Protein AF-A0A164C0R8-F1 (afdb_monomer_lite)

Secondary structure (DSSP, 8-state):
----PPEEEEEEESTTS-HHHHHHHHHHTT-EEE-S--GGGHHHHHHHHHHTTTS-SEEEEE----STTTTTHHHHHHHHHTTTS-EEEEEEE--HHHHHHHHHHHTPPPTT-TTS-HHHHHHHHHHHHHHHHHT-SEEEE-TT--HHHHHHHHHHHT--TT----EEEEEEEEGGG---TT-SEEEE-TTS--GGGSTTTTT--TTSHHHHHHHHTSTTHHHHHHHHHHHHHHS-SS-SEEEEEEEE-SSS-S----------S-S----------PPPP------------------S------HHHHHHHHHHHHHH-----HHHHHHHHHHHHHHS--EEEETTEEEEEEEES-HHHHHHHHHHHHHHH-PPPEEEEE---SS-SS-EEEEEE-TTHHHHHHHHTSB-TTSPBP-S--HHHHTS-HHHHHHHHHHHHHHHEEEPPSSTT--EEEE-SSHHHHHHHHHHHHHTT---EEEEETTEEEEEE--HHHHHHHHHHHT-HHHHHHHHHHHHHHHHHHHHHHHHHHHHHHHHHHHHHHHHHHHHHHHHHHHHGGGS-HHHHHHHHHHHHTTT--HHHHHHHSSS---HHHHHHHHHHHHHHHHHHHHHHT---GGGGSPTTS--

Sequence (632 aa):
MAGAAGEVLIVTGMSGAGRTTAANALEDMGWYVVDNLPPQMLRPLLEISEAAAGALPKVAAVVDVRGRDLFGALPAVTQALRGGRPLRVLFLDASDDVLVRRFESVRRPHPLQDDGTLLDGIHRERERLSAIREGADVILDTSSLNIHQLATRVTDLFREEGDARHTLTVMSFGFKYGLPTDVDLVADMRFLPNPFWIPELKAHTGEEPQVRDYVLSQQGALEFIDTYARAATRAGGVPTREQAAFGRGGRVHRGQAPLRRDGAGTGSPAELRARCRRARETPRPRSRVGWMFAAETPHPGQERRTAVSLTADVKAELATVRDPRPTARVAELTAILRFSGGLHSIAGRVAVEAELESDILARRAAREIMEIYGVRPELVHVQASGGRAGGHFAVRVIEGGETLARQTGLLDQRRRPVRGLPNRLTTGSRGDLAAIWRGAFLASGALSDPGRSAALEISCPSPEAAMALVGAGHRLGIAAKAREVRGAPRVVVRDGEAIRAALAEMGAVRTARAWEELRQRREVRAGVNRLVNFDDANLRRSAQAAVAACARVERALEILGEDVPEHLRQAGDLRLAHRDASLDELGHHADPPMTKDAVAGRIRRLLAMADKKAAAEGIPDTESAVPAGLDD

Radius of gyration: 34.93 Å; chains: 1; bounding box: 65×74×102 Å

Structure (mmCIF, N/CA/C/O backbone):
data_AF-A0A164C0R8-F1
#
_entry.id   AF-A0A164C0R8-F1
#
loop_
_atom_site.group_PDB
_atom_site.id
_atom_site.type_symbol
_atom_site.label_atom_id
_atom_site.label_alt_id
_atom_site.label_comp_id
_atom_site.label_asym_id
_atom_site.label_entity_id
_atom_site.label_seq_id
_atom_site.pdbx_PDB_ins_code
_atom_site.Cartn_x
_atom_site.Cartn_y
_atom_site.Cartn_z
_atom_site.occupancy
_atom_site.B_iso_or_equiv
_atom_site.auth_seq_id
_atom_site.auth_comp_id
_atom_site.auth_asym_id
_atom_site.auth_atom_id
_atom_site.pdbx_PDB_model_num
ATOM 1 N N . MET A 1 1 ? 32.749 44.195 -0.357 1.00 30.08 1 MET A N 1
ATOM 2 C CA . MET A 1 1 ? 32.083 42.879 -0.409 1.00 30.08 1 MET A CA 1
ATOM 3 C C . MET A 1 1 ? 30.791 42.987 0.376 1.00 30.08 1 MET A C 1
ATOM 5 O O . MET A 1 1 ? 30.846 43.026 1.596 1.00 30.08 1 MET A O 1
ATOM 9 N N . ALA A 1 2 ? 29.662 43.166 -0.310 1.00 29.19 2 ALA A N 1
ATOM 10 C CA . ALA A 1 2 ? 28.350 43.149 0.329 1.00 29.19 2 ALA A CA 1
ATOM 11 C C . ALA A 1 2 ? 27.985 41.680 0.583 1.00 29.19 2 ALA A C 1
ATOM 13 O O . ALA A 1 2 ? 27.912 40.905 -0.369 1.00 29.19 2 ALA A O 1
ATOM 14 N N . GLY A 1 3 ? 27.863 41.278 1.850 1.00 35.25 3 GLY A N 1
ATOM 15 C CA . GLY A 1 3 ? 27.408 39.935 2.206 1.00 35.25 3 GLY A CA 1
ATOM 16 C C . GLY A 1 3 ? 26.005 39.715 1.648 1.00 35.25 3 GLY A C 1
ATOM 17 O O . GLY A 1 3 ? 25.149 40.584 1.803 1.00 35.25 3 GLY A O 1
ATOM 18 N N . ALA A 1 4 ? 25.787 38.598 0.953 1.00 44.28 4 ALA A N 1
ATOM 19 C CA . ALA A 1 4 ? 24.477 38.250 0.420 1.00 44.28 4 ALA A CA 1
ATOM 20 C C . ALA A 1 4 ? 23.465 38.216 1.577 1.00 44.28 4 ALA A C 1
ATOM 22 O O . ALA A 1 4 ? 23.615 37.436 2.517 1.00 44.28 4 ALA A O 1
ATOM 23 N N . ALA A 1 5 ? 22.481 39.115 1.541 1.00 55.28 5 ALA A N 1
ATOM 24 C CA . ALA A 1 5 ? 21.419 39.168 2.534 1.00 55.28 5 ALA A CA 1
ATOM 25 C C . ALA A 1 5 ? 20.643 37.843 2.484 1.00 55.28 5 ALA A C 1
ATOM 27 O O . ALA A 1 5 ? 20.096 37.499 1.439 1.00 55.28 5 ALA A O 1
ATOM 28 N N . GLY A 1 6 ? 20.651 37.084 3.585 1.00 63.56 6 GLY A N 1
ATOM 29 C CA . GLY A 1 6 ? 20.038 35.755 3.631 1.00 63.56 6 GLY A CA 1
ATOM 30 C C . GLY A 1 6 ? 18.543 35.788 3.301 1.00 63.56 6 GLY A C 1
ATOM 31 O O . GLY A 1 6 ? 17.839 36.716 3.711 1.00 63.56 6 GLY A O 1
ATOM 32 N N . GLU A 1 7 ? 18.069 34.783 2.564 1.00 75.25 7 GLU A N 1
ATOM 33 C CA . GLU A 1 7 ? 16.672 34.659 2.139 1.00 75.25 7 GLU A CA 1
ATOM 34 C C . GLU A 1 7 ? 15.787 34.276 3.330 1.00 75.25 7 GLU A C 1
ATOM 36 O O . GLU A 1 7 ? 16.135 33.403 4.135 1.00 75.25 7 GLU A O 1
ATOM 41 N N . VAL A 1 8 ? 14.636 34.941 3.450 1.00 82.62 8 VAL A N 1
ATOM 42 C CA . VAL A 1 8 ? 13.681 34.695 4.532 1.00 82.62 8 VAL A CA 1
ATOM 43 C C . VAL A 1 8 ? 12.348 34.258 3.948 1.00 82.62 8 VAL A C 1
ATOM 45 O O . VAL A 1 8 ? 11.760 34.948 3.114 1.00 82.62 8 VAL A O 1
ATOM 48 N N . LEU A 1 9 ? 11.835 33.134 4.440 1.00 87.56 9 LEU A N 1
ATOM 49 C CA . LEU A 1 9 ? 10.530 32.605 4.073 1.00 87.56 9 LEU A CA 1
ATOM 50 C C . LEU A 1 9 ? 9.632 32.521 5.305 1.00 87.56 9 LEU A C 1
ATOM 52 O O . LEU A 1 9 ? 9.992 31.922 6.313 1.00 87.56 9 LEU A O 1
ATOM 56 N N . ILE A 1 10 ? 8.434 33.082 5.220 1.00 87.81 10 ILE A N 1
ATOM 57 C CA . ILE A 1 10 ? 7.385 32.865 6.216 1.00 87.81 10 ILE A CA 1
ATOM 58 C C . ILE A 1 10 ? 6.416 31.835 5.658 1.00 87.81 10 ILE A C 1
ATOM 60 O O . ILE A 1 10 ? 5.834 32.041 4.595 1.00 87.81 10 ILE A O 1
ATOM 64 N N . VAL A 1 11 ? 6.224 30.736 6.384 1.00 90.62 11 VAL A N 1
ATOM 65 C CA . VAL A 1 11 ? 5.250 29.698 6.038 1.00 90.62 11 VAL A CA 1
ATOM 66 C C . VAL A 1 11 ? 4.054 29.822 6.967 1.00 90.62 11 VAL A C 1
ATOM 68 O O . VAL A 1 11 ? 4.162 29.654 8.179 1.00 90.62 11 VAL A O 1
ATOM 71 N N . THR A 1 12 ? 2.894 30.109 6.393 1.00 88.81 12 THR A N 1
ATOM 72 C CA . THR A 1 12 ? 1.623 30.218 7.111 1.00 88.81 12 THR A CA 1
ATOM 73 C C . THR A 1 12 ? 0.500 29.614 6.267 1.00 88.81 12 THR A C 1
ATOM 75 O O . THR A 1 12 ? 0.748 29.034 5.209 1.00 88.81 12 THR A O 1
ATOM 78 N N . GLY A 1 13 ? -0.735 29.650 6.748 1.00 89.19 13 GLY A N 1
ATOM 79 C CA . GLY A 1 13 ? -1.870 29.062 6.044 1.00 89.19 13 GLY A CA 1
ATOM 80 C C . GLY A 1 13 ? -2.918 28.474 6.970 1.00 89.19 13 GLY A C 1
ATOM 81 O O . GLY A 1 13 ? -2.745 28.464 8.192 1.00 89.19 13 GLY A O 1
ATOM 82 N N . MET A 1 14 ? -3.976 27.949 6.354 1.00 89.62 14 MET A N 1
ATOM 83 C CA . MET A 1 14 ? -5.069 27.275 7.050 1.00 89.62 14 MET A CA 1
ATOM 84 C C . MET A 1 14 ? -4.533 26.115 7.893 1.00 89.62 14 MET A C 1
ATOM 86 O O . MET A 1 14 ? -3.631 25.369 7.475 1.00 89.62 14 MET A O 1
ATOM 90 N N . SER A 1 15 ? -5.092 25.915 9.084 1.00 87.00 15 SER A N 1
ATOM 91 C CA . SER A 1 15 ? -4.717 24.761 9.885 1.00 87.00 15 SER A CA 1
ATOM 92 C C . SER A 1 15 ? -5.096 23.477 9.130 1.00 87.00 15 SER A C 1
ATOM 94 O O . SER A 1 15 ? -6.161 23.368 8.536 1.00 87.00 15 SER A O 1
ATOM 96 N N . GLY A 1 16 ? -4.195 22.492 9.086 1.00 84.31 16 GLY A N 1
ATOM 97 C CA . GLY A 1 16 ? -4.406 21.271 8.292 1.00 84.31 16 GLY A CA 1
ATOM 98 C C . GLY A 1 16 ? -4.074 21.390 6.794 1.00 84.31 16 GLY A C 1
ATOM 99 O O . GLY A 1 16 ? -4.089 20.376 6.096 1.00 84.31 16 GLY A O 1
ATOM 100 N N . ALA A 1 17 ? -3.664 22.560 6.289 1.00 89.06 17 ALA A N 1
ATOM 101 C CA . ALA A 1 17 ? -3.218 22.712 4.895 1.00 89.06 17 ALA A CA 1
ATOM 102 C C . ALA A 1 17 ? -1.828 22.103 4.604 1.00 89.06 17 ALA A C 1
ATOM 104 O O . ALA A 1 17 ? -1.411 22.032 3.457 1.00 89.06 17 ALA A O 1
ATOM 105 N N . GLY A 1 18 ? -1.111 21.614 5.623 1.00 88.38 18 GLY A N 1
ATOM 106 C CA . GLY A 1 18 ? 0.167 20.912 5.439 1.00 88.38 18 GLY A CA 1
ATOM 107 C C . GLY A 1 18 ? 1.423 21.738 5.731 1.00 88.38 18 GLY A C 1
ATOM 108 O O . GLY A 1 18 ? 2.489 21.410 5.218 1.00 88.38 18 GLY A O 1
ATOM 109 N N . ARG A 1 19 ? 1.330 22.761 6.598 1.00 89.75 19 ARG A N 1
ATOM 110 C CA . ARG A 1 19 ? 2.475 23.585 7.054 1.00 89.75 19 ARG A CA 1
ATOM 111 C C . ARG A 1 19 ? 3.671 22.753 7.522 1.00 89.75 19 ARG A C 1
ATOM 113 O O . ARG A 1 19 ? 4.778 23.002 7.074 1.00 89.75 19 ARG A O 1
ATOM 120 N N . THR A 1 20 ? 3.446 21.713 8.326 1.00 86.94 20 THR A N 1
ATOM 121 C CA . THR A 1 20 ? 4.513 20.806 8.791 1.00 86.94 20 THR A CA 1
ATOM 122 C C . THR A 1 20 ? 5.173 20.037 7.643 1.00 86.94 20 THR A C 1
ATOM 124 O O . THR A 1 20 ? 6.375 19.817 7.651 1.00 86.94 20 THR A O 1
ATOM 127 N N . THR A 1 21 ? 4.413 19.639 6.619 1.00 88.31 21 THR A N 1
ATOM 128 C CA . THR A 1 21 ? 4.981 18.979 5.433 1.00 88.31 21 THR A CA 1
ATOM 129 C C . THR A 1 21 ? 5.828 19.945 4.609 1.00 88.31 21 THR A C 1
ATOM 131 O O . THR A 1 21 ? 6.890 19.556 4.136 1.00 88.31 21 THR A O 1
ATOM 134 N N . ALA A 1 22 ? 5.391 21.200 4.470 1.00 88.69 22 ALA A N 1
ATOM 135 C CA . ALA A 1 22 ? 6.176 22.240 3.813 1.00 88.69 22 ALA A CA 1
ATOM 136 C C . ALA A 1 22 ? 7.445 22.593 4.606 1.00 88.69 22 ALA A C 1
ATOM 138 O O . ALA A 1 22 ? 8.510 22.718 4.015 1.00 88.69 22 ALA A O 1
ATOM 139 N N . ALA A 1 23 ? 7.341 22.686 5.934 1.00 87.44 23 ALA A N 1
ATOM 140 C CA . ALA A 1 23 ? 8.455 22.912 6.851 1.00 87.44 23 ALA A CA 1
ATOM 141 C C . ALA A 1 23 ? 9.536 21.831 6.698 1.00 87.44 23 ALA A C 1
ATOM 143 O O . ALA A 1 23 ? 10.674 22.154 6.382 1.00 87.44 23 ALA A O 1
ATOM 144 N N . ASN A 1 24 ? 9.158 20.552 6.784 1.00 85.81 24 ASN A N 1
ATOM 145 C CA . ASN A 1 24 ? 10.096 19.440 6.601 1.00 85.81 24 ASN A CA 1
ATOM 146 C C . ASN A 1 24 ? 10.755 19.459 5.209 1.00 85.81 24 ASN A C 1
ATOM 148 O O . ASN A 1 24 ? 11.945 19.199 5.081 1.00 85.81 24 ASN A O 1
ATOM 152 N N . ALA A 1 25 ? 9.999 19.801 4.158 1.00 86.00 25 ALA A N 1
ATOM 153 C CA . ALA A 1 25 ? 10.550 19.907 2.806 1.00 86.00 25 ALA A CA 1
ATOM 154 C C . ALA A 1 25 ? 11.557 21.065 2.664 1.00 86.00 25 ALA A C 1
ATOM 156 O O . ALA A 1 25 ? 12.502 20.961 1.884 1.00 86.00 25 ALA A O 1
ATOM 157 N N . LEU A 1 26 ? 11.366 22.163 3.404 1.00 87.38 26 LEU A N 1
ATOM 158 C CA . LEU A 1 26 ? 12.315 23.278 3.478 1.00 87.38 26 LEU A CA 1
ATOM 159 C C . LEU A 1 26 ? 13.573 22.894 4.273 1.00 87.38 26 LEU A C 1
ATOM 161 O O . LEU A 1 26 ? 14.675 23.212 3.824 1.00 87.38 26 LEU A O 1
ATOM 165 N N . GLU A 1 27 ? 13.435 22.163 5.386 1.00 84.31 27 GLU A N 1
ATOM 166 C CA . GLU A 1 27 ? 14.577 21.605 6.137 1.00 84.31 27 GLU A CA 1
ATOM 167 C C . GLU A 1 27 ? 15.445 20.707 5.248 1.00 84.31 27 GLU A C 1
ATOM 169 O O . GLU A 1 27 ? 16.666 20.865 5.214 1.00 84.31 27 GLU A O 1
ATOM 174 N N . ASP A 1 28 ? 14.820 19.826 4.458 1.00 82.88 28 ASP A N 1
ATOM 175 C CA . ASP A 1 28 ? 15.510 18.944 3.506 1.00 82.88 28 ASP A CA 1
ATOM 176 C C . ASP A 1 28 ? 16.277 19.725 2.417 1.00 82.88 28 ASP A C 1
ATOM 178 O O . ASP A 1 28 ? 17.259 19.227 1.861 1.00 82.88 28 ASP A O 1
ATOM 182 N N . MET A 1 29 ? 15.862 20.963 2.124 1.00 77.06 29 MET A N 1
ATOM 183 C CA . MET A 1 29 ? 16.551 21.891 1.214 1.00 77.06 29 MET A CA 1
ATOM 184 C C . MET A 1 29 ? 17.630 22.742 1.903 1.00 77.06 29 MET A C 1
ATOM 186 O O . MET A 1 29 ? 18.202 23.639 1.280 1.00 77.06 29 MET A O 1
ATOM 190 N N . GLY A 1 30 ? 17.917 22.480 3.179 1.00 78.62 30 GLY A N 1
ATOM 191 C CA . GLY A 1 30 ? 18.933 23.192 3.949 1.00 78.62 30 GLY A CA 1
ATOM 192 C C . GLY A 1 30 ? 18.487 24.561 4.462 1.00 78.62 30 GLY A C 1
ATOM 193 O O . GLY A 1 30 ? 19.339 25.365 4.842 1.00 78.62 30 GLY A O 1
ATOM 194 N N . TRP A 1 31 ? 17.180 24.848 4.481 1.00 86.31 31 TRP A N 1
ATOM 195 C CA . TRP A 1 31 ? 16.660 26.013 5.194 1.00 86.31 31 TRP A CA 1
ATOM 196 C C . TRP A 1 31 ? 16.732 25.772 6.699 1.00 86.31 31 TRP A C 1
ATOM 198 O O . TRP A 1 31 ? 16.408 24.690 7.187 1.00 86.31 31 TRP A O 1
ATOM 208 N N . TYR A 1 32 ? 17.097 26.804 7.454 1.00 82.56 32 TYR A N 1
ATOM 209 C CA . TYR A 1 32 ? 16.955 26.780 8.902 1.00 82.56 32 TYR A CA 1
AT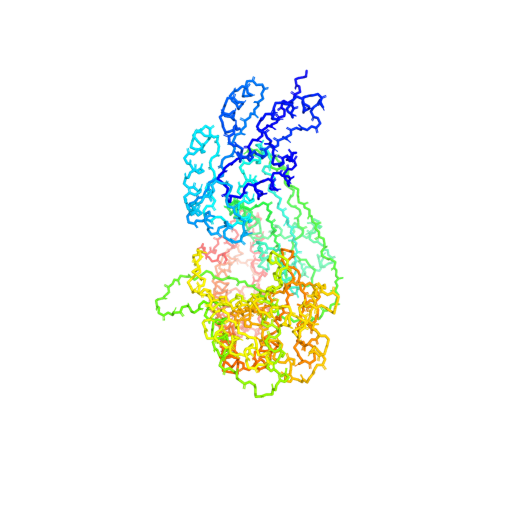OM 210 C C . TYR A 1 32 ? 15.497 27.056 9.261 1.00 82.56 32 TYR A C 1
ATOM 212 O O . TYR A 1 32 ? 15.044 28.204 9.209 1.00 82.56 32 TYR A O 1
ATOM 220 N N . VAL A 1 33 ? 14.752 25.993 9.557 1.00 88.00 33 VAL A N 1
ATOM 221 C CA . VAL A 1 33 ? 13.322 26.077 9.848 1.00 88.00 33 VAL A CA 1
ATOM 222 C C . VAL A 1 33 ? 13.090 26.244 11.346 1.00 88.00 33 VAL A C 1
ATOM 224 O O . VAL A 1 33 ? 13.613 25.492 12.164 1.00 88.00 33 VAL A O 1
ATOM 227 N N . VAL A 1 34 ? 12.279 27.235 11.708 1.00 84.50 34 VAL A N 1
ATOM 228 C CA . VAL A 1 34 ? 11.799 27.446 13.076 1.00 84.50 34 VAL A CA 1
ATOM 229 C C . VAL A 1 34 ? 10.289 27.258 13.078 1.00 84.50 34 VAL A C 1
ATOM 231 O O . VAL A 1 34 ? 9.558 28.083 12.526 1.00 84.50 34 VAL A O 1
ATOM 234 N N . ASP A 1 35 ? 9.827 26.153 13.668 1.00 82.88 35 ASP A N 1
ATOM 235 C CA . ASP A 1 35 ? 8.400 25.836 13.752 1.00 82.88 35 ASP A CA 1
ATOM 236 C C . ASP A 1 35 ? 7.719 26.546 14.934 1.00 82.88 35 ASP A C 1
ATOM 238 O O . ASP A 1 35 ? 8.336 26.798 15.972 1.00 82.88 35 ASP A O 1
ATOM 242 N N . ASN A 1 36 ? 6.426 26.840 14.784 1.00 75.69 36 ASN A N 1
ATOM 243 C CA . ASN A 1 36 ? 5.569 27.452 15.801 1.00 75.69 36 ASN A CA 1
ATOM 244 C C . ASN A 1 36 ? 6.130 28.767 16.389 1.00 75.69 36 ASN A C 1
ATOM 246 O O . ASN A 1 36 ? 6.084 28.994 17.602 1.00 75.69 36 ASN A O 1
ATOM 250 N N . LEU A 1 37 ? 6.668 29.641 15.532 1.00 78.88 37 LEU A N 1
ATOM 251 C CA . LEU A 1 37 ? 7.250 30.911 15.959 1.00 78.88 37 LEU A CA 1
ATOM 252 C C . LEU A 1 37 ? 6.159 31.979 16.161 1.00 78.88 37 LEU A C 1
ATOM 254 O O . LEU A 1 37 ? 5.414 32.277 15.221 1.00 78.88 37 LEU A O 1
ATOM 258 N N . PRO A 1 38 ? 6.076 32.619 17.344 1.00 76.44 38 PRO A N 1
ATOM 259 C CA . PRO A 1 38 ? 5.185 33.756 17.541 1.00 76.44 38 PRO A CA 1
ATOM 260 C C . PRO A 1 38 ? 5.570 34.940 16.625 1.00 76.44 38 PRO A C 1
ATOM 262 O O . PRO A 1 38 ? 6.761 35.242 16.518 1.00 76.44 38 PRO A O 1
ATOM 265 N N . PRO A 1 39 ? 4.615 35.664 16.003 1.00 75.44 39 PRO A N 1
ATOM 266 C CA . PRO A 1 39 ? 4.911 36.769 15.079 1.00 75.44 39 PRO A CA 1
ATOM 267 C C . PRO A 1 39 ? 5.854 37.849 15.635 1.00 75.44 39 PRO A C 1
ATOM 269 O O . PRO A 1 39 ? 6.690 38.386 14.914 1.00 75.44 39 PRO A O 1
ATOM 272 N N . GLN A 1 40 ? 5.768 38.144 16.933 1.00 73.81 40 GLN A N 1
ATOM 273 C CA . GLN A 1 40 ? 6.628 39.104 17.629 1.00 73.81 40 GLN A CA 1
ATOM 274 C C . GLN A 1 40 ? 8.103 38.672 17.696 1.00 73.81 40 GLN A C 1
ATOM 276 O O . GLN A 1 40 ? 8.986 39.517 17.811 1.00 73.81 40 GLN A O 1
ATOM 281 N N . MET A 1 41 ? 8.377 37.368 17.590 1.00 75.94 41 MET A N 1
ATOM 282 C CA . MET A 1 41 ? 9.728 36.802 17.614 1.00 75.94 41 MET A CA 1
ATOM 283 C C . MET A 1 41 ? 10.400 36.776 16.236 1.00 75.94 41 MET A C 1
ATOM 285 O O . MET A 1 41 ? 11.589 36.471 16.154 1.00 75.94 41 MET A O 1
ATOM 289 N N . LEU A 1 42 ? 9.683 37.137 15.163 1.00 76.56 42 LEU A N 1
ATOM 290 C CA . LEU A 1 42 ? 10.246 37.203 13.810 1.00 76.56 42 LEU A CA 1
ATOM 291 C C . LEU A 1 42 ? 11.394 38.212 13.722 1.00 76.56 42 LEU A C 1
ATOM 293 O O . LEU A 1 42 ? 12.443 37.895 13.176 1.00 76.56 42 LEU A O 1
ATOM 297 N N . ARG A 1 43 ? 11.224 39.413 14.288 1.00 76.94 43 ARG A N 1
ATOM 298 C CA . ARG A 1 43 ? 12.250 40.466 14.239 1.00 76.94 43 ARG A CA 1
ATOM 299 C C . ARG A 1 43 ? 13.539 40.063 14.988 1.00 76.94 43 ARG A C 1
ATOM 301 O O . ARG A 1 43 ? 14.583 40.067 14.341 1.00 76.94 43 ARG A O 1
ATOM 308 N N . PRO A 1 44 ? 13.495 39.614 16.261 1.00 78.00 44 PRO A N 1
ATOM 309 C CA . PRO A 1 44 ? 14.689 39.120 16.956 1.00 78.00 44 PRO A CA 1
ATOM 310 C C . PRO A 1 44 ? 15.392 37.950 16.252 1.00 78.00 44 PRO A C 1
ATOM 312 O O . PRO A 1 44 ? 16.618 37.886 16.238 1.00 78.00 44 PRO A O 1
ATOM 315 N N . LEU A 1 45 ? 14.641 37.022 15.641 1.00 75.81 45 LEU A N 1
ATOM 316 C CA . LEU A 1 45 ? 15.228 35.902 14.895 1.00 75.81 45 LEU A CA 1
ATOM 317 C C . LEU A 1 45 ? 16.068 36.393 13.704 1.00 75.81 45 LEU A C 1
ATOM 319 O O . LEU A 1 45 ? 17.149 35.865 13.435 1.00 75.81 45 LEU A O 1
ATOM 323 N N . LEU A 1 46 ? 15.579 37.417 13.004 1.00 72.19 46 LEU A N 1
ATOM 324 C CA . LEU A 1 46 ? 16.272 38.009 11.864 1.00 72.19 46 LEU A CA 1
ATOM 325 C C . LEU A 1 46 ? 17.511 38.801 12.288 1.00 72.19 46 LEU A C 1
ATOM 327 O O . LEU A 1 46 ? 18.550 38.669 11.646 1.00 72.19 46 LEU A O 1
ATOM 331 N N . GLU A 1 47 ? 17.445 39.524 13.406 1.00 73.75 47 GLU A N 1
ATOM 332 C CA . GLU A 1 47 ? 18.595 40.230 13.993 1.00 73.75 47 GLU A CA 1
ATOM 333 C C . GLU A 1 47 ? 19.717 39.254 14.407 1.00 73.75 47 GLU A C 1
ATOM 335 O O . GLU A 1 47 ? 20.899 39.521 14.190 1.00 73.75 47 GLU A O 1
ATOM 340 N N . ILE A 1 48 ? 19.372 38.072 14.931 1.00 69.12 48 ILE A N 1
ATOM 341 C CA . ILE A 1 48 ? 20.353 37.020 15.260 1.00 69.12 48 ILE A CA 1
ATOM 342 C C . ILE A 1 48 ? 20.972 36.419 13.987 1.00 69.12 48 ILE A C 1
ATOM 344 O O . ILE A 1 48 ? 22.182 36.193 13.935 1.00 69.12 48 ILE A O 1
ATOM 348 N N . SER A 1 49 ? 20.167 36.189 12.942 1.00 65.75 49 SER A N 1
ATOM 349 C CA . SER A 1 49 ? 20.662 35.756 11.624 1.00 65.75 49 SER A CA 1
ATOM 350 C C . SER A 1 49 ? 21.626 36.783 11.004 1.00 65.75 49 SER A C 1
ATOM 352 O O . SER A 1 49 ? 22.574 36.397 10.317 1.00 65.75 49 SER A O 1
ATOM 354 N N . GLU A 1 50 ? 21.426 38.079 11.267 1.00 64.62 50 GLU A N 1
ATOM 355 C CA . GLU A 1 50 ? 22.337 39.168 10.879 1.00 64.62 50 GLU A CA 1
ATOM 356 C C . GLU A 1 50 ? 23.646 39.147 11.665 1.00 64.62 50 GLU A C 1
ATOM 358 O O . GLU A 1 50 ? 24.724 39.163 11.066 1.00 64.62 50 GLU A O 1
ATOM 363 N N . ALA A 1 51 ? 23.565 39.049 12.993 1.00 64.12 51 ALA A N 1
ATOM 364 C CA . ALA A 1 51 ? 24.732 39.020 13.872 1.00 64.12 51 ALA A CA 1
ATOM 365 C C . ALA A 1 51 ? 25.638 37.799 13.625 1.00 64.12 51 ALA A C 1
ATOM 367 O O . ALA A 1 51 ? 26.851 37.877 13.812 1.00 64.12 51 ALA A O 1
ATOM 368 N N . ALA A 1 52 ? 25.070 36.688 13.146 1.00 60.59 52 ALA A N 1
ATOM 369 C CA . ALA A 1 52 ? 25.801 35.474 12.784 1.00 60.59 52 ALA A CA 1
ATOM 370 C C . ALA A 1 52 ? 26.577 35.569 11.447 1.00 60.59 52 ALA A C 1
ATOM 372 O O . ALA A 1 52 ? 27.021 34.544 10.929 1.00 60.59 52 ALA A O 1
ATOM 373 N N . ALA A 1 53 ? 26.736 36.770 10.873 1.00 52.94 53 ALA A N 1
ATOM 374 C CA . ALA A 1 53 ? 27.565 37.062 9.695 1.00 52.94 53 ALA A CA 1
ATOM 375 C C . ALA A 1 53 ? 27.314 36.139 8.481 1.00 52.94 53 ALA A C 1
ATOM 377 O O . ALA A 1 53 ? 28.242 35.773 7.761 1.00 52.94 53 ALA A O 1
ATOM 378 N N . GLY A 1 54 ? 26.056 35.748 8.247 1.00 54.69 54 GLY A N 1
ATOM 379 C CA . GLY A 1 54 ? 25.686 34.888 7.118 1.00 54.69 54 GLY A CA 1
ATOM 380 C C . GLY A 1 54 ? 25.878 33.384 7.348 1.00 54.69 54 GLY A C 1
ATOM 381 O O . GLY A 1 54 ? 25.736 32.615 6.402 1.00 54.69 54 GLY A O 1
ATOM 382 N N . ALA A 1 55 ? 26.133 32.933 8.584 1.00 53.88 55 ALA A N 1
ATOM 383 C CA . ALA A 1 55 ? 26.174 31.503 8.920 1.00 53.88 55 ALA A CA 1
ATOM 384 C C . ALA A 1 55 ? 24.837 30.770 8.663 1.00 53.88 55 ALA A C 1
ATOM 386 O O . ALA A 1 55 ? 24.824 29.549 8.521 1.00 53.88 55 ALA A O 1
ATOM 387 N N . LEU A 1 56 ? 23.722 31.508 8.578 1.00 58.94 56 LEU A N 1
ATOM 388 C CA . LEU A 1 56 ? 22.400 31.005 8.196 1.00 58.94 56 LEU A CA 1
ATOM 389 C C . LEU A 1 56 ? 21.904 31.760 6.948 1.00 58.94 56 LEU A C 1
ATOM 391 O O . LEU A 1 56 ? 21.221 32.777 7.088 1.00 58.94 56 LEU A O 1
ATOM 395 N N . PRO A 1 57 ? 22.256 31.305 5.730 1.00 64.50 57 PRO A N 1
ATOM 396 C CA . PRO A 1 57 ? 21.908 31.999 4.488 1.00 64.50 57 PRO A CA 1
ATOM 397 C C . PRO A 1 57 ? 20.419 31.894 4.119 1.00 64.50 57 PRO A C 1
ATOM 399 O O . PRO A 1 57 ? 19.948 32.698 3.321 1.00 64.50 57 PRO A O 1
ATOM 402 N N . LYS A 1 58 ? 19.677 30.931 4.688 1.00 79.06 58 LYS A N 1
ATOM 403 C CA . LYS A 1 58 ? 18.252 30.690 4.411 1.00 79.06 58 LYS A CA 1
ATOM 404 C C . LYS A 1 58 ? 17.499 30.367 5.696 1.00 79.06 58 LYS A C 1
ATOM 406 O O . LYS A 1 58 ? 17.827 29.387 6.366 1.00 79.06 58 LYS A O 1
ATOM 411 N N . VAL A 1 59 ? 16.494 31.170 6.039 1.00 84.25 59 VAL A N 1
ATOM 412 C CA . VAL A 1 59 ? 15.691 31.003 7.263 1.00 84.25 59 VAL A CA 1
ATOM 413 C C . VAL A 1 59 ? 14.215 30.907 6.905 1.00 84.25 59 VAL A C 1
ATOM 415 O O . VAL A 1 59 ? 13.678 31.774 6.221 1.00 84.25 59 VAL A O 1
ATOM 418 N N . ALA A 1 60 ? 13.549 29.861 7.389 1.00 88.31 60 ALA A N 1
ATOM 419 C CA . ALA A 1 60 ? 12.121 29.657 7.205 1.00 88.31 60 ALA A CA 1
ATOM 420 C C . ALA A 1 60 ? 11.408 29.678 8.563 1.00 88.31 60 ALA A C 1
ATOM 422 O O . ALA A 1 60 ? 11.654 28.841 9.425 1.00 88.31 60 ALA A O 1
ATOM 423 N N . ALA A 1 61 ? 10.514 30.639 8.770 1.00 87.25 61 ALA A N 1
ATOM 424 C CA . ALA A 1 61 ? 9.721 30.747 9.987 1.00 87.25 61 ALA A CA 1
ATOM 425 C C . ALA A 1 61 ? 8.305 30.231 9.726 1.00 87.25 61 ALA A C 1
ATOM 427 O O . ALA A 1 61 ? 7.556 30.823 8.944 1.00 87.25 61 ALA A O 1
ATOM 428 N N . VAL A 1 62 ? 7.921 29.138 10.386 1.00 87.06 62 VAL A N 1
ATOM 429 C CA . VAL A 1 62 ? 6.536 28.663 10.354 1.00 87.06 62 VAL A CA 1
ATOM 430 C C . VAL A 1 62 ? 5.764 29.424 11.415 1.00 87.06 62 VAL A C 1
ATOM 432 O O . VAL A 1 62 ? 5.987 29.265 12.618 1.00 87.06 62 VAL A O 1
ATOM 435 N N . VAL A 1 63 ? 4.856 30.277 10.960 1.00 81.81 63 VAL A N 1
ATOM 436 C CA . VAL A 1 63 ? 4.065 31.119 11.848 1.00 81.81 63 VAL A CA 1
ATOM 437 C C . VAL A 1 63 ? 2.692 30.499 12.005 1.00 81.81 63 VAL A C 1
ATOM 439 O O . VAL A 1 63 ? 1.912 30.400 11.054 1.00 81.81 63 VAL A O 1
ATOM 442 N N . ASP A 1 64 ? 2.392 30.094 13.235 1.00 74.06 64 ASP A N 1
ATOM 443 C CA . ASP A 1 64 ? 1.076 29.602 13.595 1.00 74.06 64 ASP A CA 1
ATOM 444 C C . ASP A 1 64 ? 0.255 30.730 14.210 1.00 74.06 64 ASP A C 1
ATOM 446 O O . ASP A 1 64 ? 0.557 31.219 15.296 1.00 74.06 64 ASP A O 1
ATOM 450 N N . VAL A 1 65 ? -0.795 31.171 13.521 1.00 62.28 65 VAL A N 1
ATOM 451 C CA . VAL A 1 65 ? -1.497 32.401 13.906 1.00 62.28 65 VAL A CA 1
ATOM 452 C C . VAL A 1 65 ? -2.432 32.199 15.115 1.00 62.28 65 VAL A C 1
ATOM 454 O O . VAL A 1 65 ? -3.153 33.102 15.484 1.00 62.28 65 VAL A O 1
ATOM 457 N N . ARG A 1 66 ? -2.382 31.058 15.815 1.00 60.94 66 ARG A N 1
ATOM 458 C CA . ARG A 1 66 ? -3.325 30.574 16.855 1.00 60.94 66 ARG A CA 1
ATOM 459 C C . ARG A 1 66 ? -3.580 31.448 18.105 1.00 60.94 66 ARG A C 1
ATOM 461 O O . ARG A 1 66 ? -4.324 31.010 18.980 1.00 60.94 66 ARG A O 1
ATOM 468 N N . GLY A 1 67 ? -3.031 32.654 18.236 1.00 55.41 67 GLY A N 1
ATOM 469 C CA . GLY A 1 67 ? -3.218 33.512 19.418 1.00 55.41 67 GLY A CA 1
ATOM 470 C C . GLY A 1 67 ? -4.192 34.665 19.175 1.00 55.41 67 GLY A C 1
ATOM 471 O O . GLY A 1 67 ? -3.961 35.447 18.261 1.00 55.41 67 GLY A O 1
ATOM 472 N N . ARG A 1 68 ? -5.237 34.817 20.013 1.00 52.62 68 ARG A N 1
ATOM 473 C CA . ARG A 1 68 ? -6.310 35.836 19.870 1.00 52.62 68 ARG A CA 1
ATOM 474 C C . ARG A 1 68 ? -5.798 37.288 19.697 1.00 52.62 68 ARG A C 1
ATOM 476 O O . ARG A 1 68 ? -6.488 38.053 19.036 1.00 52.62 68 ARG A O 1
ATOM 483 N N . ASP A 1 69 ? -4.578 37.611 20.145 1.00 51.72 69 ASP A N 1
ATOM 484 C CA . ASP A 1 69 ? -3.965 38.954 20.052 1.00 51.72 69 ASP A CA 1
ATOM 485 C C . ASP A 1 69 ? -2.824 39.089 19.013 1.00 51.72 69 ASP A C 1
ATOM 487 O O . ASP A 1 69 ? -2.269 40.170 18.830 1.00 51.72 69 ASP A O 1
ATOM 491 N N . LEU A 1 70 ? -2.448 38.009 18.313 1.00 50.47 70 LEU A N 1
ATOM 492 C CA . LEU A 1 70 ? -1.248 37.958 17.454 1.00 50.47 70 LEU A CA 1
ATOM 493 C C . LEU A 1 70 ? -1.538 38.052 15.944 1.00 50.47 70 LEU A C 1
ATOM 495 O O . LEU A 1 70 ? -0.627 38.307 15.155 1.00 50.47 70 LEU A O 1
ATOM 499 N N . PHE A 1 71 ? -2.802 37.897 15.537 1.00 52.34 71 PHE A N 1
ATOM 500 C CA . PHE A 1 71 ? -3.235 37.899 14.132 1.00 52.34 71 PHE A CA 1
ATOM 501 C C . PHE A 1 71 ? -3.018 39.244 13.418 1.00 52.34 71 PHE A C 1
ATOM 503 O O . PHE A 1 71 ? -2.621 39.264 12.255 1.00 52.34 71 PHE A O 1
ATOM 510 N N . GLY A 1 72 ? -3.237 40.369 14.108 1.00 57.88 72 GLY A N 1
ATOM 511 C CA . GLY A 1 72 ? -3.116 41.708 13.513 1.00 57.88 72 GLY A CA 1
ATOM 512 C C . GLY A 1 72 ? -1.672 42.168 13.284 1.00 57.88 72 GLY A C 1
ATOM 513 O O . GLY A 1 72 ? -1.431 43.090 12.510 1.00 57.88 72 GLY A O 1
ATOM 514 N N . ALA A 1 73 ? -0.701 41.520 13.933 1.00 62.41 73 ALA A N 1
ATOM 515 C CA . ALA A 1 73 ? 0.695 41.936 13.882 1.00 62.41 73 ALA A CA 1
ATOM 516 C C . ALA A 1 73 ? 1.426 41.426 12.632 1.00 62.41 73 ALA A C 1
ATOM 518 O O . ALA A 1 73 ? 2.361 42.079 12.180 1.00 62.41 73 ALA A O 1
ATOM 519 N N . LEU A 1 74 ? 1.023 40.287 12.050 1.00 68.44 74 LEU A N 1
ATOM 520 C CA . LEU A 1 74 ? 1.785 39.654 10.966 1.00 68.44 74 LEU A CA 1
ATOM 521 C C . LEU A 1 74 ? 1.876 40.525 9.696 1.00 68.44 74 LEU A C 1
ATOM 523 O O . LEU A 1 74 ? 2.994 40.715 9.219 1.00 68.44 74 LEU A O 1
ATOM 527 N N . PRO A 1 75 ? 0.788 41.126 9.167 1.00 71.06 75 PRO A N 1
ATOM 528 C CA . PRO A 1 75 ? 0.887 42.009 8.002 1.00 71.06 75 PRO A CA 1
ATOM 529 C C . PRO A 1 75 ? 1.800 43.217 8.263 1.00 71.06 75 PRO A C 1
ATOM 531 O O . PRO A 1 75 ? 2.701 43.491 7.476 1.00 71.06 75 PRO A O 1
ATOM 534 N N . ALA A 1 76 ? 1.657 43.873 9.419 1.00 69.25 76 ALA A N 1
ATOM 535 C CA . ALA A 1 76 ? 2.497 45.009 9.801 1.00 69.25 76 ALA A CA 1
ATOM 536 C C . ALA A 1 76 ? 3.978 44.618 9.979 1.00 69.25 76 ALA A C 1
ATOM 538 O O . ALA A 1 76 ? 4.873 45.339 9.540 1.00 69.25 76 ALA A O 1
ATOM 539 N N . VAL A 1 77 ? 4.250 43.452 10.576 1.00 69.31 77 VAL A N 1
ATOM 540 C CA . VAL A 1 77 ? 5.605 42.911 10.762 1.00 69.31 77 VAL A CA 1
ATOM 541 C C . VAL A 1 77 ? 6.228 42.529 9.419 1.00 69.31 77 VAL A C 1
ATOM 543 O O . VAL A 1 77 ? 7.360 42.919 9.153 1.00 69.31 77 VAL A O 1
ATOM 546 N N . THR A 1 78 ? 5.501 41.840 8.535 1.00 71.31 78 THR A N 1
ATOM 547 C CA . THR A 1 78 ? 5.997 41.504 7.186 1.00 71.31 78 THR A CA 1
ATOM 548 C C . THR A 1 78 ? 6.288 42.755 6.359 1.00 71.31 78 THR A C 1
ATOM 550 O O . THR A 1 78 ? 7.342 42.832 5.729 1.00 71.31 78 THR A O 1
ATOM 553 N N . GLN A 1 79 ? 5.428 43.775 6.424 1.00 72.06 79 GLN A N 1
ATOM 554 C CA . GLN A 1 79 ? 5.638 45.047 5.735 1.00 72.06 79 GLN A CA 1
ATOM 555 C C . GLN A 1 79 ? 6.852 45.811 6.284 1.00 72.06 79 GLN A C 1
ATOM 557 O O . GLN A 1 79 ? 7.648 46.326 5.502 1.00 72.06 79 GLN A O 1
ATOM 562 N N . ALA A 1 80 ? 7.044 45.832 7.607 1.00 68.06 80 ALA A N 1
ATOM 563 C CA . ALA A 1 80 ? 8.208 46.454 8.237 1.00 68.06 80 ALA A CA 1
ATOM 564 C C . ALA A 1 80 ? 9.530 45.723 7.927 1.00 68.06 80 ALA A C 1
ATOM 566 O O . ALA A 1 80 ? 10.589 46.347 7.933 1.00 68.06 80 ALA A O 1
ATOM 567 N N . LEU A 1 81 ? 9.482 44.411 7.667 1.00 68.50 81 LEU A N 1
ATOM 568 C CA . LEU A 1 81 ? 10.657 43.572 7.400 1.00 68.50 81 LEU A CA 1
ATOM 569 C C . LEU A 1 81 ? 11.032 43.487 5.911 1.00 68.50 81 LEU A C 1
ATOM 571 O O . LEU A 1 81 ? 12.208 43.294 5.600 1.00 68.50 81 LEU A O 1
ATOM 575 N N . ARG A 1 82 ? 10.082 43.701 4.986 1.00 70.44 82 ARG A N 1
ATOM 576 C CA . ARG A 1 82 ? 10.341 43.751 3.529 1.00 70.44 82 ARG A CA 1
ATOM 577 C C . ARG A 1 82 ? 11.344 44.844 3.116 1.00 70.44 82 ARG A C 1
ATOM 579 O O . ARG A 1 82 ? 11.880 44.779 2.018 1.00 70.44 82 ARG A O 1
ATOM 586 N N . GLY A 1 83 ? 11.628 45.823 3.981 1.00 60.22 83 GLY A N 1
ATOM 587 C CA . GLY A 1 83 ? 12.606 46.890 3.727 1.00 60.22 83 GLY A CA 1
ATOM 588 C C . GLY A 1 83 ? 14.084 46.510 3.920 1.00 60.22 83 GLY A C 1
ATOM 589 O O . GLY A 1 83 ? 14.939 47.293 3.520 1.00 60.22 83 GLY A O 1
ATOM 590 N N . GLY A 1 84 ? 14.399 45.354 4.529 1.00 61.59 84 GLY A N 1
ATOM 591 C CA . GLY A 1 84 ? 15.779 44.974 4.892 1.00 61.59 84 GLY A CA 1
ATOM 592 C C . GLY A 1 84 ? 16.363 43.742 4.182 1.00 61.59 84 GLY A C 1
ATOM 593 O O . GLY A 1 84 ? 17.582 43.638 4.067 1.00 61.59 84 GLY A O 1
ATOM 594 N N . ARG A 1 85 ? 15.526 42.806 3.703 1.00 66.44 85 ARG A N 1
ATOM 595 C CA . ARG A 1 85 ? 15.927 41.521 3.081 1.00 66.44 85 ARG A CA 1
ATOM 596 C C . ARG A 1 85 ? 14.860 41.013 2.092 1.00 66.44 85 ARG A C 1
ATOM 598 O O . ARG A 1 85 ? 13.700 41.411 2.229 1.00 66.44 85 ARG A O 1
ATOM 605 N N . PRO A 1 86 ? 15.192 40.104 1.149 1.00 68.12 86 PRO A N 1
ATOM 606 C CA . PRO A 1 86 ? 14.189 39.402 0.346 1.00 68.12 86 PRO A CA 1
ATOM 607 C C . PRO A 1 86 ? 13.355 38.472 1.243 1.00 68.12 86 PRO A C 1
ATOM 609 O O . PRO A 1 86 ? 13.788 37.383 1.623 1.00 68.12 86 PRO A O 1
ATOM 612 N N . LEU A 1 87 ? 12.164 38.946 1.614 1.00 79.25 87 LEU A N 1
ATOM 613 C CA . LEU A 1 87 ? 11.179 38.229 2.419 1.00 79.25 87 LEU A CA 1
ATOM 614 C C . LEU A 1 87 ? 10.036 37.745 1.524 1.00 79.25 87 LEU A C 1
ATOM 616 O O . LEU A 1 87 ? 9.379 38.564 0.881 1.00 79.25 87 LEU A O 1
ATOM 620 N N . ARG A 1 88 ? 9.760 36.438 1.543 1.00 85.56 88 ARG A N 1
ATOM 621 C CA . ARG A 1 88 ? 8.609 35.825 0.863 1.00 85.56 88 ARG A CA 1
ATOM 622 C C . ARG A 1 88 ? 7.642 35.219 1.873 1.00 85.56 88 ARG A C 1
ATOM 624 O O . ARG A 1 88 ? 8.056 34.681 2.897 1.00 85.56 88 ARG A O 1
ATOM 631 N N . VAL A 1 89 ? 6.353 35.264 1.566 1.00 86.94 89 VAL A N 1
ATOM 632 C CA . VAL A 1 89 ? 5.282 34.648 2.355 1.00 86.94 89 VAL A CA 1
ATOM 633 C C . VAL A 1 89 ? 4.624 33.538 1.535 1.00 86.94 89 VAL A C 1
ATOM 635 O O . VAL A 1 89 ? 4.021 33.796 0.493 1.00 86.94 89 VAL A O 1
ATOM 638 N N . LEU A 1 90 ? 4.728 32.300 2.020 1.00 90.38 90 LEU A N 1
ATOM 639 C CA . LEU A 1 90 ? 4.012 31.133 1.514 1.00 90.38 90 LEU A CA 1
ATOM 640 C C . LEU A 1 90 ? 2.742 30.917 2.340 1.00 90.38 90 LEU A C 1
ATOM 642 O O . LEU A 1 90 ? 2.818 30.653 3.542 1.00 90.38 90 LEU A O 1
ATOM 646 N N . PHE A 1 91 ? 1.590 30.966 1.679 1.00 91.69 91 PHE A N 1
ATOM 647 C CA . PHE A 1 91 ? 0.293 30.651 2.258 1.00 91.69 91 PHE A CA 1
ATOM 648 C C . PHE A 1 91 ? -0.214 29.302 1.742 1.00 91.69 91 PHE A C 1
ATOM 650 O O . PHE A 1 91 ? -0.441 29.116 0.546 1.00 91.69 91 PHE A O 1
ATOM 657 N N . LEU A 1 92 ? -0.406 28.350 2.651 1.00 93.75 92 LEU A N 1
ATOM 658 C CA . LEU A 1 92 ? -0.958 27.031 2.348 1.00 93.75 92 LEU A CA 1
ATOM 659 C C . LEU A 1 92 ? -2.473 27.035 2.554 1.00 93.75 92 LEU A C 1
ATOM 661 O O . LEU A 1 92 ? -2.960 27.350 3.641 1.00 93.75 92 LEU A O 1
ATOM 665 N N . ASP A 1 93 ? -3.208 26.643 1.520 1.00 93.19 93 ASP A N 1
ATOM 666 C CA . ASP A 1 93 ? -4.668 26.577 1.533 1.00 93.19 93 ASP A CA 1
ATOM 667 C C . ASP A 1 93 ? -5.150 25.171 1.140 1.00 93.19 93 ASP A C 1
ATOM 669 O O . ASP A 1 93 ? -4.410 24.360 0.572 1.00 93.19 93 ASP A O 1
ATOM 673 N N . ALA A 1 94 ? -6.386 24.851 1.492 1.00 92.69 94 ALA A N 1
ATOM 674 C CA . ALA A 1 94 ? -7.098 23.681 0.994 1.00 92.69 94 ALA A CA 1
ATOM 675 C C . ALA A 1 94 ? -8.606 23.936 1.101 1.00 92.69 94 ALA A C 1
ATOM 677 O O . ALA A 1 94 ? -9.037 24.775 1.894 1.00 92.69 94 ALA A O 1
ATOM 678 N N . SER A 1 95 ? -9.408 23.204 0.334 1.00 91.75 95 SER A N 1
ATOM 679 C CA . SER A 1 95 ? -10.863 23.264 0.423 1.00 91.75 95 SER A CA 1
ATOM 680 C C . SER A 1 95 ? -11.353 22.832 1.808 1.00 91.75 95 SER A C 1
ATOM 682 O O . SER A 1 95 ? -10.732 21.998 2.476 1.00 91.75 95 SER A O 1
ATOM 684 N N . ASP A 1 96 ? -12.478 23.395 2.250 1.00 89.31 96 ASP A N 1
ATOM 685 C CA . ASP A 1 96 ? -12.985 23.179 3.610 1.00 89.31 96 ASP A CA 1
ATOM 686 C C . ASP A 1 96 ? -13.258 21.693 3.887 1.00 89.31 96 ASP A C 1
ATOM 688 O O . ASP A 1 96 ? -12.897 21.183 4.946 1.00 89.31 96 ASP A O 1
ATOM 692 N N . ASP A 1 97 ? -13.778 20.949 2.906 1.00 85.19 97 ASP A N 1
ATOM 693 C CA . ASP A 1 97 ? -14.005 19.505 3.019 1.00 85.19 97 ASP A CA 1
ATOM 694 C C . ASP A 1 97 ? -12.698 18.706 3.191 1.00 85.19 97 ASP A C 1
ATOM 696 O O . ASP A 1 97 ? -12.664 17.711 3.922 1.00 85.19 97 ASP A O 1
ATOM 700 N N . VAL A 1 98 ? -11.602 19.146 2.565 1.00 87.25 98 VAL A N 1
ATOM 701 C CA . VAL A 1 98 ? -10.280 18.526 2.712 1.00 87.25 98 VAL A CA 1
ATOM 702 C C . VAL A 1 98 ? -9.669 18.867 4.069 1.00 87.25 98 VAL A C 1
ATOM 704 O O . VAL A 1 98 ? -9.112 17.978 4.720 1.00 87.25 98 VAL A O 1
ATOM 707 N N . LEU A 1 99 ? -9.786 20.117 4.524 1.00 87.06 99 LEU A N 1
ATOM 708 C CA . LEU A 1 99 ? -9.307 20.539 5.842 1.00 87.06 99 LEU A CA 1
ATOM 709 C C . LEU A 1 99 ? -10.037 19.796 6.967 1.00 87.06 99 LEU A C 1
ATOM 711 O O . LEU A 1 99 ? -9.374 19.277 7.868 1.00 87.06 99 LEU A O 1
ATOM 715 N N . VAL A 1 100 ? -11.363 19.650 6.862 1.00 83.12 100 VAL A N 1
ATOM 716 C CA . VAL A 1 100 ? -12.190 18.844 7.775 1.00 83.12 100 VAL A CA 1
ATOM 717 C C . VAL A 1 100 ? -11.662 17.408 7.848 1.00 83.12 100 VAL A C 1
ATOM 719 O O . VAL A 1 100 ? -11.255 16.960 8.922 1.00 83.12 100 VAL A O 1
ATOM 722 N N . ARG A 1 101 ? -11.524 16.725 6.698 1.00 80.88 101 ARG A N 1
ATOM 723 C CA . ARG A 1 101 ? -11.006 15.342 6.630 1.00 80.88 101 ARG A CA 1
ATOM 724 C C . ARG A 1 101 ? -9.612 15.198 7.244 1.00 80.88 101 ARG A C 1
ATOM 726 O O . ARG A 1 101 ? -9.302 14.188 7.880 1.00 80.88 101 ARG A O 1
ATOM 733 N N . ARG A 1 102 ? -8.734 16.185 7.038 1.00 83.38 102 ARG A N 1
ATOM 734 C CA . ARG A 1 102 ? -7.365 16.174 7.576 1.00 83.38 102 ARG A CA 1
ATOM 735 C C . ARG A 1 102 ? -7.350 16.368 9.088 1.00 83.38 102 ARG A C 1
ATOM 737 O O . ARG A 1 102 ? -6.635 15.634 9.769 1.00 83.38 102 ARG A O 1
ATOM 744 N N . PHE A 1 103 ? -8.150 17.283 9.623 1.00 76.12 103 PHE A N 1
ATOM 745 C CA . PHE A 1 103 ? -8.273 17.486 11.066 1.00 76.12 103 PHE A CA 1
ATOM 746 C C . PHE A 1 103 ? -8.851 16.265 11.784 1.00 76.12 103 PHE A C 1
ATOM 748 O O . PHE A 1 103 ? -8.312 15.832 12.807 1.00 76.12 103 PHE A O 1
ATOM 755 N N . GLU A 1 104 ? -9.877 15.650 11.200 1.00 72.25 104 GLU A N 1
ATOM 756 C CA . GLU A 1 104 ? -10.483 14.416 11.705 1.00 72.25 104 GLU A CA 1
ATOM 757 C C . GLU A 1 104 ? -9.486 13.251 11.705 1.00 72.25 104 GLU A C 1
ATOM 759 O O . GLU A 1 104 ? -9.438 12.472 12.659 1.00 72.25 104 GLU A O 1
ATOM 764 N N . SER A 1 105 ? -8.619 13.163 10.688 1.00 68.19 105 SER A N 1
ATOM 765 C CA . SER A 1 105 ? -7.609 12.099 10.587 1.00 68.19 105 SER A CA 1
ATOM 766 C C . SER A 1 105 ? -6.567 12.111 11.714 1.00 68.19 105 SER A C 1
ATOM 768 O O . SER A 1 105 ? -6.027 11.059 12.057 1.00 68.19 105 SER A O 1
ATOM 770 N N . VAL A 1 106 ? -6.304 13.277 12.317 1.00 60.19 106 VAL A N 1
ATOM 771 C CA . VAL A 1 106 ? -5.330 13.449 13.412 1.00 60.19 106 VAL A CA 1
ATOM 772 C C . VAL A 1 106 ? -6.030 13.571 14.779 1.00 60.19 106 VAL A C 1
ATOM 774 O O . VAL A 1 106 ? -5.355 13.605 15.806 1.00 60.19 106 VAL A O 1
ATOM 777 N N . ARG A 1 107 ? -7.375 13.598 14.813 1.00 62.31 107 ARG A N 1
ATOM 778 C CA . ARG A 1 107 ? -8.219 13.739 16.020 1.00 62.31 107 ARG A CA 1
ATOM 779 C C . ARG A 1 107 ? -7.777 14.870 16.956 1.00 62.31 107 ARG A C 1
ATOM 781 O O . ARG A 1 107 ? -7.782 14.715 18.177 1.00 62.31 107 ARG A O 1
ATOM 788 N N . ARG A 1 108 ? -7.355 16.005 16.397 1.00 58.38 108 ARG A N 1
ATOM 789 C CA . ARG A 1 108 ? -6.984 17.188 17.185 1.00 58.38 108 ARG A CA 1
ATOM 790 C C . ARG A 1 108 ? -8.122 18.208 17.135 1.00 58.38 108 ARG A C 1
ATOM 792 O O . ARG A 1 108 ? -8.608 18.473 16.039 1.00 58.38 108 ARG A O 1
ATOM 799 N N . PRO A 1 109 ? -8.540 18.783 18.276 1.00 63.03 109 PRO A N 1
ATOM 800 C CA . PRO A 1 109 ? -9.539 19.845 18.280 1.00 63.03 109 PRO A CA 1
ATOM 801 C C . PRO A 1 109 ? -9.010 21.076 17.535 1.00 63.03 109 PRO A C 1
ATOM 803 O O . PRO A 1 109 ? -7.817 21.395 17.623 1.00 63.03 109 PRO A O 1
ATOM 806 N N . HIS A 1 110 ? -9.883 21.756 16.789 1.00 68.88 110 HIS A N 1
ATOM 807 C CA . HIS A 1 110 ? -9.492 22.953 16.055 1.00 68.88 110 HIS A CA 1
ATOM 808 C C . HIS A 1 110 ? -9.403 24.158 17.015 1.00 68.88 110 HIS A C 1
ATOM 810 O O . HIS A 1 110 ? -10.338 24.402 17.774 1.00 68.88 110 HIS A O 1
ATOM 816 N N . PRO A 1 111 ? -8.312 24.947 17.007 1.00 64.88 111 PRO A N 1
ATOM 817 C CA . PRO A 1 111 ? -8.079 26.004 18.003 1.00 64.88 111 PRO A CA 1
ATOM 818 C C . PRO A 1 111 ? -9.163 27.091 18.069 1.00 64.88 111 PRO A C 1
ATOM 820 O O . PRO A 1 111 ? -9.386 27.674 19.124 1.00 64.88 111 PRO A O 1
ATOM 823 N N . LEU A 1 112 ? -9.825 27.368 16.940 1.00 68.31 112 LEU A N 1
ATOM 824 C CA . LEU A 1 112 ? -10.915 28.350 16.811 1.00 68.31 112 LEU A CA 1
ATOM 825 C C . LEU A 1 112 ? -12.318 27.720 16.785 1.00 68.31 112 LEU A C 1
ATOM 827 O O . LEU A 1 112 ? -13.277 28.373 16.378 1.00 68.31 112 LEU A O 1
ATOM 831 N N . GLN A 1 113 ? -12.430 26.446 17.170 1.00 66.81 113 GLN A N 1
ATOM 832 C CA . GLN A 1 113 ? -13.704 25.726 17.194 1.00 66.81 113 GLN A CA 1
ATOM 833 C C . GLN A 1 113 ? -14.658 26.271 18.272 1.00 66.81 113 GLN A C 1
ATOM 835 O O . GLN A 1 113 ? -15.860 26.316 18.029 1.00 66.81 113 GLN A O 1
ATOM 840 N N . ASP A 1 114 ? -14.130 26.740 19.416 1.00 69.56 114 ASP A N 1
ATOM 841 C CA . ASP A 1 114 ? -14.902 27.112 20.620 1.00 69.56 114 ASP A CA 1
ATOM 842 C C . ASP A 1 114 ? -16.048 26.081 20.869 1.00 69.56 114 ASP A C 1
ATOM 844 O O . ASP A 1 114 ? -15.777 24.880 20.835 1.00 69.56 114 ASP A O 1
ATOM 848 N N . ASP A 1 115 ? -17.305 26.506 21.064 1.00 70.38 115 ASP A N 1
ATOM 849 C CA . ASP A 1 115 ? -18.480 25.617 21.232 1.00 70.38 115 ASP A CA 1
ATOM 850 C C . ASP A 1 115 ? -19.154 25.191 19.900 1.00 70.38 115 ASP A C 1
ATOM 852 O O . ASP A 1 115 ? -20.230 24.591 19.900 1.00 70.38 115 ASP A O 1
ATOM 856 N N . GLY A 1 116 ? -18.567 25.543 18.750 1.00 72.31 116 GLY A N 1
ATOM 857 C CA . GLY A 1 116 ? -19.128 25.318 17.413 1.00 72.31 116 GLY A CA 1
ATOM 858 C C . GLY A 1 116 ? -18.664 24.026 16.728 1.00 72.31 116 GLY A C 1
ATOM 859 O O . GLY A 1 116 ? -17.933 23.201 17.287 1.00 72.31 116 GLY A O 1
ATOM 860 N N . THR A 1 117 ? -19.080 23.840 15.472 1.00 80.06 117 THR A N 1
ATOM 861 C CA . THR A 1 117 ? -18.610 22.713 14.653 1.00 80.06 117 THR A CA 1
ATOM 862 C C . THR A 1 117 ? -17.188 22.954 14.133 1.00 80.06 117 THR A C 1
ATOM 864 O O . THR A 1 117 ? -16.706 24.084 14.060 1.00 80.06 117 THR A O 1
ATOM 867 N N . LEU A 1 118 ? -16.492 21.882 13.734 1.00 77.94 118 LEU A N 1
ATOM 868 C CA . LEU A 1 118 ? -15.173 21.981 13.093 1.00 77.94 118 LEU A CA 1
ATOM 869 C C . LEU A 1 118 ? -15.213 22.867 11.834 1.00 77.94 118 LEU A C 1
ATOM 871 O O . LEU A 1 118 ? -14.281 23.631 11.593 1.00 77.94 118 LEU A O 1
ATOM 875 N N . LEU A 1 119 ? -16.307 22.794 11.070 1.00 81.75 119 LEU A N 1
ATOM 876 C CA . LEU A 1 119 ? -16.524 23.616 9.882 1.00 81.75 119 LEU A CA 1
ATOM 877 C C . LEU A 1 119 ? -16.642 25.105 10.245 1.00 81.75 119 LEU A C 1
ATOM 879 O O . LEU A 1 119 ? -16.011 25.936 9.599 1.00 81.75 119 LEU A O 1
ATOM 883 N N . ASP A 1 120 ? -17.356 25.436 11.326 1.00 81.06 120 ASP A N 1
ATOM 884 C CA . ASP A 1 120 ? -17.441 26.816 11.829 1.00 81.06 120 ASP A CA 1
ATOM 885 C C . ASP A 1 120 ? -16.061 27.345 12.242 1.00 81.06 120 ASP A C 1
ATOM 887 O O . ASP A 1 120 ? -15.719 28.496 11.968 1.00 81.06 120 ASP A O 1
ATOM 891 N N . GLY A 1 121 ? -15.239 26.492 12.864 1.00 83.31 121 GLY A N 1
ATOM 892 C CA . GLY A 1 121 ? -13.855 26.813 13.215 1.00 83.31 121 GLY A CA 1
ATOM 893 C C . GLY A 1 121 ? -12.983 27.121 11.994 1.00 83.31 121 GLY A C 1
ATOM 894 O O . GLY A 1 121 ? -12.215 28.084 12.027 1.00 83.31 121 GLY A O 1
ATOM 895 N N . ILE A 1 122 ? -13.133 26.345 10.915 1.00 86.12 122 ILE A N 1
ATOM 896 C CA . ILE A 1 122 ? -12.411 26.525 9.645 1.00 86.12 122 ILE A CA 1
ATOM 897 C C . ILE A 1 122 ? -12.881 27.791 8.921 1.00 86.12 122 ILE A C 1
ATOM 899 O O . ILE A 1 122 ? -12.045 28.569 8.469 1.00 86.12 122 ILE A O 1
ATOM 903 N N . HIS A 1 123 ? -14.188 28.059 8.858 1.00 85.62 123 HIS A N 1
ATOM 904 C CA . HIS A 1 123 ? -14.708 29.293 8.257 1.00 85.62 123 HIS A CA 1
ATOM 905 C C . HIS A 1 123 ? -14.213 30.537 9.005 1.00 85.62 123 HIS A C 1
ATOM 907 O O . HIS A 1 123 ? -13.711 31.470 8.380 1.00 85.62 123 HIS A O 1
ATOM 913 N N . ARG A 1 124 ? -14.249 30.526 10.345 1.00 83.00 124 ARG A N 1
ATOM 914 C CA . ARG A 1 124 ? -13.699 31.616 11.170 1.00 83.00 124 ARG A CA 1
ATOM 915 C C . ARG A 1 124 ? -12.196 31.789 10.969 1.00 83.00 124 ARG A C 1
ATOM 917 O O . ARG A 1 124 ? -11.706 32.916 10.967 1.00 83.00 124 ARG A O 1
ATOM 924 N N . GLU A 1 125 ? -11.449 30.694 10.831 1.00 84.94 125 GLU A N 1
ATOM 925 C CA . GLU A 1 125 ? -10.017 30.755 10.520 1.00 84.94 125 GLU A CA 1
ATOM 926 C C . GLU A 1 125 ? -9.783 31.373 9.135 1.00 84.94 125 GLU A C 1
ATOM 928 O O . GLU A 1 125 ? -8.945 32.262 9.001 1.00 84.94 125 GLU A O 1
ATOM 933 N N . ARG A 1 126 ? -10.578 30.987 8.133 1.00 87.50 126 ARG A N 1
ATOM 934 C CA . ARG A 1 126 ? -10.495 31.499 6.759 1.00 87.50 126 ARG A CA 1
ATOM 935 C C . ARG A 1 126 ? -10.802 32.991 6.680 1.00 87.50 126 ARG A C 1
ATOM 937 O O . ARG A 1 126 ? -10.047 33.729 6.051 1.00 87.50 126 ARG A O 1
ATOM 944 N N . GLU A 1 127 ? -11.855 33.447 7.355 1.00 84.06 127 GLU A N 1
ATOM 945 C CA . GLU A 1 127 ? -12.187 34.872 7.461 1.00 84.06 127 GLU A CA 1
ATOM 946 C C . GLU A 1 127 ? -11.040 35.667 8.096 1.00 84.06 127 GLU A C 1
ATOM 948 O O . GLU A 1 127 ? -10.649 36.711 7.578 1.00 84.06 127 GLU A O 1
ATOM 953 N N . ARG A 1 128 ? -10.438 35.153 9.175 1.00 78.19 128 ARG A N 1
ATOM 954 C CA . ARG A 1 128 ? -9.331 35.826 9.879 1.00 78.19 128 ARG A CA 1
ATOM 955 C C . ARG A 1 128 ? -8.020 35.827 9.099 1.00 78.19 128 ARG A C 1
ATOM 957 O O . ARG A 1 128 ? -7.245 36.771 9.219 1.00 78.19 128 ARG A O 1
ATOM 964 N N . LEU A 1 129 ? -7.753 34.777 8.326 1.00 83.75 129 LEU A N 1
ATOM 965 C CA . LEU A 1 129 ? -6.541 34.656 7.517 1.00 83.75 129 LEU A CA 1
ATOM 966 C C . LEU A 1 129 ? -6.667 35.314 6.136 1.00 83.75 129 LEU A C 1
ATOM 968 O O . LEU A 1 129 ? -5.661 35.397 5.435 1.00 83.75 129 LEU A O 1
ATOM 972 N N . SER A 1 130 ? -7.849 35.815 5.758 1.00 83.50 130 SER A N 1
ATOM 973 C CA . SER A 1 130 ? -8.107 36.467 4.464 1.00 83.50 130 SER A CA 1
ATOM 974 C C . SER A 1 130 ? -7.096 37.576 4.145 1.00 83.50 130 SER A C 1
ATOM 976 O O . SER A 1 130 ? -6.442 37.520 3.107 1.00 83.50 130 SER A O 1
ATOM 978 N N . ALA A 1 131 ? -6.857 38.496 5.085 1.00 78.62 131 ALA A N 1
ATOM 979 C CA . ALA A 1 131 ? -5.900 39.592 4.922 1.00 78.62 131 ALA A CA 1
ATOM 980 C C . ALA A 1 131 ? -4.445 39.112 4.743 1.00 78.62 131 ALA A C 1
ATOM 982 O O . ALA A 1 131 ? -3.665 39.721 4.014 1.00 78.62 131 ALA A O 1
ATOM 983 N N . ILE A 1 132 ? -4.062 38.002 5.386 1.00 79.69 132 ILE A N 1
ATOM 984 C CA . ILE A 1 132 ? -2.720 37.410 5.242 1.00 79.69 132 ILE A CA 1
ATOM 985 C C . ILE A 1 132 ? -2.608 36.673 3.904 1.00 79.69 132 ILE A C 1
ATOM 987 O O . ILE A 1 132 ? -1.570 36.746 3.251 1.00 79.69 132 ILE A O 1
ATOM 991 N N . ARG A 1 133 ? -3.675 35.987 3.480 1.00 83.88 133 ARG A N 1
ATOM 992 C CA . ARG A 1 133 ? -3.760 35.303 2.185 1.00 83.88 133 ARG A CA 1
ATOM 993 C C . ARG A 1 133 ? -3.659 36.292 1.025 1.00 83.88 133 ARG A C 1
ATOM 995 O O . ARG A 1 133 ? -2.966 36.001 0.061 1.00 83.88 133 ARG A O 1
ATOM 1002 N N . GLU A 1 134 ? -4.312 37.448 1.124 1.00 81.31 134 GLU A N 1
ATOM 1003 C CA . GLU A 1 134 ? -4.236 38.519 0.118 1.00 81.31 134 GLU A CA 1
ATOM 1004 C C . GLU A 1 134 ? -2.840 39.150 0.026 1.00 81.31 134 GLU A C 1
ATOM 1006 O O . GLU A 1 134 ? -2.404 39.522 -1.060 1.00 81.31 134 GLU A O 1
ATOM 1011 N N . GLY A 1 135 ? -2.118 39.238 1.147 1.00 76.25 135 GLY A N 1
ATOM 1012 C CA . GLY A 1 135 ? -0.747 39.755 1.196 1.00 76.25 135 GLY A CA 1
ATOM 1013 C C . GLY A 1 135 ? 0.355 38.728 0.896 1.00 76.25 135 GLY A C 1
ATOM 1014 O O . GLY A 1 135 ? 1.537 39.090 0.938 1.00 76.25 135 GLY A O 1
ATOM 1015 N N . ALA A 1 136 ? -0.005 37.463 0.645 1.00 83.75 136 ALA A N 1
ATOM 1016 C CA . ALA A 1 136 ? 0.941 36.374 0.435 1.00 83.75 136 ALA A CA 1
ATOM 1017 C C . ALA A 1 136 ? 1.565 36.412 -0.965 1.00 83.75 136 ALA A C 1
ATOM 1019 O O . ALA A 1 136 ? 0.890 36.657 -1.961 1.00 83.75 136 ALA A O 1
ATOM 1020 N N . ASP A 1 137 ? 2.858 36.098 -1.044 1.00 82.62 137 ASP A N 1
ATOM 1021 C CA . ASP A 1 137 ? 3.600 36.081 -2.307 1.00 82.62 137 ASP A CA 1
ATOM 1022 C C . ASP A 1 137 ? 3.337 34.792 -3.103 1.00 82.62 137 ASP A C 1
ATOM 1024 O O . ASP A 1 137 ? 3.344 34.792 -4.333 1.00 82.62 137 ASP A O 1
ATOM 1028 N N . VAL A 1 138 ? 3.101 33.675 -2.405 1.00 85.38 138 VAL A N 1
ATOM 1029 C CA . VAL A 1 138 ? 2.767 32.382 -3.013 1.00 85.38 138 VAL A CA 1
ATOM 1030 C C . VAL A 1 138 ? 1.598 31.760 -2.265 1.00 85.38 138 VAL A C 1
ATOM 1032 O O . VAL A 1 138 ? 1.691 31.517 -1.064 1.00 85.38 138 VAL A O 1
ATOM 1035 N N . ILE A 1 139 ? 0.524 31.437 -2.984 1.00 89.56 139 ILE A N 1
ATOM 1036 C CA . ILE A 1 139 ? -0.600 30.658 -2.458 1.00 89.56 139 ILE A CA 1
ATOM 1037 C C . ILE A 1 139 ? -0.523 29.256 -3.056 1.00 89.56 139 ILE A C 1
ATOM 1039 O O . ILE A 1 139 ? -0.516 29.096 -4.277 1.00 89.56 139 ILE A O 1
ATOM 1043 N N . LEU A 1 140 ? -0.470 28.236 -2.203 1.00 90.00 140 LEU A N 1
ATOM 1044 C CA . LEU A 1 140 ? -0.434 26.842 -2.627 1.00 90.00 140 LEU A CA 1
ATOM 1045 C C . LEU A 1 140 ? -1.712 26.121 -2.192 1.00 90.00 140 LEU A C 1
ATOM 1047 O O . LEU A 1 140 ? -1.922 25.887 -1.001 1.00 90.00 140 LEU A O 1
ATOM 1051 N N . ASP A 1 141 ? -2.529 25.728 -3.171 1.00 89.88 141 ASP A N 1
ATOM 1052 C CA . ASP A 1 141 ? -3.681 24.855 -2.949 1.00 89.88 141 ASP A CA 1
ATOM 1053 C C . ASP A 1 141 ? -3.221 23.401 -2.791 1.00 89.88 141 ASP A C 1
ATOM 1055 O O . ASP A 1 141 ? -2.614 22.798 -3.680 1.00 89.88 141 ASP A O 1
ATOM 1059 N N . THR A 1 142 ? -3.509 22.838 -1.625 1.00 91.94 142 THR A N 1
ATOM 1060 C CA . THR A 1 142 ? -3.119 21.484 -1.245 1.00 91.94 142 THR A CA 1
ATOM 1061 C C . THR A 1 142 ? -4.264 20.484 -1.340 1.00 91.94 142 THR A C 1
ATOM 1063 O O . THR A 1 142 ? -4.058 19.324 -0.986 1.00 91.94 142 THR A O 1
ATOM 1066 N N . SER A 1 143 ? -5.450 20.881 -1.814 1.00 86.94 143 SER A N 1
ATOM 1067 C CA . SER A 1 143 ? -6.682 20.075 -1.782 1.00 86.94 143 SER A CA 1
ATOM 1068 C C . SER A 1 143 ? -6.521 18.691 -2.419 1.00 86.94 143 SER A C 1
ATOM 1070 O O . SER A 1 143 ? -6.944 17.685 -1.850 1.00 86.94 143 SER A O 1
ATOM 1072 N N . SER A 1 144 ? -5.844 18.619 -3.568 1.00 86.75 144 SER A N 1
ATOM 1073 C CA . SER A 1 144 ? -5.606 17.380 -4.321 1.00 86.75 144 SER A CA 1
ATOM 1074 C C . SER A 1 144 ? -4.234 16.746 -4.072 1.00 86.75 144 SER A C 1
ATOM 1076 O O . SER A 1 144 ? -3.899 15.741 -4.702 1.00 86.75 144 SER A O 1
ATOM 1078 N N . LEU A 1 145 ? -3.420 17.326 -3.183 1.00 81.75 145 LEU A N 1
ATOM 1079 C CA . LEU A 1 145 ? -2.040 16.900 -2.967 1.00 81.75 145 LEU A CA 1
ATOM 1080 C C . LEU A 1 145 ? -1.940 15.933 -1.786 1.00 81.75 145 LEU A C 1
ATOM 1082 O O . LEU A 1 145 ? -2.438 16.189 -0.685 1.00 81.75 145 LEU A O 1
ATOM 1086 N N . ASN A 1 146 ? -1.241 14.819 -2.003 1.00 80.44 146 ASN A N 1
ATOM 1087 C CA . ASN A 1 146 ? -0.762 13.976 -0.913 1.00 80.44 146 ASN A CA 1
ATOM 1088 C C . ASN A 1 146 ? 0.545 14.537 -0.312 1.00 80.44 146 ASN A C 1
ATOM 1090 O O . ASN A 1 146 ? 1.171 15.427 -0.880 1.00 80.44 146 ASN A O 1
ATOM 1094 N N . ILE A 1 147 ? 0.982 13.993 0.829 1.00 80.12 147 ILE A N 1
ATOM 1095 C CA . ILE A 1 147 ? 2.163 14.476 1.574 1.00 80.12 147 ILE A CA 1
ATOM 1096 C C . ILE A 1 147 ? 3.431 14.513 0.701 1.00 80.12 147 ILE A C 1
ATOM 1098 O O . ILE A 1 147 ? 4.190 15.474 0.772 1.00 80.12 147 ILE A O 1
ATOM 1102 N N . HIS A 1 148 ? 3.651 13.502 -0.146 1.00 76.56 148 HIS A N 1
ATOM 1103 C CA . HIS A 1 148 ? 4.827 13.448 -1.019 1.00 76.56 148 HIS A CA 1
ATOM 1104 C C . HIS A 1 148 ? 4.740 14.487 -2.139 1.00 76.56 148 HIS A C 1
ATOM 1106 O O . HIS A 1 148 ? 5.711 15.186 -2.393 1.00 76.56 148 HIS A O 1
ATOM 1112 N N . GLN A 1 149 ? 3.567 14.635 -2.758 1.00 76.06 149 GLN A N 1
ATOM 1113 C CA . GLN A 1 149 ? 3.336 15.628 -3.809 1.00 76.06 149 GLN A CA 1
ATOM 1114 C C . GLN A 1 149 ? 3.457 17.060 -3.279 1.00 76.06 149 GLN A C 1
ATOM 1116 O O . GLN A 1 149 ? 4.036 17.905 -3.952 1.00 76.06 149 GLN A O 1
ATOM 1121 N N . LEU A 1 150 ? 2.950 17.326 -2.071 1.00 82.88 150 LEU A N 1
ATOM 1122 C CA . LEU A 1 150 ? 3.107 18.612 -1.398 1.00 82.88 150 LEU A CA 1
ATOM 1123 C C . LEU A 1 150 ? 4.584 18.912 -1.121 1.00 82.88 150 LEU A C 1
ATOM 1125 O O . LEU A 1 150 ? 5.043 20.002 -1.447 1.00 82.88 150 LEU A O 1
ATOM 1129 N N . ALA A 1 151 ? 5.335 17.945 -0.582 1.00 79.12 151 ALA A N 1
ATOM 1130 C CA . ALA A 1 151 ? 6.768 18.104 -0.351 1.00 79.12 151 ALA A CA 1
ATOM 1131 C C . ALA A 1 151 ? 7.512 18.416 -1.658 1.00 79.12 151 ALA A C 1
ATOM 1133 O O . ALA A 1 151 ? 8.195 19.431 -1.731 1.00 79.12 151 ALA A O 1
ATOM 1134 N N . THR A 1 152 ? 7.291 17.630 -2.719 1.00 78.25 152 THR A N 1
ATOM 1135 C CA . THR A 1 152 ? 7.875 17.883 -4.047 1.00 78.25 152 THR A CA 1
ATOM 1136 C C . THR A 1 152 ? 7.517 19.273 -4.570 1.00 78.25 152 THR A C 1
ATOM 1138 O O . THR A 1 152 ? 8.392 19.999 -5.029 1.00 78.25 152 THR A O 1
ATOM 1141 N N . ARG A 1 153 ? 6.252 19.687 -4.443 1.00 80.00 153 ARG A N 1
ATOM 1142 C CA . ARG A 1 153 ? 5.786 20.984 -4.941 1.00 80.00 153 ARG A CA 1
ATOM 1143 C C . ARG A 1 153 ? 6.413 22.163 -4.194 1.00 80.00 153 ARG A C 1
ATOM 1145 O O . ARG A 1 153 ? 6.751 23.157 -4.827 1.00 80.00 153 ARG A O 1
ATOM 1152 N N . VAL A 1 154 ? 6.591 22.050 -2.877 1.00 84.00 154 VAL A N 1
ATOM 1153 C CA . VAL A 1 154 ? 7.319 23.038 -2.062 1.00 84.00 154 VAL A CA 1
ATOM 1154 C C . VAL A 1 154 ? 8.797 23.060 -2.451 1.00 84.00 154 VAL A C 1
ATOM 1156 O O . VAL A 1 154 ? 9.356 24.138 -2.637 1.00 84.00 154 VAL A O 1
ATOM 1159 N N . THR A 1 155 ? 9.411 21.891 -2.656 1.00 81.50 155 THR A N 1
ATOM 1160 C CA . THR A 1 155 ? 10.799 21.793 -3.116 1.00 81.50 155 THR A CA 1
ATOM 1161 C C . THR A 1 155 ? 11.009 22.458 -4.473 1.00 81.50 155 THR A C 1
ATOM 1163 O O . THR A 1 155 ? 12.032 23.097 -4.683 1.00 81.50 155 THR A O 1
ATOM 1166 N N . ASP A 1 156 ? 10.061 22.333 -5.398 1.00 76.69 156 ASP A N 1
ATOM 1167 C CA . ASP A 1 156 ? 10.173 22.942 -6.725 1.00 76.69 156 ASP A CA 1
ATOM 1168 C C . ASP A 1 156 ? 9.997 24.471 -6.694 1.00 76.69 156 ASP A C 1
ATOM 1170 O O . ASP A 1 156 ? 10.636 25.170 -7.473 1.00 76.69 156 ASP A O 1
ATOM 1174 N N . LEU A 1 157 ? 9.165 25.003 -5.789 1.00 76.94 157 LEU A N 1
ATOM 1175 C CA . LEU A 1 157 ? 8.873 26.443 -5.683 1.00 76.94 157 LEU A CA 1
ATOM 1176 C C . LEU A 1 157 ? 9.990 27.275 -5.036 1.00 76.94 157 LEU A C 1
ATOM 1178 O O . LEU A 1 157 ? 10.083 28.477 -5.296 1.00 76.94 157 LEU A O 1
ATOM 1182 N N . PHE A 1 158 ? 10.794 26.657 -4.169 1.00 74.81 158 PHE A N 1
ATOM 1183 C CA . PHE A 1 158 ? 11.859 27.320 -3.402 1.00 74.81 158 PHE A CA 1
ATOM 1184 C C . PHE A 1 158 ? 13.252 26.758 -3.717 1.00 74.81 158 PHE A C 1
ATOM 1186 O O . PHE A 1 158 ? 14.194 26.929 -2.942 1.00 74.81 158 PHE A O 1
ATOM 1193 N N . ARG A 1 159 ? 13.389 26.092 -4.869 1.00 66.44 159 ARG A N 1
ATOM 1194 C CA . ARG A 1 159 ? 14.685 25.722 -5.445 1.00 66.44 159 ARG A CA 1
ATOM 1195 C C . ARG A 1 159 ? 15.361 26.983 -5.995 1.00 66.44 159 ARG A C 1
ATOM 1197 O O . ARG A 1 159 ? 14.708 27.771 -6.671 1.00 66.44 159 ARG A O 1
ATOM 1204 N N . GLU A 1 160 ? 16.649 27.180 -5.716 1.00 55.59 160 GLU A N 1
ATOM 1205 C CA . GLU A 1 160 ? 17.389 28.352 -6.209 1.00 55.59 160 GLU A CA 1
ATOM 1206 C C . GLU A 1 160 ? 17.492 28.365 -7.741 1.00 55.59 160 GLU A C 1
ATOM 1208 O O . GLU A 1 160 ? 17.762 27.335 -8.375 1.00 55.59 160 GLU A O 1
ATOM 1213 N N . GLU A 1 161 ? 17.329 29.555 -8.330 1.00 40.16 161 GLU A N 1
ATOM 1214 C CA . GLU A 1 161 ? 17.656 29.812 -9.732 1.00 40.16 161 GLU A CA 1
ATOM 1215 C C . GLU A 1 161 ? 19.150 29.550 -9.953 1.00 40.16 161 GLU A C 1
ATOM 1217 O O . GLU A 1 161 ? 20.017 30.322 -9.553 1.00 40.16 161 GLU A O 1
ATOM 1222 N N . GLY A 1 162 ? 19.446 28.403 -10.564 1.00 42.16 162 GLY A N 1
ATOM 1223 C CA . GLY A 1 162 ? 20.806 27.934 -10.826 1.00 42.16 162 GLY A CA 1
ATOM 1224 C C . GLY A 1 162 ? 21.045 26.470 -10.459 1.00 42.16 162 GLY A C 1
ATOM 1225 O O . GLY A 1 162 ? 21.978 25.871 -10.989 1.00 42.16 162 GLY A O 1
ATOM 1226 N N . ASP A 1 163 ? 20.183 25.855 -9.639 1.00 37.69 163 ASP A N 1
ATOM 1227 C CA . ASP A 1 163 ? 20.371 24.473 -9.162 1.00 37.69 163 ASP A CA 1
ATOM 1228 C C . ASP A 1 163 ? 19.477 23.440 -9.869 1.00 37.69 163 ASP A C 1
ATOM 1230 O O . ASP A 1 163 ? 19.146 22.378 -9.338 1.00 37.69 163 ASP A O 1
ATOM 1234 N N . ALA A 1 164 ? 19.113 23.701 -11.127 1.00 38.41 164 ALA A N 1
ATOM 1235 C CA . ALA A 1 164 ? 18.554 22.682 -12.014 1.00 38.41 164 ALA A CA 1
ATOM 1236 C C . ALA A 1 164 ? 19.633 21.658 -12.428 1.00 38.41 164 ALA A C 1
ATOM 1238 O O . ALA A 1 164 ? 19.863 21.405 -13.610 1.00 38.41 164 ALA A O 1
ATOM 1239 N N . ARG A 1 165 ? 20.304 21.029 -11.459 1.00 42.16 165 ARG A N 1
ATOM 1240 C CA . ARG A 1 165 ? 21.198 19.900 -11.707 1.00 42.16 165 ARG A CA 1
ATOM 1241 C C . ARG A 1 165 ? 20.361 18.638 -11.860 1.00 42.16 165 ARG A C 1
ATOM 1243 O O . ARG A 1 165 ? 20.124 17.896 -10.909 1.00 42.16 165 ARG A O 1
ATOM 1250 N N . HIS A 1 166 ? 19.938 18.381 -13.094 1.00 46.12 166 HIS A N 1
ATOM 1251 C CA . HIS A 1 166 ? 19.427 17.072 -13.485 1.00 46.12 166 HIS A CA 1
ATOM 1252 C C . HIS A 1 166 ? 20.547 16.047 -13.276 1.00 46.12 166 HIS A C 1
ATOM 1254 O O . HIS A 1 166 ? 21.547 16.031 -13.995 1.00 46.12 166 HIS A O 1
ATOM 1260 N N . THR A 1 167 ? 20.422 15.212 -12.242 1.00 42.22 167 THR A N 1
ATOM 1261 C CA . THR A 1 167 ? 21.382 14.129 -12.007 1.00 42.22 167 THR A CA 1
ATOM 1262 C C . THR A 1 167 ? 20.953 12.920 -12.828 1.00 42.22 167 THR A C 1
ATOM 1264 O O . THR A 1 167 ? 20.169 12.092 -12.362 1.00 42.22 167 THR A O 1
ATOM 1267 N N . LEU A 1 168 ? 21.483 12.828 -14.049 1.00 47.59 168 LEU A N 1
ATOM 1268 C CA . LEU A 1 168 ? 21.340 11.658 -14.910 1.00 47.59 168 LEU A CA 1
ATOM 1269 C C . LEU A 1 168 ? 22.344 10.579 -14.478 1.00 47.59 168 LEU A C 1
ATOM 1271 O O . LEU A 1 168 ? 23.561 10.748 -14.596 1.00 47.59 168 LEU A O 1
ATOM 1275 N N . THR A 1 169 ? 21.841 9.454 -13.974 1.00 46.91 169 THR A N 1
ATOM 1276 C CA . THR A 1 169 ? 22.666 8.281 -13.664 1.00 46.91 169 THR A CA 1
ATOM 1277 C C . THR A 1 169 ? 22.604 7.313 -14.832 1.00 46.91 169 THR A C 1
ATOM 1279 O O . THR A 1 169 ? 21.601 6.641 -15.046 1.00 46.91 169 THR A O 1
ATOM 1282 N N . VAL A 1 170 ? 23.695 7.229 -15.591 1.00 59.31 170 VAL A N 1
ATOM 1283 C CA . VAL A 1 170 ? 23.824 6.270 -16.688 1.00 59.31 170 VAL A CA 1
ATOM 1284 C C . VAL A 1 170 ? 24.495 4.996 -16.188 1.00 59.31 170 VAL A C 1
ATOM 1286 O O . VAL A 1 170 ? 25.594 5.040 -15.628 1.00 59.31 170 VAL A O 1
ATOM 1289 N N . MET A 1 171 ? 23.858 3.850 -16.419 1.00 60.97 171 MET A N 1
ATOM 1290 C CA . MET A 1 171 ? 24.426 2.537 -16.122 1.00 60.97 171 MET A CA 1
ATOM 1291 C C . MET A 1 171 ? 24.321 1.586 -17.315 1.00 60.97 171 MET A C 1
ATOM 1293 O O . MET A 1 171 ? 23.540 1.786 -18.238 1.00 60.97 171 MET A O 1
ATOM 1297 N N . SER A 1 172 ? 25.105 0.511 -17.301 1.00 61.78 172 SER A N 1
ATOM 1298 C CA . SER A 1 172 ? 25.007 -0.548 -18.308 1.00 61.78 172 SER A CA 1
ATOM 1299 C C . SER A 1 172 ? 24.765 -1.888 -17.635 1.00 61.78 172 SER A C 1
ATOM 1301 O O . SER A 1 172 ? 25.421 -2.192 -16.637 1.00 61.78 172 SER A O 1
ATOM 1303 N N . PHE A 1 173 ? 23.876 -2.703 -18.190 1.00 65.19 173 PHE A N 1
ATOM 1304 C CA . PHE A 1 173 ? 23.520 -4.014 -17.649 1.00 65.19 173 PHE A CA 1
ATOM 1305 C C . PHE A 1 173 ? 23.461 -5.065 -18.761 1.00 65.19 173 PHE A C 1
ATOM 1307 O O . PHE A 1 173 ? 23.498 -4.750 -19.947 1.00 65.19 173 PHE A O 1
ATOM 1314 N N . GLY A 1 174 ? 23.392 -6.343 -18.389 1.00 60.19 174 GLY A N 1
ATOM 1315 C CA . GLY A 1 174 ? 23.157 -7.431 -19.337 1.00 60.19 174 GLY A CA 1
ATOM 1316 C C . GLY A 1 174 ? 21.774 -8.036 -19.140 1.00 60.19 174 GLY A C 1
ATOM 1317 O O . GLY A 1 174 ? 21.467 -8.463 -18.034 1.00 60.19 174 GLY A O 1
ATOM 1318 N N . PHE A 1 175 ? 20.978 -8.174 -20.202 1.00 60.22 175 PHE A N 1
ATOM 1319 C CA . PHE A 1 175 ? 19.616 -8.726 -20.151 1.00 60.22 175 PHE A CA 1
ATOM 1320 C C . PHE A 1 175 ? 19.542 -10.122 -19.522 1.00 60.22 175 PHE A C 1
ATOM 1322 O O . PHE A 1 175 ? 18.565 -10.455 -18.857 1.00 60.22 175 PHE A O 1
ATOM 1329 N N . LYS A 1 176 ? 20.598 -10.932 -19.659 1.00 51.94 176 LYS A N 1
ATOM 1330 C CA . LYS A 1 176 ? 20.681 -12.251 -19.010 1.00 51.94 176 LYS A CA 1
ATOM 1331 C C . LYS A 1 176 ? 20.717 -12.195 -17.472 1.00 51.94 176 LYS A C 1
ATOM 1333 O O . LYS A 1 176 ? 20.527 -13.226 -16.837 1.00 51.94 176 LYS A O 1
ATOM 1338 N N . TYR A 1 177 ? 20.993 -11.027 -16.892 1.00 49.41 177 TYR A N 1
ATOM 1339 C CA . TYR A 1 177 ? 21.011 -10.776 -15.449 1.00 49.41 177 TYR A CA 1
ATOM 1340 C C . TYR A 1 177 ? 19.743 -10.055 -14.958 1.00 49.41 177 TYR A C 1
ATOM 1342 O O . TYR A 1 177 ? 19.613 -9.814 -13.763 1.00 49.41 177 TYR A O 1
ATOM 1350 N N . GLY A 1 178 ? 18.797 -9.761 -15.859 1.00 47.94 178 GLY A N 1
ATOM 1351 C CA . GLY A 1 178 ? 17.598 -8.980 -15.558 1.00 47.94 178 GLY A CA 1
ATOM 1352 C C . GLY A 1 178 ? 17.829 -7.469 -15.629 1.00 47.94 178 GLY A C 1
ATOM 1353 O O . GLY A 1 178 ? 18.963 -6.998 -15.697 1.00 47.94 178 GLY A O 1
ATOM 1354 N N . LEU A 1 179 ? 16.727 -6.718 -15.657 1.00 57.19 179 LEU A N 1
ATOM 1355 C CA . LEU A 1 179 ? 16.742 -5.256 -15.596 1.00 57.19 179 LEU A CA 1
ATOM 1356 C C . LEU A 1 179 ? 17.095 -4.805 -14.168 1.00 57.19 179 LEU A C 1
ATOM 1358 O O . LEU A 1 179 ? 16.585 -5.409 -13.217 1.00 57.19 179 LEU A O 1
ATOM 1362 N N . PRO A 1 180 ? 17.919 -3.758 -13.994 1.00 58.19 180 PRO A N 1
ATOM 1363 C CA . PRO A 1 180 ? 18.090 -3.108 -12.700 1.00 58.19 180 PRO A CA 1
ATOM 1364 C C . PRO A 1 180 ? 16.740 -2.625 -12.158 1.00 58.19 180 PRO A C 1
ATOM 1366 O O . PRO A 1 180 ? 15.861 -2.212 -12.913 1.00 58.19 180 PRO A O 1
ATOM 1369 N N . THR A 1 181 ? 16.551 -2.720 -10.845 1.00 49.16 181 THR A N 1
ATOM 1370 C CA . THR A 1 181 ? 15.264 -2.435 -10.191 1.00 49.16 181 THR A CA 1
ATOM 1371 C C . THR A 1 181 ? 14.947 -0.946 -10.064 1.00 49.16 181 THR A C 1
ATOM 1373 O O . THR A 1 181 ? 13.826 -0.606 -9.704 1.00 49.16 181 THR A O 1
ATOM 1376 N N . ASP A 1 182 ? 15.931 -0.085 -10.309 1.00 52.56 182 ASP A N 1
ATOM 1377 C CA . ASP A 1 182 ? 15.924 1.360 -10.079 1.00 52.56 182 ASP A CA 1
ATOM 1378 C C . ASP A 1 182 ? 16.121 2.174 -11.369 1.00 52.56 182 ASP A C 1
ATOM 1380 O O . ASP A 1 182 ? 16.613 3.295 -11.316 1.00 52.56 182 ASP A O 1
ATOM 1384 N N . VAL A 1 183 ? 15.755 1.602 -12.519 1.00 56.34 183 VAL A N 1
ATOM 1385 C CA . VAL A 1 183 ? 15.876 2.231 -13.840 1.00 56.34 183 VAL A CA 1
ATOM 1386 C C . VAL A 1 183 ? 14.549 2.797 -14.321 1.00 56.34 183 VAL A C 1
ATOM 1388 O O . VAL A 1 183 ? 13.546 2.083 -14.347 1.00 56.34 183 VAL A O 1
ATOM 1391 N N . ASP A 1 184 ? 14.591 4.050 -14.771 1.00 55.91 184 ASP A N 1
ATOM 1392 C CA . ASP A 1 184 ? 13.444 4.785 -15.308 1.00 55.91 184 ASP A CA 1
ATOM 1393 C C . ASP A 1 184 ? 13.347 4.632 -16.833 1.00 55.91 184 ASP A C 1
ATOM 1395 O O . ASP A 1 184 ? 12.262 4.441 -17.378 1.00 55.91 184 ASP A O 1
ATOM 1399 N N . LEU A 1 185 ? 14.495 4.653 -17.526 1.00 66.50 185 LEU A N 1
ATOM 1400 C CA . LEU A 1 185 ? 14.587 4.551 -18.984 1.00 66.50 185 LEU A CA 1
ATOM 1401 C C . LEU A 1 185 ? 15.566 3.442 -19.399 1.00 66.50 185 LEU A C 1
ATOM 1403 O O . LEU A 1 185 ? 16.703 3.385 -18.924 1.00 66.50 185 LEU A O 1
ATOM 1407 N N . VAL A 1 186 ? 15.150 2.566 -20.317 1.00 70.69 186 VAL A N 1
ATOM 1408 C CA . VAL A 1 186 ? 15.980 1.464 -20.833 1.00 70.69 186 VAL A CA 1
ATOM 1409 C C . VAL A 1 186 ? 16.246 1.654 -22.321 1.00 70.69 186 VAL A C 1
ATOM 1411 O O . VAL A 1 186 ? 15.316 1.643 -23.123 1.00 70.69 186 VAL A O 1
ATOM 1414 N N . ALA A 1 187 ? 17.524 1.716 -22.689 1.00 72.19 187 ALA A N 1
ATOM 1415 C CA . ALA A 1 187 ? 17.978 1.641 -24.072 1.00 72.19 187 ALA A CA 1
ATOM 1416 C C . ALA A 1 187 ? 18.459 0.217 -24.373 1.00 72.19 187 ALA A C 1
ATOM 1418 O O . ALA A 1 187 ? 19.470 -0.242 -23.829 1.00 72.19 187 ALA A O 1
ATOM 1419 N N . ASP A 1 188 ? 17.751 -0.506 -25.239 1.00 78.31 188 ASP A N 1
ATOM 1420 C CA . ASP A 1 188 ? 18.198 -1.816 -25.712 1.00 78.31 188 ASP A CA 1
ATOM 1421 C C . ASP A 1 188 ? 19.167 -1.651 -26.887 1.00 78.31 188 ASP A C 1
ATOM 1423 O O . ASP A 1 188 ? 18.754 -1.255 -27.965 1.00 78.31 188 ASP A O 1
ATOM 1427 N N . MET A 1 189 ? 20.449 -1.980 -26.698 1.00 72.88 189 MET A N 1
ATOM 1428 C CA . MET A 1 189 ? 21.471 -1.872 -27.752 1.00 72.88 189 MET A CA 1
ATOM 1429 C C . MET A 1 189 ? 21.762 -3.212 -28.447 1.00 72.88 189 MET A C 1
ATOM 1431 O O . MET A 1 189 ? 22.793 -3.370 -29.109 1.00 72.88 189 MET A O 1
ATOM 1435 N N . ARG A 1 190 ? 20.912 -4.234 -28.263 1.00 73.88 190 ARG A N 1
ATOM 1436 C CA . ARG A 1 190 ? 21.144 -5.568 -28.846 1.00 73.88 190 ARG A CA 1
ATOM 1437 C C . ARG A 1 190 ? 21.056 -5.594 -30.368 1.00 73.88 190 ARG A C 1
ATOM 1439 O O . ARG A 1 190 ? 21.611 -6.523 -30.949 1.00 73.88 190 ARG A O 1
ATOM 1446 N N . PHE A 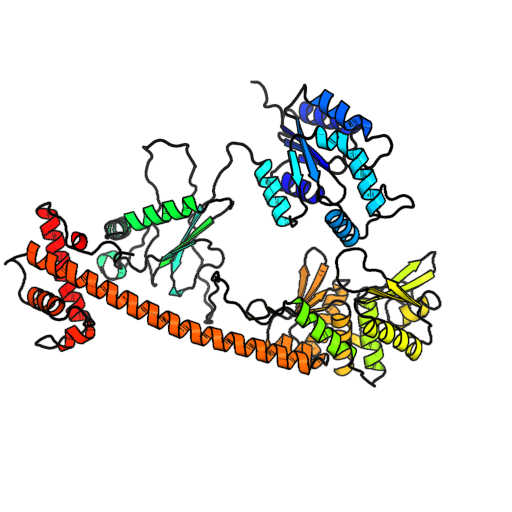1 191 ? 20.415 -4.600 -30.977 1.00 72.00 191 PHE A N 1
ATOM 1447 C CA . PHE A 1 191 ? 20.279 -4.479 -32.427 1.00 72.00 191 PHE A CA 1
ATOM 1448 C C . PHE A 1 191 ? 21.608 -4.166 -33.135 1.00 72.00 191 PHE A C 1
ATOM 1450 O O . PHE A 1 191 ? 21.799 -4.576 -34.273 1.00 72.00 191 PHE A O 1
ATOM 1457 N N . LEU A 1 192 ? 22.573 -3.527 -32.459 1.00 77.31 192 LEU A N 1
ATOM 1458 C CA . LEU A 1 192 ? 23.869 -3.220 -33.072 1.00 77.31 192 LEU A CA 1
ATOM 1459 C C . LEU A 1 192 ? 24.655 -4.521 -33.426 1.00 77.31 192 LEU A C 1
ATOM 1461 O O . LEU A 1 192 ? 24.417 -5.566 -32.821 1.00 77.31 192 LEU A O 1
ATOM 1465 N N . PRO A 1 193 ? 25.733 -4.481 -34.232 1.00 73.25 193 PRO A N 1
ATOM 1466 C CA . PRO A 1 193 ? 26.619 -5.645 -34.521 1.00 73.25 193 PRO A CA 1
ATOM 1467 C C . PRO A 1 193 ? 27.647 -6.076 -33.440 1.00 73.25 193 PRO A C 1
ATOM 1469 O O . PRO A 1 193 ? 28.543 -5.318 -33.059 1.00 73.25 193 PRO A O 1
ATOM 1472 N N . ASN A 1 194 ? 27.519 -7.286 -32.873 1.00 74.38 194 ASN A N 1
ATOM 1473 C CA . ASN A 1 194 ? 28.217 -7.687 -31.632 1.00 74.38 194 ASN A CA 1
ATOM 1474 C C . ASN A 1 194 ? 29.759 -7.807 -31.719 1.00 74.38 194 ASN A C 1
ATOM 1476 O O . ASN A 1 194 ? 30.216 -8.719 -32.403 1.00 74.38 194 ASN A O 1
ATOM 1480 N N . PRO A 1 195 ? 30.565 -6.984 -30.987 1.00 72.50 195 PRO A N 1
ATOM 1481 C CA . PRO A 1 195 ? 32.031 -7.045 -31.026 1.00 72.50 195 PRO A CA 1
ATOM 1482 C C . PRO A 1 195 ? 32.580 -8.351 -30.452 1.00 72.50 195 PRO A C 1
ATOM 1484 O O . PRO A 1 195 ? 33.719 -8.700 -30.723 1.00 72.50 195 PRO A O 1
ATOM 1487 N N . PHE A 1 196 ? 31.770 -9.120 -29.714 1.00 65.50 196 PHE A N 1
ATOM 1488 C CA . PHE A 1 196 ? 32.151 -10.451 -29.241 1.00 65.50 196 PHE A CA 1
ATOM 1489 C C . PHE A 1 196 ? 32.503 -11.425 -30.381 1.00 65.50 196 PHE A C 1
ATOM 1491 O O . PHE A 1 196 ? 33.219 -12.402 -30.161 1.00 65.50 196 PHE A O 1
ATOM 1498 N N . TRP A 1 197 ? 31.992 -11.178 -31.591 1.00 68.75 197 TRP A N 1
ATOM 1499 C CA . TRP A 1 197 ? 32.276 -11.998 -32.771 1.00 68.75 197 TRP A CA 1
ATOM 1500 C C . TRP A 1 197 ? 33.592 -11.644 -33.464 1.00 68.75 197 TRP A C 1
ATOM 1502 O O . TRP A 1 197 ? 33.996 -12.371 -34.366 1.00 68.75 197 TRP A O 1
ATOM 1512 N N . ILE A 1 198 ? 34.257 -10.569 -33.036 1.00 77.69 198 ILE A N 1
ATOM 1513 C CA . ILE A 1 198 ? 35.570 -10.163 -33.527 1.00 77.69 198 ILE A CA 1
ATOM 1514 C C . ILE A 1 198 ? 36.607 -10.717 -32.545 1.00 77.69 198 ILE A C 1
ATOM 1516 O O . ILE A 1 198 ? 36.633 -10.273 -31.391 1.00 77.69 198 ILE A O 1
ATOM 1520 N N . PRO A 1 199 ? 37.419 -11.716 -32.945 1.00 75.56 199 PRO A N 1
ATOM 1521 C CA . PRO A 1 199 ? 38.388 -12.367 -32.063 1.00 75.56 199 PRO A CA 1
ATOM 1522 C C . PRO A 1 199 ? 39.286 -11.379 -31.312 1.00 75.56 199 PRO A C 1
ATOM 1524 O O . PRO A 1 199 ? 39.546 -11.572 -30.125 1.00 75.56 199 PRO A O 1
ATOM 1527 N N . GLU A 1 200 ? 39.676 -10.296 -31.982 1.00 76.94 200 GLU A N 1
ATOM 1528 C CA . GLU A 1 200 ? 40.559 -9.240 -31.490 1.00 76.94 200 GLU A CA 1
ATOM 1529 C C . GLU A 1 200 ? 39.885 -8.332 -30.453 1.00 76.94 200 GLU A C 1
ATOM 1531 O O . GLU A 1 200 ? 40.575 -7.742 -29.636 1.00 76.94 200 GLU A O 1
ATOM 1536 N N . LEU A 1 201 ? 38.551 -8.232 -30.440 1.00 72.88 201 LEU A N 1
ATOM 1537 C CA . LEU A 1 201 ? 37.788 -7.381 -29.511 1.00 72.88 201 LEU A CA 1
ATOM 1538 C C . LEU A 1 201 ? 37.110 -8.180 -28.391 1.00 72.88 201 LEU A C 1
ATOM 1540 O O . LEU A 1 201 ? 36.622 -7.612 -27.415 1.00 72.88 201 LEU A O 1
ATOM 1544 N N . LYS A 1 202 ? 37.094 -9.511 -28.505 1.00 64.25 202 LYS A N 1
ATOM 1545 C CA . LYS A 1 202 ? 36.397 -10.431 -27.598 1.00 64.25 202 LYS A CA 1
ATOM 1546 C C . LYS A 1 202 ? 36.865 -10.344 -26.141 1.00 64.25 202 LYS A C 1
ATOM 1548 O O . LYS A 1 202 ? 36.067 -10.577 -25.233 1.00 64.25 202 LYS A O 1
ATOM 1553 N N . ALA A 1 203 ? 38.150 -10.063 -25.921 1.00 71.19 203 ALA A N 1
ATOM 1554 C CA . ALA A 1 203 ? 38.748 -9.953 -24.589 1.00 71.19 203 ALA A CA 1
ATOM 1555 C C . ALA A 1 203 ? 38.660 -8.536 -23.989 1.00 71.19 203 ALA A C 1
ATOM 1557 O O . ALA A 1 203 ? 38.965 -8.363 -22.810 1.00 71.19 203 ALA A O 1
ATOM 1558 N N . HIS A 1 204 ? 38.233 -7.549 -24.780 1.00 70.00 204 HIS A N 1
ATOM 1559 C CA . HIS A 1 204 ? 38.301 -6.131 -24.442 1.00 70.00 204 HIS A CA 1
ATOM 1560 C C . HIS A 1 204 ? 36.958 -5.573 -23.977 1.00 70.00 204 HIS A C 1
ATOM 1562 O O . HIS A 1 204 ? 35.880 -6.100 -24.278 1.00 70.00 204 HIS A O 1
ATOM 1568 N N . THR A 1 205 ? 37.022 -4.478 -23.223 1.00 66.25 205 THR A N 1
ATOM 1569 C CA . THR A 1 205 ? 35.851 -3.823 -22.650 1.00 66.25 205 THR A CA 1
ATOM 1570 C C . THR A 1 205 ? 35.334 -2.659 -23.477 1.00 66.25 205 THR A C 1
ATOM 1572 O O . THR A 1 205 ? 36.061 -2.026 -24.227 1.00 66.25 205 THR A O 1
ATOM 1575 N N . GLY A 1 206 ? 34.048 -2.335 -23.314 1.00 65.00 206 GLY A N 1
ATOM 1576 C CA . GLY A 1 206 ? 33.444 -1.178 -23.989 1.00 65.00 206 GLY A CA 1
ATOM 1577 C C . GLY A 1 206 ? 33.995 0.187 -23.552 1.00 65.00 206 GLY A C 1
ATOM 1578 O O . GLY A 1 206 ? 33.610 1.175 -24.166 1.00 65.00 206 GLY A O 1
ATOM 1579 N N . GLU A 1 207 ? 34.836 0.229 -22.509 1.00 64.56 207 GLU A N 1
ATOM 1580 C CA . GLU A 1 207 ? 35.579 1.422 -22.067 1.00 64.56 207 GLU A CA 1
ATOM 1581 C C . GLU A 1 207 ? 36.841 1.648 -22.918 1.00 64.56 207 GLU A C 1
ATOM 1583 O O . GLU A 1 207 ? 37.383 2.753 -22.940 1.00 64.56 207 GLU A O 1
ATOM 1588 N N . GLU A 1 208 ? 37.304 0.621 -23.638 1.00 71.50 208 GLU A N 1
ATOM 1589 C CA . GLU A 1 208 ? 38.518 0.676 -24.445 1.00 71.50 208 GLU A CA 1
ATOM 1590 C C . GLU A 1 208 ? 38.235 1.236 -25.851 1.00 71.50 208 GLU A C 1
ATOM 1592 O O . GLU A 1 208 ? 37.220 0.873 -26.461 1.00 71.50 208 GLU A O 1
ATOM 1597 N N . PRO A 1 209 ? 39.130 2.084 -26.406 1.00 71.38 209 PRO A N 1
ATOM 1598 C CA . PRO A 1 209 ? 38.899 2.774 -27.678 1.00 71.38 209 PRO A CA 1
ATOM 1599 C C . PRO A 1 209 ? 38.557 1.828 -28.827 1.00 71.38 209 PRO A C 1
ATOM 1601 O O . PRO A 1 209 ? 37.622 2.081 -29.569 1.00 71.38 209 PRO A O 1
ATOM 1604 N N . GLN A 1 210 ? 39.232 0.683 -28.912 1.00 75.81 210 GLN A N 1
ATOM 1605 C CA . GLN A 1 210 ? 39.054 -0.287 -29.995 1.00 75.81 210 GLN A CA 1
ATOM 1606 C C . GLN A 1 210 ? 37.621 -0.846 -30.058 1.00 75.81 210 GLN A C 1
ATOM 1608 O O . GLN A 1 210 ? 37.053 -0.990 -31.138 1.00 75.81 210 GLN A O 1
ATOM 1613 N N . VAL A 1 211 ? 37.004 -1.119 -28.902 1.00 75.75 211 VAL A N 1
ATOM 1614 C CA . VAL A 1 211 ? 35.619 -1.614 -28.823 1.00 75.75 211 VAL A CA 1
ATOM 1615 C C . VAL A 1 211 ? 34.623 -0.465 -28.965 1.00 75.75 211 VAL A C 1
ATOM 1617 O O . VAL A 1 211 ? 33.580 -0.635 -29.595 1.00 75.75 211 VAL A O 1
ATOM 1620 N N . ARG A 1 212 ? 34.923 0.705 -28.385 1.00 78.44 212 ARG A N 1
ATOM 1621 C CA . ARG A 1 212 ? 34.085 1.907 -28.497 1.00 78.44 212 ARG A CA 1
ATOM 1622 C C . ARG A 1 212 ? 33.965 2.355 -29.948 1.00 78.44 212 ARG A C 1
ATOM 1624 O O . ARG A 1 212 ? 32.852 2.527 -30.427 1.00 78.44 212 ARG A O 1
ATOM 1631 N N . ASP A 1 213 ? 35.092 2.526 -30.622 1.00 79.94 213 ASP A N 1
ATOM 1632 C CA . ASP A 1 213 ? 35.165 3.054 -31.980 1.00 79.94 213 ASP A CA 1
ATOM 1633 C C . ASP A 1 213 ? 34.526 2.063 -32.956 1.00 79.94 213 ASP A C 1
ATOM 1635 O O . ASP A 1 213 ? 33.761 2.477 -33.819 1.00 79.94 213 ASP A O 1
ATOM 1639 N N . TYR A 1 214 ? 34.712 0.755 -32.733 1.00 80.31 214 TYR A N 1
ATOM 1640 C CA . TYR A 1 214 ? 33.971 -0.273 -33.459 1.00 80.31 214 TYR A CA 1
ATOM 1641 C C . TYR A 1 214 ? 32.456 -0.166 -33.246 1.00 80.31 214 TYR A C 1
ATOM 1643 O O . TYR A 1 214 ? 31.715 -0.270 -34.208 1.00 80.31 214 TYR A O 1
ATOM 1651 N N . VAL A 1 215 ? 31.957 0.021 -32.018 1.00 78.25 215 VAL A N 1
ATOM 1652 C CA . VAL A 1 215 ? 30.503 0.099 -31.762 1.00 78.25 215 VAL A CA 1
ATOM 1653 C C . VAL A 1 215 ? 29.894 1.412 -32.266 1.00 78.25 215 VAL A C 1
ATOM 1655 O O . VAL A 1 215 ? 28.766 1.392 -32.749 1.00 78.25 215 VAL A O 1
ATOM 1658 N N . LEU A 1 216 ? 30.612 2.534 -32.160 1.00 79.25 216 LEU A N 1
ATOM 1659 C CA . LEU A 1 216 ? 30.149 3.849 -32.619 1.00 79.25 216 LEU A CA 1
ATOM 1660 C C . LEU A 1 216 ? 30.242 4.020 -34.140 1.00 79.25 216 LEU A C 1
ATOM 1662 O O . LEU A 1 216 ? 29.501 4.831 -34.683 1.00 79.25 216 LEU A O 1
ATOM 1666 N N . SER A 1 217 ? 31.109 3.264 -34.822 1.00 82.31 217 SER A N 1
ATOM 1667 C CA . SER A 1 217 ? 31.165 3.237 -36.289 1.00 82.31 217 SER A CA 1
ATOM 1668 C C . SER A 1 217 ? 30.045 2.415 -36.927 1.00 82.31 217 SER A C 1
ATOM 1670 O O . SER A 1 217 ? 29.913 2.416 -38.147 1.00 82.31 217 SER A O 1
ATOM 1672 N N . GLN A 1 218 ? 29.247 1.701 -36.124 1.00 82.50 218 GLN A N 1
ATOM 1673 C CA . GLN A 1 218 ? 28.112 0.941 -36.635 1.00 82.50 218 GLN A CA 1
ATOM 1674 C C . GLN A 1 218 ? 26.989 1.884 -37.060 1.00 82.50 218 GLN A C 1
ATOM 1676 O O . GLN A 1 218 ? 26.690 2.874 -36.388 1.00 82.50 218 GLN A O 1
ATOM 1681 N N . GLN A 1 219 ? 26.331 1.528 -38.154 1.00 76.94 219 GLN A N 1
ATOM 1682 C CA . GLN A 1 219 ? 25.206 2.274 -38.694 1.00 76.94 219 GLN A CA 1
ATOM 1683 C C . GLN A 1 219 ? 24.074 2.417 -37.672 1.00 76.94 219 GLN A C 1
ATOM 1685 O O . GLN A 1 219 ? 23.783 1.487 -36.917 1.00 76.94 219 GLN A O 1
ATOM 1690 N N . GLY A 1 220 ? 23.498 3.617 -37.587 1.00 72.75 220 GLY A N 1
ATOM 1691 C CA . GLY A 1 220 ? 22.452 3.954 -36.620 1.00 72.75 220 GLY A CA 1
ATOM 1692 C C . GLY A 1 220 ? 22.922 4.064 -35.163 1.00 72.75 220 GLY A C 1
ATOM 1693 O O . GLY A 1 220 ? 22.146 4.487 -34.314 1.00 72.75 220 GLY A O 1
ATOM 1694 N N . ALA A 1 221 ? 24.181 3.747 -34.822 1.00 73.88 221 ALA A N 1
ATOM 1695 C CA . ALA A 1 221 ? 24.646 3.794 -33.431 1.00 73.88 221 ALA A CA 1
ATOM 1696 C C . ALA A 1 221 ? 24.660 5.220 -32.865 1.00 73.88 221 ALA A C 1
ATOM 1698 O O . ALA A 1 221 ? 24.144 5.454 -31.772 1.00 73.88 221 ALA A O 1
ATOM 1699 N N . LEU A 1 222 ? 25.235 6.174 -33.605 1.00 78.25 222 LEU A N 1
ATOM 1700 C CA . LEU A 1 222 ? 25.274 7.582 -33.198 1.00 78.25 222 LEU A CA 1
ATOM 1701 C C . LEU A 1 222 ? 23.885 8.222 -33.242 1.00 78.25 222 LEU A C 1
ATOM 1703 O O . LEU A 1 222 ? 23.516 8.932 -32.313 1.00 78.25 222 LEU A O 1
ATOM 1707 N N . GLU A 1 223 ? 23.096 7.912 -34.267 1.00 78.62 223 GLU A N 1
ATOM 1708 C CA . GLU A 1 223 ? 21.739 8.435 -34.426 1.00 78.62 223 GLU A CA 1
ATOM 1709 C C . GLU A 1 223 ? 20.787 7.929 -33.338 1.00 78.62 223 GLU A C 1
ATOM 1711 O O . GLU A 1 223 ? 20.030 8.715 -32.768 1.00 78.62 223 GLU A O 1
ATOM 1716 N N . PHE A 1 224 ? 20.875 6.648 -32.968 1.00 76.25 224 PHE A N 1
ATOM 1717 C CA . PHE A 1 224 ? 20.135 6.088 -31.842 1.00 76.25 224 PHE A CA 1
ATOM 1718 C C . PHE A 1 224 ? 20.551 6.741 -30.523 1.00 76.25 224 PHE A C 1
ATOM 1720 O O . PHE A 1 224 ? 19.693 7.104 -29.722 1.00 76.25 224 PHE A O 1
ATOM 1727 N N . ILE A 1 225 ? 21.857 6.922 -30.287 1.00 75.88 225 ILE A N 1
ATOM 1728 C CA . ILE A 1 225 ? 22.357 7.597 -29.080 1.00 75.88 225 ILE A CA 1
ATOM 1729 C C . ILE A 1 225 ? 21.837 9.037 -29.020 1.00 75.88 225 ILE A C 1
ATOM 1731 O O . ILE A 1 225 ? 21.346 9.451 -27.971 1.00 75.88 225 ILE A O 1
ATOM 1735 N N . ASP A 1 226 ? 21.893 9.776 -30.127 1.00 75.81 226 ASP A N 1
ATOM 1736 C CA . ASP A 1 226 ? 21.445 11.166 -30.197 1.00 75.81 226 ASP A CA 1
ATOM 1737 C C . ASP A 1 226 ? 19.924 11.286 -30.052 1.00 75.81 226 ASP A C 1
ATOM 1739 O O . ASP A 1 226 ? 19.435 12.131 -29.299 1.00 75.81 226 ASP A O 1
ATOM 1743 N N . THR A 1 227 ? 19.156 10.422 -30.714 1.00 75.00 227 THR A N 1
ATOM 1744 C CA . THR A 1 227 ? 17.688 10.401 -30.637 1.00 75.00 227 THR A CA 1
ATOM 1745 C C . THR A 1 227 ? 17.221 9.998 -29.246 1.00 75.00 227 THR A C 1
ATOM 1747 O O . THR A 1 227 ? 16.348 10.652 -28.671 1.00 75.00 227 THR A O 1
ATOM 1750 N N . TYR A 1 228 ? 17.852 8.988 -28.648 1.00 71.06 228 TYR A N 1
ATOM 1751 C CA . TYR A 1 228 ? 17.562 8.562 -27.285 1.00 71.06 228 TYR A CA 1
ATOM 1752 C C . TYR A 1 228 ? 17.963 9.631 -26.260 1.00 71.06 228 TYR A C 1
ATOM 1754 O O . TYR A 1 228 ? 17.202 9.904 -25.334 1.00 71.06 228 TYR A O 1
ATOM 1762 N N . ALA A 1 229 ? 19.104 10.303 -26.440 1.00 66.56 229 ALA A N 1
ATOM 1763 C CA . ALA A 1 229 ? 19.510 11.424 -25.593 1.00 66.56 229 ALA A CA 1
ATOM 1764 C C . ALA A 1 229 ? 18.526 12.604 -25.693 1.00 66.56 229 ALA A C 1
ATOM 1766 O O . ALA A 1 229 ? 18.195 13.216 -24.675 1.00 66.56 229 ALA A O 1
ATOM 1767 N N . ARG A 1 230 ? 18.003 12.892 -26.893 1.00 69.94 230 ARG A N 1
ATOM 1768 C CA . ARG A 1 230 ? 16.952 13.903 -27.121 1.00 69.94 230 ARG A CA 1
ATOM 1769 C C . ARG A 1 230 ? 15.607 13.501 -26.512 1.00 69.94 230 ARG A C 1
ATOM 1771 O O . ARG A 1 230 ? 14.912 14.348 -25.956 1.00 69.94 230 ARG 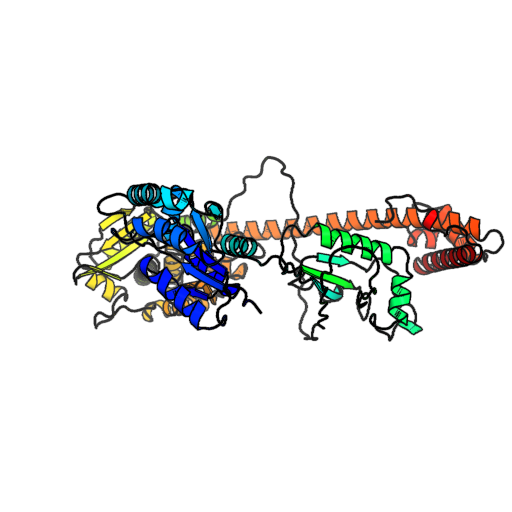A O 1
ATOM 1778 N N . ALA A 1 231 ? 15.229 12.228 -26.598 1.00 64.94 231 ALA A N 1
ATOM 1779 C CA . ALA A 1 231 ? 14.003 11.708 -25.996 1.00 64.94 231 ALA A CA 1
ATOM 1780 C C . ALA A 1 231 ? 14.074 11.743 -24.461 1.00 64.94 231 ALA A C 1
ATOM 1782 O O . ALA A 1 231 ? 13.139 12.218 -23.818 1.00 64.94 231 ALA A O 1
ATOM 1783 N N . ALA A 1 232 ? 15.212 11.338 -23.890 1.00 60.50 232 ALA A N 1
ATOM 1784 C CA . ALA A 1 232 ? 15.475 11.417 -22.456 1.00 60.50 232 ALA A CA 1
ATOM 1785 C C . ALA A 1 232 ? 15.452 12.870 -21.947 1.00 60.50 232 ALA A C 1
ATOM 1787 O O . ALA A 1 232 ? 14.909 13.144 -20.888 1.00 60.50 232 ALA A O 1
ATOM 1788 N N . THR A 1 233 ? 15.945 13.834 -22.733 1.00 54.91 233 THR A N 1
ATOM 1789 C CA . THR A 1 233 ? 15.887 15.260 -22.359 1.00 54.91 233 THR A CA 1
ATOM 1790 C C . THR A 1 233 ? 14.509 15.909 -22.554 1.00 54.91 233 THR A C 1
ATOM 1792 O O . THR A 1 233 ? 14.187 16.843 -21.824 1.00 54.91 233 THR A O 1
ATOM 1795 N N . ARG A 1 234 ? 13.658 15.429 -23.479 1.00 49.69 234 ARG A N 1
ATOM 1796 C CA . ARG A 1 234 ? 12.277 15.937 -23.678 1.00 49.69 234 ARG A CA 1
ATOM 1797 C C . ARG A 1 234 ? 11.244 15.376 -22.700 1.00 49.69 234 ARG A C 1
ATOM 1799 O O . ARG A 1 234 ? 10.249 16.049 -22.447 1.00 49.69 234 ARG A O 1
ATOM 1806 N N . ALA A 1 235 ? 11.456 14.176 -22.162 1.00 46.88 235 ALA A N 1
ATOM 1807 C CA . ALA A 1 235 ? 10.584 13.580 -21.146 1.00 46.88 235 ALA A CA 1
ATOM 1808 C C . ALA A 1 235 ? 10.706 14.258 -19.761 1.00 46.88 235 ALA A C 1
ATOM 1810 O O . ALA A 1 235 ? 9.878 14.007 -18.886 1.00 46.88 235 ALA A O 1
ATOM 1811 N N . GLY A 1 236 ? 11.677 15.166 -19.587 1.00 41.53 236 GLY A N 1
ATOM 1812 C CA . GLY A 1 236 ? 11.993 15.914 -18.364 1.00 41.53 236 GLY A CA 1
ATOM 1813 C C . GLY A 1 236 ? 10.975 16.980 -17.934 1.00 41.53 236 GLY A C 1
ATOM 1814 O O . GLY A 1 236 ? 11.353 18.048 -17.452 1.00 41.53 236 GLY A O 1
ATOM 1815 N N . GLY A 1 237 ? 9.675 16.704 -18.058 1.00 38.41 237 GLY A N 1
ATOM 1816 C CA . GLY A 1 237 ? 8.648 17.382 -17.269 1.00 38.41 237 GLY A CA 1
ATOM 1817 C C . GLY A 1 237 ? 8.733 16.919 -15.813 1.00 38.41 237 GLY A C 1
ATOM 1818 O O . GLY A 1 237 ? 7.982 16.045 -15.405 1.00 38.41 237 GLY A O 1
ATOM 1819 N N . VAL A 1 238 ? 9.684 17.487 -15.065 1.00 41.81 238 VAL A N 1
ATOM 1820 C CA . VAL A 1 238 ? 9.975 17.269 -13.632 1.00 41.81 238 VAL A CA 1
ATOM 1821 C C . VAL A 1 238 ? 10.064 15.791 -13.200 1.00 41.81 238 VAL A C 1
ATOM 1823 O O . VAL A 1 238 ? 9.126 15.233 -12.626 1.00 41.81 238 VAL A O 1
ATOM 1826 N N . PRO A 1 239 ? 11.260 15.194 -13.336 1.00 36.06 239 PRO A N 1
ATOM 1827 C CA . PRO A 1 239 ? 11.793 14.345 -12.270 1.00 36.06 239 PRO A CA 1
ATOM 1828 C C . PRO A 1 239 ? 13.227 14.736 -11.865 1.00 36.06 239 PRO A C 1
ATOM 1830 O O . PRO A 1 239 ? 14.094 15.017 -12.685 1.00 36.06 239 PRO A O 1
ATOM 1833 N N . THR A 1 240 ? 13.506 14.721 -10.558 1.00 41.06 240 THR A N 1
ATOM 1834 C CA . THR A 1 240 ? 14.770 15.200 -9.958 1.00 41.06 240 THR A CA 1
ATOM 1835 C C . THR A 1 240 ? 15.921 14.177 -9.999 1.00 41.06 240 THR A C 1
ATOM 1837 O O . THR A 1 240 ? 17.033 14.476 -9.566 1.00 41.06 240 THR A O 1
ATOM 1840 N N . ARG A 1 241 ? 15.696 12.967 -10.523 1.00 33.94 241 ARG A N 1
ATOM 1841 C CA . ARG A 1 241 ? 16.710 11.933 -10.798 1.00 33.94 241 ARG A CA 1
ATOM 1842 C C . ARG A 1 241 ? 16.178 11.017 -11.891 1.00 33.94 241 ARG A C 1
ATOM 1844 O O . ARG A 1 241 ? 15.093 10.478 -11.725 1.00 33.94 241 ARG A O 1
ATOM 1851 N N . GLU A 1 242 ? 16.970 10.808 -12.935 1.00 40.12 242 GLU A N 1
ATOM 1852 C CA . GLU A 1 242 ? 16.683 9.816 -13.971 1.00 40.12 242 GLU A CA 1
ATOM 1853 C C . GLU A 1 242 ? 17.825 8.809 -14.041 1.00 40.12 242 GLU A C 1
ATOM 1855 O O . GLU A 1 242 ? 19.008 9.172 -14.088 1.00 40.12 242 GLU A O 1
ATOM 1860 N N . GLN A 1 243 ? 17.472 7.529 -14.032 1.00 33.00 243 GLN A N 1
ATOM 1861 C CA . GLN A 1 243 ? 18.402 6.432 -14.235 1.00 33.00 243 GLN A CA 1
ATOM 1862 C C . GLN A 1 243 ? 18.173 5.808 -15.609 1.00 33.00 243 GLN A C 1
ATOM 1864 O O . GLN A 1 243 ? 17.175 5.126 -15.848 1.00 33.00 243 GLN A O 1
ATOM 1869 N N . ALA A 1 244 ? 19.123 6.031 -16.514 1.00 32.25 244 ALA A N 1
ATOM 1870 C CA . ALA A 1 244 ? 19.117 5.442 -17.843 1.00 32.25 244 ALA A CA 1
ATOM 1871 C C . ALA A 1 244 ? 20.023 4.209 -17.858 1.00 32.25 244 ALA A C 1
ATOM 1873 O O . ALA A 1 244 ? 21.204 4.290 -17.501 1.00 32.25 244 ALA A O 1
ATOM 1874 N N . ALA A 1 245 ? 19.492 3.065 -18.287 1.00 37.03 245 ALA A N 1
ATOM 1875 C CA . ALA A 1 245 ? 20.269 1.840 -18.394 1.00 37.03 245 ALA A CA 1
ATOM 1876 C C . ALA A 1 245 ? 20.358 1.299 -19.815 1.00 37.03 245 ALA A C 1
ATOM 1878 O O . ALA A 1 245 ? 19.356 1.091 -20.495 1.00 37.03 245 ALA A O 1
ATOM 1879 N N . PHE A 1 246 ? 21.584 0.993 -20.224 1.00 48.34 246 PHE A N 1
ATOM 1880 C CA . PHE A 1 246 ? 21.895 0.415 -21.525 1.00 48.34 246 PHE A CA 1
ATOM 1881 C C . PHE A 1 246 ? 22.009 -1.108 -21.415 1.00 48.34 246 PHE A C 1
ATOM 1883 O O . PHE A 1 246 ? 22.869 -1.633 -20.696 1.00 48.34 246 PHE A O 1
ATOM 1890 N N . GLY A 1 247 ? 21.116 -1.821 -22.099 1.00 37.81 247 GLY A N 1
ATOM 1891 C CA . GLY A 1 247 ? 20.987 -3.273 -22.029 1.00 37.81 247 GLY A CA 1
ATOM 1892 C C . GLY A 1 247 ? 21.831 -4.020 -23.064 1.00 37.81 247 GLY A C 1
ATOM 1893 O O . GLY A 1 247 ? 21.772 -3.745 -24.260 1.00 37.81 247 GLY A O 1
ATOM 1894 N N . ARG A 1 248 ? 22.598 -5.017 -22.598 1.00 50.75 248 ARG A N 1
ATOM 1895 C CA . ARG A 1 248 ? 23.496 -5.882 -23.393 1.00 50.75 248 ARG A CA 1
ATOM 1896 C C . ARG A 1 248 ? 22.973 -7.317 -23.507 1.00 50.75 248 ARG A C 1
ATOM 1898 O O . ARG A 1 248 ? 22.487 -7.880 -22.526 1.00 50.75 248 ARG A O 1
ATOM 1905 N N . GLY A 1 249 ? 23.180 -7.983 -24.644 1.00 33.81 249 GLY A N 1
ATOM 1906 C CA . GLY A 1 249 ? 23.217 -9.454 -24.686 1.00 33.81 249 GLY A CA 1
ATOM 1907 C C . GLY A 1 249 ? 24.485 -9.937 -23.965 1.00 33.81 249 GLY A C 1
ATOM 1908 O O . GLY A 1 249 ? 25.560 -9.415 -24.230 1.00 33.81 249 GLY A O 1
ATOM 1909 N N . GLY A 1 250 ? 24.396 -10.837 -22.978 1.00 30.45 250 GLY A N 1
ATOM 1910 C CA . GLY A 1 250 ? 25.591 -11.270 -22.218 1.00 30.45 250 GLY A CA 1
ATOM 1911 C C . GLY A 1 250 ? 26.487 -12.258 -22.986 1.00 30.45 250 GLY A C 1
ATOM 1912 O O . GLY A 1 250 ? 26.110 -12.663 -24.070 1.00 30.45 250 GLY A O 1
ATOM 1913 N N . ARG A 1 251 ? 27.623 -12.788 -22.490 1.00 33.00 251 ARG A N 1
ATOM 1914 C CA . ARG A 1 251 ? 28.622 -12.313 -21.503 1.00 33.00 251 ARG A CA 1
ATOM 1915 C C . ARG A 1 251 ? 29.443 -11.189 -22.151 1.00 33.00 251 ARG A C 1
ATOM 1917 O O . ARG A 1 251 ? 29.804 -11.327 -23.304 1.00 33.00 251 ARG A O 1
ATOM 1924 N N . VAL A 1 252 ? 29.778 -10.173 -21.350 1.00 36.12 252 VAL A N 1
ATOM 1925 C CA . VAL A 1 252 ? 30.887 -9.235 -21.590 1.00 36.12 252 VAL A CA 1
ATOM 1926 C C . VAL A 1 252 ? 30.764 -8.451 -22.920 1.00 36.12 252 VAL A C 1
ATOM 1928 O O . VAL A 1 252 ? 31.255 -8.831 -23.967 1.00 36.12 252 VAL A O 1
ATOM 1931 N N . HIS A 1 253 ? 30.092 -7.303 -22.765 1.00 33.59 253 HIS A N 1
ATOM 1932 C CA . HIS A 1 253 ? 30.133 -6.050 -23.536 1.00 33.59 253 HIS A CA 1
ATOM 1933 C C . HIS A 1 253 ? 29.171 -5.718 -24.695 1.00 33.59 253 HIS A C 1
ATOM 1935 O O . HIS A 1 253 ? 29.212 -6.294 -25.770 1.00 33.59 253 HIS A O 1
ATOM 1941 N N . ARG A 1 254 ? 28.414 -4.618 -24.453 1.00 30.98 254 ARG A N 1
ATOM 1942 C CA . ARG A 1 254 ? 28.064 -3.461 -25.317 1.00 30.98 254 ARG A CA 1
ATOM 1943 C C . ARG A 1 254 ? 27.512 -2.201 -24.611 1.00 30.98 254 ARG A C 1
ATOM 1945 O O . ARG A 1 254 ? 26.395 -2.190 -24.120 1.00 30.98 254 ARG A O 1
ATOM 1952 N N . GLY A 1 255 ? 28.320 -1.143 -24.533 1.00 31.16 255 GLY A N 1
ATOM 1953 C CA . GLY A 1 255 ? 27.898 0.174 -24.023 1.00 31.16 255 GLY A CA 1
ATOM 1954 C C . GLY A 1 255 ? 28.438 0.549 -22.640 1.00 31.16 255 GLY A C 1
ATOM 1955 O O . GLY A 1 255 ? 27.687 0.609 -21.673 1.00 31.16 255 GLY A O 1
ATOM 1956 N N . GLN A 1 256 ? 29.755 0.738 -22.526 1.00 35.38 256 GLN A N 1
ATOM 1957 C CA . GLN A 1 256 ? 30.376 1.534 -21.456 1.00 35.38 256 GLN A CA 1
ATOM 1958 C C . GLN A 1 256 ? 31.245 2.592 -22.151 1.00 35.38 256 GLN A C 1
ATOM 1960 O O . GLN A 1 256 ? 32.450 2.631 -21.983 1.00 35.38 256 GLN A O 1
ATOM 1965 N N . ALA A 1 257 ? 30.637 3.410 -23.008 1.00 29.86 257 ALA A N 1
ATOM 1966 C CA . ALA A 1 257 ? 31.310 4.590 -23.535 1.00 29.86 257 ALA A CA 1
ATOM 1967 C C . ALA A 1 257 ? 30.933 5.783 -22.638 1.00 29.86 257 ALA A C 1
ATOM 1969 O O . ALA A 1 257 ? 29.739 6.011 -22.428 1.00 29.86 257 ALA A O 1
ATOM 1970 N N . PRO A 1 258 ? 31.895 6.544 -22.089 1.00 30.70 258 PRO A N 1
ATOM 1971 C CA . PRO A 1 258 ? 31.600 7.843 -21.512 1.00 30.70 258 PRO A CA 1
ATOM 1972 C C . PRO A 1 258 ? 31.238 8.799 -22.654 1.00 30.70 258 PRO A C 1
ATOM 1974 O O . PRO A 1 258 ? 32.036 8.999 -23.568 1.00 30.70 258 PRO A O 1
ATOM 1977 N N . LEU A 1 259 ? 30.066 9.428 -22.583 1.00 31.97 259 LEU A N 1
ATOM 1978 C CA . LEU A 1 259 ? 29.788 10.666 -23.312 1.00 31.97 259 LEU A CA 1
ATOM 1979 C C . LEU A 1 259 ? 30.720 11.757 -22.755 1.00 31.97 259 LEU A C 1
ATOM 1981 O O . LEU A 1 259 ? 30.385 12.450 -21.800 1.00 31.97 259 LEU A O 1
ATOM 1985 N N . ARG A 1 260 ? 31.925 11.879 -23.314 1.00 28.06 260 ARG A N 1
ATOM 1986 C CA . ARG A 1 260 ? 32.715 13.114 -23.264 1.00 28.06 260 ARG A CA 1
ATOM 1987 C C . ARG A 1 260 ? 32.849 13.617 -24.692 1.00 28.06 260 ARG A C 1
ATOM 1989 O O . ARG A 1 260 ? 33.622 13.065 -25.466 1.00 28.06 260 ARG A O 1
ATOM 1996 N N . ARG A 1 261 ? 32.079 14.651 -25.023 1.00 29.31 261 ARG A N 1
ATOM 1997 C CA . ARG A 1 261 ? 32.340 15.519 -26.170 1.00 29.31 261 ARG A CA 1
ATOM 1998 C C . ARG A 1 261 ? 32.725 16.878 -25.597 1.00 29.31 261 ARG A C 1
ATOM 2000 O O . ARG A 1 261 ? 31.954 17.444 -24.823 1.00 29.31 261 ARG A O 1
ATOM 2007 N N . ASP A 1 262 ? 33.932 17.334 -25.915 1.00 29.47 262 ASP A N 1
ATOM 2008 C CA . ASP A 1 262 ? 34.392 18.682 -25.593 1.00 29.47 262 ASP A CA 1
ATOM 2009 C C . ASP A 1 262 ? 33.500 19.712 -26.298 1.00 29.47 262 ASP A C 1
ATOM 2011 O O . ASP A 1 262 ? 33.040 19.506 -27.425 1.00 29.47 262 ASP A O 1
ATOM 2015 N N . GLY A 1 263 ? 33.189 20.783 -25.570 1.00 33.75 263 GLY A N 1
ATOM 2016 C CA . GLY A 1 263 ? 32.181 21.764 -25.939 1.00 33.75 263 GLY A CA 1
ATOM 2017 C C . GLY A 1 263 ? 32.571 22.641 -27.125 1.00 33.75 263 GLY A C 1
ATOM 2018 O O . GLY A 1 263 ? 33.661 23.199 -27.164 1.00 33.75 263 GLY A O 1
ATOM 2019 N N . ALA A 1 264 ? 31.619 22.828 -28.037 1.00 26.95 264 ALA A N 1
ATOM 2020 C CA . ALA A 1 264 ? 31.474 24.026 -28.859 1.00 26.95 264 ALA A CA 1
ATOM 2021 C C . ALA A 1 264 ? 30.068 24.016 -29.486 1.00 26.95 264 ALA A C 1
ATOM 2023 O O . ALA A 1 264 ? 29.788 23.189 -30.350 1.00 26.95 264 ALA A O 1
ATOM 2024 N N . GLY A 1 265 ? 29.173 24.903 -29.031 1.00 25.95 265 GLY A N 1
ATOM 2025 C CA . GLY A 1 265 ? 27.849 25.084 -29.648 1.00 25.95 265 GLY A CA 1
ATOM 2026 C C . GLY A 1 265 ? 26.730 25.518 -28.697 1.00 25.95 265 GLY A C 1
ATOM 2027 O O . GLY A 1 265 ? 25.837 24.735 -28.413 1.00 25.95 265 GLY A O 1
ATOM 2028 N N . THR A 1 266 ? 26.819 26.761 -28.209 1.00 33.03 266 THR A N 1
ATOM 2029 C CA . THR A 1 266 ? 25.730 27.652 -27.736 1.00 33.03 266 THR A CA 1
ATOM 2030 C C . THR A 1 266 ? 24.535 27.047 -26.970 1.00 33.03 266 THR A C 1
ATOM 2032 O O . THR A 1 266 ? 23.541 26.640 -27.564 1.00 33.03 266 THR A O 1
ATOM 2035 N N . GLY A 1 267 ? 24.589 27.138 -25.635 1.00 26.34 267 GLY A N 1
ATOM 2036 C CA . GLY A 1 267 ? 23.470 26.939 -24.700 1.00 26.34 267 GLY A CA 1
ATOM 2037 C C . GLY A 1 267 ? 23.978 26.603 -23.289 1.00 26.34 267 GLY A C 1
ATOM 2038 O O . GLY A 1 267 ? 24.875 25.783 -23.166 1.00 26.34 267 GLY A O 1
ATOM 2039 N N . SER A 1 268 ? 23.462 27.279 -22.254 1.00 25.08 268 SER A N 1
ATOM 2040 C CA . SER A 1 268 ? 23.898 27.280 -20.834 1.00 25.08 268 SER A CA 1
ATOM 2041 C C . SER A 1 268 ? 24.476 25.950 -20.269 1.00 25.08 268 SER A C 1
ATOM 2043 O O . SER A 1 268 ? 23.917 24.883 -20.531 1.00 25.08 268 SER A O 1
ATOM 2045 N N . PRO A 1 269 ? 25.564 25.982 -19.463 1.00 26.30 269 PRO A N 1
ATOM 2046 C CA . PRO A 1 269 ? 26.341 24.800 -19.088 1.00 26.30 269 PRO A CA 1
ATOM 2047 C C . PRO A 1 269 ? 25.687 23.988 -17.956 1.00 26.30 269 PRO A C 1
ATOM 2049 O O . PRO A 1 269 ? 25.903 24.242 -16.772 1.00 26.30 269 PRO A O 1
ATOM 2052 N N . ALA A 1 270 ? 24.930 22.948 -18.304 1.00 27.58 270 ALA A N 1
ATOM 2053 C CA . ALA A 1 270 ? 24.591 21.884 -17.363 1.00 27.58 270 ALA A CA 1
ATOM 2054 C C . ALA A 1 270 ? 25.827 20.987 -17.142 1.00 27.58 270 ALA A C 1
ATOM 2056 O O . ALA A 1 270 ? 26.210 20.210 -18.016 1.00 27.58 270 ALA A O 1
ATOM 2057 N N . GLU A 1 271 ? 26.479 21.086 -15.978 1.00 27.41 271 GLU A N 1
ATOM 2058 C CA . GLU A 1 271 ? 27.545 20.154 -15.581 1.00 27.41 271 GLU A CA 1
ATOM 2059 C C . GLU A 1 271 ? 26.985 18.726 -15.414 1.00 27.41 271 GLU A C 1
ATOM 2061 O O . GLU A 1 271 ? 26.513 18.324 -14.348 1.00 27.41 271 GLU A O 1
ATOM 2066 N N . LEU A 1 272 ? 27.065 17.932 -16.482 1.00 30.08 272 LEU A N 1
ATOM 2067 C CA . LEU A 1 272 ? 26.733 16.508 -16.525 1.00 30.08 272 LEU A CA 1
ATOM 2068 C C . LEU A 1 272 ? 27.752 15.696 -15.700 1.00 30.08 272 LEU A C 1
ATOM 2070 O O . LEU A 1 272 ? 28.805 15.284 -16.187 1.00 30.08 272 LEU A O 1
ATOM 2074 N N . ARG A 1 273 ? 27.455 15.431 -14.422 1.00 28.22 273 ARG A N 1
ATOM 2075 C CA . ARG A 1 273 ? 28.233 14.476 -13.610 1.00 28.22 273 ARG A CA 1
ATOM 2076 C C . ARG A 1 273 ? 27.739 13.043 -13.832 1.00 28.22 273 ARG A C 1
ATOM 2078 O O . ARG A 1 273 ? 26.942 12.525 -13.057 1.00 28.22 273 ARG A O 1
ATOM 2085 N N . ALA A 1 274 ? 28.279 12.370 -14.847 1.00 30.66 274 ALA A N 1
ATOM 2086 C CA . ALA A 1 274 ? 28.102 10.930 -15.033 1.00 30.66 274 ALA A CA 1
ATOM 2087 C C . ALA A 1 274 ? 28.876 10.146 -13.954 1.00 30.66 274 ALA A C 1
ATOM 2089 O O . ALA A 1 274 ? 30.107 10.176 -13.906 1.00 30.66 274 ALA A O 1
ATOM 2090 N N . ARG A 1 275 ? 28.174 9.424 -13.071 1.00 29.11 275 ARG A N 1
ATOM 2091 C CA . ARG A 1 275 ? 28.794 8.544 -12.064 1.00 29.11 275 ARG A CA 1
ATOM 2092 C C . ARG A 1 275 ? 28.562 7.079 -12.446 1.00 29.11 275 ARG A C 1
ATOM 2094 O O . ARG A 1 275 ? 27.542 6.501 -12.089 1.00 29.11 275 ARG A O 1
ATOM 2101 N N . CYS A 1 276 ? 29.519 6.467 -13.144 1.00 30.36 276 CYS A N 1
ATOM 2102 C CA . CYS A 1 276 ? 29.481 5.034 -13.459 1.00 30.36 276 CYS A CA 1
ATOM 2103 C C . CYS A 1 276 ? 29.672 4.195 -12.181 1.00 30.36 276 CYS A C 1
ATOM 2105 O O . CYS A 1 276 ? 30.710 4.286 -11.525 1.00 30.36 276 CYS A O 1
ATOM 2107 N N . ARG A 1 277 ? 28.696 3.351 -11.818 1.00 31.95 277 ARG A N 1
ATOM 2108 C CA . ARG A 1 277 ? 28.856 2.316 -10.776 1.00 31.95 277 ARG A CA 1
ATOM 2109 C C . ARG A 1 277 ? 28.849 0.922 -11.406 1.00 31.95 277 ARG A C 1
ATOM 2111 O O . ARG A 1 277 ? 27.968 0.607 -12.198 1.00 31.95 277 ARG A O 1
ATOM 2118 N N . ARG A 1 278 ? 29.798 0.062 -11.009 1.00 31.45 278 ARG A N 1
ATOM 2119 C CA . ARG A 1 278 ? 29.745 -1.389 -11.274 1.00 31.45 278 ARG A CA 1
ATOM 2120 C C . ARG A 1 278 ? 28.786 -2.056 -10.287 1.00 31.45 278 ARG A C 1
ATOM 2122 O O . ARG A 1 278 ? 28.930 -1.873 -9.078 1.00 31.45 278 ARG A O 1
ATOM 2129 N N . ALA A 1 279 ? 27.867 -2.880 -10.782 1.00 30.56 279 ALA A N 1
ATOM 2130 C CA . ALA A 1 279 ? 27.148 -3.828 -9.937 1.00 30.56 279 ALA A CA 1
ATOM 2131 C C . ALA A 1 279 ? 28.127 -4.929 -9.481 1.00 30.56 279 ALA A C 1
ATOM 2133 O O . ALA A 1 279 ? 28.779 -5.556 -10.316 1.00 30.56 279 ALA A O 1
ATOM 2134 N N . ARG A 1 280 ? 28.280 -5.137 -8.164 1.00 26.27 280 ARG A N 1
ATOM 2135 C CA . ARG A 1 280 ? 29.087 -6.242 -7.615 1.00 26.27 280 ARG A CA 1
ATOM 2136 C C . ARG A 1 280 ? 28.360 -7.569 -7.829 1.00 26.27 280 ARG A C 1
ATOM 2138 O O . ARG A 1 280 ? 27.170 -7.680 -7.542 1.00 26.27 280 ARG A O 1
ATOM 2145 N N . GLU A 1 281 ? 29.099 -8.566 -8.303 1.00 26.77 281 GLU A N 1
ATOM 2146 C CA . GLU A 1 281 ? 28.627 -9.935 -8.490 1.00 26.77 281 GLU A CA 1
ATOM 2147 C C . GLU A 1 281 ? 28.257 -10.569 -7.143 1.00 26.77 281 GLU A C 1
ATOM 2149 O O . GLU A 1 281 ? 29.076 -10.670 -6.233 1.00 26.77 281 GLU A O 1
ATOM 2154 N N . THR A 1 282 ? 27.011 -11.020 -7.021 1.00 23.72 282 THR A N 1
ATOM 2155 C CA . THR A 1 282 ? 26.574 -11.950 -5.973 1.00 23.72 282 THR A CA 1
ATOM 2156 C C . THR A 1 282 ? 25.892 -13.141 -6.652 1.00 23.72 282 THR A C 1
ATOM 2158 O O . THR A 1 282 ? 25.021 -12.934 -7.499 1.00 23.72 282 THR A O 1
ATOM 2161 N N . PRO A 1 283 ? 26.271 -14.397 -6.347 1.00 28.59 283 PRO A N 1
ATOM 2162 C CA . PRO A 1 283 ? 25.643 -15.561 -6.959 1.00 28.59 283 PRO A CA 1
ATOM 2163 C C . PRO A 1 283 ? 24.540 -16.112 -6.047 1.00 28.59 283 PRO A C 1
ATOM 2165 O O . PRO A 1 283 ? 24.861 -16.514 -4.931 1.00 28.59 283 PRO A O 1
ATOM 2168 N N . ARG A 1 284 ? 23.272 -16.167 -6.513 1.00 22.58 284 ARG A N 1
ATOM 2169 C CA . ARG A 1 284 ? 22.205 -17.136 -6.115 1.00 22.58 284 ARG A CA 1
ATOM 2170 C C . ARG A 1 284 ? 20.826 -16.813 -6.746 1.00 22.58 284 ARG A C 1
ATOM 2172 O O . ARG A 1 284 ? 20.702 -15.773 -7.379 1.00 22.58 284 ARG A O 1
ATOM 2179 N N . PRO A 1 285 ? 19.851 -17.751 -6.747 1.00 26.44 285 PRO A N 1
ATOM 2180 C CA . PRO A 1 285 ? 19.504 -18.579 -7.894 1.00 26.44 285 PRO A CA 1
ATOM 2181 C C . PRO A 1 285 ? 18.233 -18.114 -8.631 1.00 26.44 285 PRO A C 1
ATOM 2183 O O . PRO A 1 285 ? 17.502 -17.227 -8.206 1.00 26.44 285 PRO A O 1
ATOM 2186 N N . ARG A 1 286 ? 18.001 -18.771 -9.771 1.00 31.89 286 ARG A N 1
ATOM 2187 C CA . ARG A 1 286 ? 16.892 -18.617 -10.720 1.00 31.89 286 ARG A CA 1
ATOM 2188 C C . ARG A 1 286 ? 15.513 -18.407 -10.069 1.00 31.89 286 ARG A C 1
ATOM 2190 O O . ARG A 1 286 ? 14.974 -19.336 -9.482 1.00 31.89 286 ARG A O 1
ATOM 2197 N N . SER A 1 287 ? 14.873 -17.277 -10.371 1.00 23.86 287 SER A N 1
ATOM 2198 C CA . SER A 1 287 ? 13.416 -17.201 -10.565 1.00 23.86 287 SER A CA 1
ATOM 2199 C C . SER A 1 287 ? 13.034 -15.930 -11.330 1.00 23.86 287 SER A C 1
ATOM 2201 O O . SER A 1 287 ? 13.373 -14.818 -10.933 1.00 23.86 287 SER A O 1
ATOM 2203 N N . ARG A 1 288 ? 12.346 -16.132 -12.459 1.00 30.08 288 ARG A N 1
ATOM 2204 C CA . ARG A 1 288 ? 11.833 -15.131 -13.406 1.00 30.08 288 ARG A CA 1
ATOM 2205 C C . ARG A 1 288 ? 10.833 -14.185 -12.741 1.00 30.08 288 ARG A C 1
ATOM 2207 O O . ARG A 1 288 ? 9.762 -14.647 -12.364 1.00 30.08 288 ARG A O 1
ATOM 2214 N N . VAL A 1 289 ? 11.095 -12.875 -12.734 1.00 23.33 289 VAL A N 1
ATOM 2215 C CA . VAL A 1 289 ? 10.024 -11.877 -12.583 1.00 23.33 289 VAL A CA 1
ATOM 2216 C C . VAL A 1 289 ? 10.380 -10.559 -13.283 1.00 23.33 289 VAL A C 1
ATOM 2218 O O . VAL A 1 289 ? 11.301 -9.863 -12.872 1.00 23.33 289 VAL A O 1
ATOM 2221 N N . GLY A 1 290 ? 9.621 -10.203 -14.321 1.00 22.33 290 GLY A N 1
ATOM 2222 C CA . GLY A 1 290 ? 9.631 -8.879 -14.952 1.00 22.33 290 GLY A CA 1
ATOM 2223 C C . GLY A 1 290 ? 8.347 -8.121 -14.605 1.00 22.33 290 GLY A C 1
ATOM 2224 O O . GLY A 1 290 ? 7.257 -8.680 -14.716 1.00 22.33 290 GLY A O 1
ATOM 2225 N N . TRP A 1 291 ? 8.487 -6.887 -14.105 1.00 21.88 291 TRP A N 1
ATOM 2226 C CA . TRP A 1 291 ? 7.455 -5.836 -14.200 1.00 21.88 291 TRP A CA 1
ATOM 2227 C C . TRP A 1 291 ? 7.644 -5.205 -15.597 1.00 21.88 291 TRP A C 1
ATOM 2229 O O . TRP A 1 291 ? 8.766 -5.226 -16.091 1.00 21.88 291 TRP A O 1
ATOM 2239 N N . MET A 1 292 ? 6.621 -4.720 -16.302 1.00 24.52 292 MET A N 1
ATOM 2240 C CA . MET A 1 292 ? 6.107 -3.360 -16.102 1.00 24.52 292 MET A CA 1
ATOM 2241 C C . MET A 1 292 ? 4.789 -3.109 -16.864 1.00 24.52 292 MET A C 1
ATOM 2243 O O . MET A 1 292 ? 4.387 -3.884 -17.727 1.00 24.52 292 MET A O 1
ATOM 2247 N N . PHE A 1 293 ? 4.171 -2.003 -16.461 1.00 20.81 293 PHE A N 1
ATOM 2248 C CA . PHE A 1 293 ? 2.978 -1.295 -16.908 1.00 20.81 293 PHE A CA 1
ATOM 2249 C C . PHE A 1 293 ? 2.752 -1.193 -18.427 1.00 20.81 293 PHE A C 1
ATOM 2251 O O . PHE A 1 293 ? 3.684 -0.975 -19.193 1.00 20.81 293 PHE A O 1
ATOM 2258 N N . ALA A 1 294 ? 1.474 -1.239 -18.816 1.00 24.16 294 ALA A N 1
ATOM 2259 C CA . ALA A 1 294 ? 0.956 -0.724 -20.080 1.00 24.16 294 ALA A CA 1
ATOM 2260 C C . ALA A 1 294 ? -0.245 0.189 -19.780 1.00 24.16 294 ALA A C 1
ATOM 2262 O O . ALA A 1 294 ? -1.079 -0.138 -18.932 1.00 24.16 294 ALA A O 1
ATOM 2263 N N . ALA A 1 295 ? -0.291 1.338 -20.453 1.00 23.03 295 ALA A N 1
ATOM 2264 C CA . ALA A 1 295 ? -1.437 2.234 -20.496 1.00 23.03 295 ALA A CA 1
ATOM 2265 C C . ALA A 1 295 ? -2.509 1.638 -21.426 1.00 23.03 295 ALA A C 1
ATOM 2267 O O . ALA A 1 295 ? -2.200 1.242 -22.547 1.00 23.03 295 ALA A O 1
ATOM 2268 N N . GLU A 1 296 ? -3.753 1.560 -20.953 1.00 27.97 296 GLU A N 1
ATOM 2269 C CA . GLU A 1 296 ? -4.913 1.097 -21.725 1.00 27.97 296 GLU A CA 1
ATOM 2270 C C . GLU A 1 296 ? -5.812 2.283 -22.096 1.00 27.97 296 GLU A C 1
ATOM 2272 O O . GLU A 1 296 ? -6.220 3.066 -21.235 1.00 27.97 296 GLU A O 1
ATOM 2277 N N . THR A 1 297 ? -6.176 2.363 -23.374 1.00 24.14 297 THR A N 1
ATOM 2278 C CA . THR A 1 297 ? -7.372 3.054 -23.872 1.00 24.14 297 THR A CA 1
ATOM 2279 C C . THR A 1 297 ? -8.627 2.240 -23.510 1.00 24.14 297 THR A C 1
ATOM 2281 O O . THR A 1 297 ? -8.590 1.009 -23.565 1.00 24.14 297 THR A O 1
ATOM 2284 N N . PRO A 1 298 ? -9.753 2.871 -23.124 1.00 27.12 298 PRO A N 1
ATOM 2285 C CA . PRO A 1 298 ? -10.884 2.149 -22.553 1.00 27.12 298 PRO A CA 1
ATOM 2286 C C . PRO A 1 298 ? -11.813 1.557 -23.627 1.00 27.12 298 PRO A C 1
ATOM 2288 O O . PRO A 1 298 ? -12.241 2.244 -24.554 1.00 27.12 298 PRO A O 1
ATOM 2291 N N . HIS A 1 299 ? -12.196 0.290 -23.444 1.00 26.61 299 HIS A N 1
ATOM 2292 C CA . HIS A 1 299 ? -13.390 -0.312 -24.048 1.00 26.61 299 HIS A CA 1
ATOM 2293 C C . HIS A 1 299 ? -14.496 -0.482 -22.991 1.00 26.61 299 HIS A C 1
ATOM 2295 O O . HIS A 1 299 ? -14.189 -0.729 -21.820 1.00 26.61 299 HIS A O 1
ATOM 2301 N N . PRO A 1 300 ? -15.779 -0.322 -23.367 1.00 29.44 300 PRO A N 1
ATOM 2302 C CA . PRO A 1 300 ? -16.879 -0.248 -22.416 1.00 29.44 300 PRO A CA 1
ATOM 2303 C C . PRO A 1 300 ? -17.292 -1.653 -21.955 1.00 29.44 300 PRO A C 1
ATOM 2305 O O . PRO A 1 300 ? -17.438 -2.558 -22.772 1.00 29.44 300 PRO A O 1
ATOM 2308 N N . GLY A 1 301 ? -17.516 -1.831 -20.647 1.00 31.31 301 GLY A N 1
ATOM 2309 C CA . GLY A 1 301 ? -18.281 -2.978 -20.133 1.00 31.31 301 GLY A CA 1
ATOM 2310 C C . GLY A 1 301 ? -17.626 -3.903 -19.099 1.00 31.31 301 GLY A C 1
ATOM 2311 O O . GLY A 1 301 ? -18.115 -5.013 -18.922 1.00 31.31 301 GLY A O 1
ATOM 2312 N N . GLN A 1 302 ? -16.570 -3.503 -18.381 1.00 33.25 302 GLN A N 1
ATOM 2313 C CA . GLN A 1 302 ? -16.091 -4.270 -17.216 1.00 33.25 302 GLN A CA 1
ATOM 2314 C C . GLN A 1 302 ? -16.100 -3.420 -15.944 1.00 33.25 302 GLN A C 1
ATOM 2316 O O . GLN A 1 302 ? -15.255 -2.545 -15.757 1.00 33.25 302 GLN A O 1
ATOM 2321 N N . GLU A 1 303 ? -17.057 -3.702 -15.057 1.00 32.88 303 GLU A N 1
ATOM 2322 C CA . GLU A 1 303 ? -17.112 -3.155 -13.701 1.00 32.88 303 GLU A CA 1
ATOM 2323 C C . GLU A 1 303 ? -15.803 -3.460 -12.956 1.00 32.88 303 GLU A C 1
ATOM 2325 O O . GLU A 1 303 ? -15.517 -4.592 -12.555 1.00 32.88 303 GLU A O 1
ATOM 2330 N N . ARG A 1 304 ? -14.975 -2.428 -12.775 1.00 33.72 304 ARG A N 1
ATOM 2331 C CA . ARG A 1 304 ? -13.773 -2.481 -11.940 1.00 33.72 304 ARG A CA 1
ATOM 2332 C C . ARG A 1 304 ? -14.194 -2.588 -10.473 1.00 33.72 304 ARG A C 1
ATOM 2334 O O . ARG A 1 304 ? -14.471 -1.580 -9.831 1.00 33.72 304 ARG A O 1
ATOM 2341 N N . ARG A 1 305 ? -14.210 -3.804 -9.922 1.00 46.28 305 ARG A N 1
ATOM 2342 C CA . ARG A 1 305 ? -14.268 -4.008 -8.465 1.00 46.28 305 ARG A CA 1
ATOM 2343 C C . ARG A 1 305 ? -12.969 -3.481 -7.846 1.00 46.28 305 ARG A C 1
ATOM 2345 O O . ARG A 1 305 ? -11.890 -3.959 -8.180 1.00 46.28 305 ARG A O 1
ATOM 2352 N N . THR A 1 306 ? -13.068 -2.447 -7.015 1.00 37.94 306 THR A N 1
ATOM 2353 C CA . THR A 1 306 ? -11.930 -1.802 -6.337 1.00 37.94 306 THR A CA 1
ATOM 2354 C C . THR A 1 306 ? -11.507 -2.596 -5.095 1.00 37.94 306 THR A C 1
ATOM 2356 O O . THR A 1 306 ? -12.324 -3.309 -4.516 1.00 37.94 306 THR A O 1
ATOM 2359 N N . ALA A 1 307 ? -10.267 -2.434 -4.619 1.00 44.34 307 ALA A N 1
ATOM 2360 C CA . ALA A 1 307 ? -9.748 -3.077 -3.398 1.00 44.34 307 ALA A CA 1
ATOM 2361 C C . ALA A 1 307 ? -10.610 -2.859 -2.126 1.00 44.34 307 ALA A C 1
ATOM 2363 O O . ALA A 1 307 ? -10.569 -3.665 -1.196 1.00 44.34 307 ALA A O 1
ATOM 2364 N N . VAL A 1 308 ? -11.430 -1.799 -2.095 1.00 47.69 308 VAL A N 1
ATOM 2365 C CA . VAL A 1 308 ? -12.413 -1.529 -1.027 1.00 47.69 308 VAL A CA 1
ATOM 2366 C C . VAL A 1 308 ? -13.506 -2.612 -0.977 1.00 47.69 308 VAL A C 1
ATOM 2368 O O . VAL A 1 308 ? -13.990 -2.932 0.105 1.00 47.69 308 VAL A O 1
ATOM 2371 N N . SER A 1 309 ? -13.833 -3.246 -2.111 1.00 68.56 309 SER A N 1
ATOM 2372 C CA . SER A 1 309 ? -14.827 -4.330 -2.179 1.00 68.56 309 SER A CA 1
ATOM 2373 C C . SER A 1 309 ? -14.350 -5.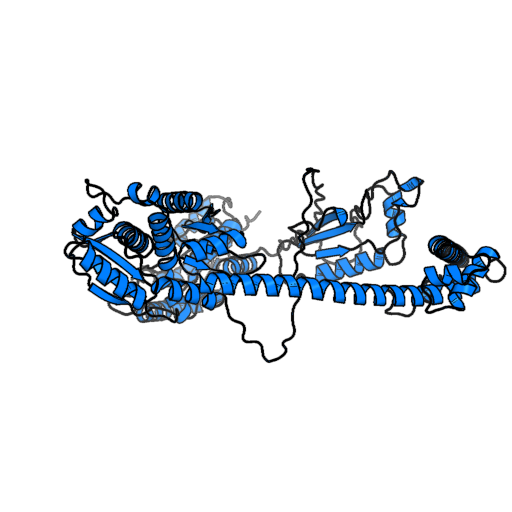628 -1.515 1.00 68.56 309 SER A C 1
ATOM 2375 O O . SER A 1 309 ? -15.081 -6.202 -0.717 1.00 68.56 309 SER A O 1
ATOM 2377 N N . LEU A 1 310 ? -13.096 -6.046 -1.729 1.00 84.19 310 LEU A N 1
ATOM 2378 C CA . LEU A 1 310 ? -12.584 -7.313 -1.184 1.00 84.19 310 LEU A CA 1
ATOM 2379 C C . LEU A 1 310 ? -12.454 -7.297 0.340 1.00 84.19 310 LEU A C 1
ATOM 2381 O O . LEU A 1 310 ? -12.778 -8.280 1.002 1.00 84.19 310 LEU A O 1
ATOM 2385 N N . THR A 1 311 ? -11.987 -6.186 0.916 1.00 89.62 311 THR A N 1
ATOM 2386 C CA . THR A 1 311 ? -11.902 -6.061 2.380 1.00 89.62 311 THR A CA 1
ATOM 2387 C C . THR A 1 311 ? -13.294 -6.106 3.012 1.00 89.62 311 THR A C 1
ATOM 2389 O O . THR A 1 311 ? -13.485 -6.791 4.018 1.00 89.62 311 THR A O 1
ATOM 2392 N N . ALA A 1 312 ? -14.267 -5.411 2.413 1.00 88.06 312 ALA A N 1
ATOM 2393 C CA . ALA A 1 312 ? -15.649 -5.416 2.876 1.00 88.06 312 ALA A CA 1
ATOM 2394 C C . ALA A 1 312 ? -16.273 -6.819 2.793 1.00 88.06 312 ALA A C 1
ATOM 2396 O O . ALA A 1 312 ? -16.883 -7.253 3.768 1.00 88.06 312 ALA A O 1
ATOM 2397 N N . ASP A 1 313 ? -16.044 -7.555 1.701 1.00 90.06 313 ASP A N 1
ATOM 2398 C CA . ASP A 1 313 ? -16.536 -8.927 1.514 1.00 90.06 313 ASP A CA 1
ATOM 2399 C C . ASP A 1 313 ? -15.992 -9.881 2.591 1.00 90.06 313 ASP A C 1
ATOM 2401 O O . ASP A 1 313 ? -16.760 -10.609 3.228 1.00 90.06 313 ASP A O 1
ATOM 2405 N N . VAL A 1 314 ? -14.680 -9.823 2.869 1.00 94.25 314 VAL A N 1
ATOM 2406 C CA . VAL A 1 314 ? -14.067 -10.628 3.940 1.00 94.25 314 VAL A CA 1
ATOM 2407 C C . VAL A 1 314 ? -14.674 -10.266 5.293 1.00 94.25 314 VAL A C 1
ATOM 2409 O O . VAL A 1 314 ? -15.074 -11.156 6.043 1.00 94.25 314 VAL A O 1
ATOM 2412 N N . LYS A 1 315 ? -14.751 -8.970 5.631 1.00 93.75 315 LYS A N 1
ATOM 2413 C CA . LYS A 1 315 ? -15.308 -8.526 6.918 1.00 93.75 315 LYS A CA 1
ATOM 2414 C C . LYS A 1 315 ? -16.780 -8.925 7.062 1.00 93.75 315 LYS A C 1
ATOM 2416 O O . LYS A 1 315 ? -17.175 -9.357 8.143 1.00 93.75 315 LYS A O 1
ATOM 2421 N N . ALA A 1 316 ? -17.570 -8.841 5.992 1.00 91.06 316 ALA A N 1
ATOM 2422 C CA . ALA A 1 316 ? -18.968 -9.258 5.978 1.00 91.06 316 ALA A CA 1
ATOM 2423 C C . ALA A 1 316 ? -19.116 -10.767 6.218 1.00 91.06 316 ALA A C 1
ATOM 2425 O O . ALA A 1 316 ? -19.934 -11.175 7.042 1.00 91.06 316 ALA A O 1
ATOM 2426 N N . GLU A 1 317 ? -18.299 -11.605 5.570 1.00 94.12 317 GLU A N 1
ATOM 2427 C CA . GLU A 1 317 ? -18.297 -13.049 5.822 1.00 94.12 317 GLU A CA 1
ATOM 2428 C C . GLU A 1 317 ? -17.865 -13.366 7.261 1.00 94.12 317 GLU A C 1
ATOM 2430 O O . GLU A 1 317 ? -18.580 -14.072 7.977 1.00 94.12 317 GLU A O 1
ATOM 2435 N N . LEU A 1 318 ? -16.747 -12.799 7.723 1.00 95.25 318 LEU A N 1
ATOM 2436 C CA . LEU A 1 318 ? -16.224 -13.028 9.073 1.00 95.25 318 LEU A CA 1
ATOM 2437 C C . LEU A 1 318 ? -17.184 -12.563 10.174 1.00 95.25 318 LEU A C 1
ATOM 2439 O O . LEU A 1 318 ? -17.257 -13.205 11.221 1.00 95.25 318 LEU A O 1
ATOM 2443 N N . ALA A 1 319 ? -17.956 -11.497 9.949 1.00 91.44 319 ALA A N 1
ATOM 2444 C CA . ALA A 1 319 ? -18.955 -11.024 10.906 1.00 91.44 319 ALA A CA 1
ATOM 2445 C C . ALA A 1 319 ? -20.061 -12.064 11.174 1.00 91.44 319 ALA A C 1
ATOM 2447 O O . ALA A 1 319 ? -20.660 -12.052 12.252 1.00 91.44 319 ALA A O 1
ATOM 2448 N N . THR A 1 320 ? -20.307 -12.981 10.230 1.00 90.06 320 THR A N 1
ATOM 2449 C CA . THR A 1 320 ? -21.293 -14.068 10.371 1.00 90.06 320 THR A CA 1
ATOM 2450 C C . THR A 1 320 ? -20.744 -15.321 11.054 1.00 90.06 320 THR A C 1
ATOM 2452 O O . THR A 1 320 ? -21.526 -16.167 11.491 1.00 90.06 320 THR A O 1
ATOM 2455 N N . VAL A 1 321 ? -19.419 -15.447 11.184 1.00 91.12 321 VAL A N 1
ATOM 2456 C CA . VAL A 1 321 ? -18.778 -16.610 11.807 1.00 91.12 321 VAL A CA 1
ATOM 2457 C C . VAL A 1 321 ? -19.094 -16.626 13.302 1.00 91.12 321 VAL A C 1
ATOM 2459 O O . VAL A 1 321 ? -18.814 -15.668 14.019 1.00 91.12 321 VAL A O 1
ATOM 2462 N N . ARG A 1 322 ? -19.659 -17.735 13.790 1.00 85.31 322 ARG A N 1
ATOM 2463 C CA . ARG A 1 322 ? -19.914 -17.963 15.217 1.00 85.31 322 ARG A CA 1
ATOM 2464 C C . ARG A 1 322 ? -19.151 -19.188 15.687 1.00 85.31 322 ARG A C 1
ATOM 2466 O O . ARG A 1 322 ? -19.449 -20.301 15.263 1.00 85.31 322 ARG A O 1
ATOM 2473 N N . ASP A 1 323 ? -18.187 -18.977 16.574 1.00 87.25 323 ASP A N 1
ATOM 2474 C CA . ASP A 1 323 ? -17.514 -20.069 17.269 1.00 87.25 323 ASP A CA 1
ATOM 2475 C C . ASP A 1 323 ? -18.268 -20.374 18.574 1.00 87.25 323 ASP A C 1
ATOM 2477 O O . ASP A 1 323 ? -18.399 -19.477 19.411 1.00 87.25 323 ASP A O 1
ATOM 2481 N N . PRO A 1 324 ? -18.796 -21.595 18.774 1.00 88.00 324 PRO A N 1
ATOM 2482 C CA . PRO A 1 324 ? -19.537 -21.925 19.988 1.00 88.00 324 PRO A CA 1
ATOM 2483 C C . PRO A 1 324 ? -18.632 -22.046 21.223 1.00 88.00 324 PRO A C 1
ATOM 2485 O O . PRO A 1 324 ? -19.129 -22.022 22.348 1.00 88.00 324 PRO A O 1
ATOM 2488 N N . ARG A 1 325 ? -17.310 -22.190 21.048 1.00 92.38 325 ARG A N 1
ATOM 2489 C CA . ARG A 1 325 ? -16.380 -22.410 22.161 1.00 92.38 325 ARG A CA 1
ATOM 2490 C C . ARG A 1 325 ? -16.189 -21.119 22.964 1.00 92.38 325 ARG A C 1
ATOM 2492 O O . ARG A 1 325 ? -15.774 -20.110 22.389 1.00 92.38 325 ARG A O 1
ATOM 2499 N N . PRO A 1 326 ? -16.386 -21.138 24.297 1.00 91.62 326 PRO A N 1
ATOM 2500 C CA . PRO A 1 326 ? -16.220 -19.944 25.128 1.00 91.62 326 PRO A CA 1
ATOM 2501 C C . PRO A 1 326 ? -14.830 -19.302 25.023 1.00 91.62 326 PRO A C 1
ATOM 2503 O O . PRO A 1 326 ? -14.716 -18.080 24.978 1.00 91.62 326 PRO A O 1
ATOM 2506 N N . THR A 1 327 ? -13.767 -20.108 24.928 1.00 92.44 327 THR A N 1
ATOM 2507 C CA . THR A 1 327 ? -12.384 -19.611 24.829 1.00 92.44 327 THR A CA 1
ATOM 2508 C C . THR A 1 327 ? -12.136 -18.844 23.532 1.00 92.44 327 THR A C 1
ATOM 2510 O O . THR A 1 327 ? -11.529 -17.774 23.566 1.00 92.44 327 THR A O 1
ATOM 2513 N N . ALA A 1 328 ? -12.684 -19.322 22.412 1.00 93.56 328 ALA A N 1
ATOM 2514 C CA . ALA A 1 328 ? -12.569 -18.669 21.115 1.00 93.56 328 ALA A CA 1
ATOM 2515 C C . ALA A 1 328 ? -13.371 -17.360 21.079 1.00 93.56 328 ALA A C 1
ATOM 2517 O O . ALA A 1 328 ? -12.873 -16.350 20.585 1.00 93.56 328 ALA A O 1
ATOM 2518 N N . ARG A 1 329 ? -14.573 -17.338 21.674 1.00 94.19 329 ARG A N 1
ATOM 2519 C CA . ARG A 1 329 ? -15.376 -16.110 21.822 1.00 94.19 329 ARG A CA 1
ATOM 2520 C C . ARG A 1 329 ? -14.630 -15.041 22.627 1.00 94.19 329 ARG A C 1
ATOM 2522 O O . ARG A 1 329 ? -14.519 -13.902 22.180 1.00 94.19 329 ARG A O 1
ATOM 2529 N N . VAL A 1 330 ? -14.042 -15.425 23.765 1.00 94.19 330 VAL A N 1
ATOM 2530 C CA . VAL A 1 330 ? -13.198 -14.542 24.592 1.00 94.19 330 VAL A CA 1
ATOM 2531 C C . VAL A 1 330 ? -11.979 -14.043 23.814 1.00 94.19 330 VAL A C 1
ATOM 2533 O O . VAL A 1 330 ? -11.626 -12.867 23.918 1.00 94.19 330 VAL A O 1
ATOM 2536 N N . ALA A 1 331 ? -11.328 -14.919 23.047 1.00 95.25 331 ALA A N 1
ATOM 2537 C CA . ALA A 1 331 ? -10.142 -14.590 22.267 1.00 95.25 331 ALA A CA 1
ATOM 2538 C C . ALA A 1 331 ? -10.443 -13.572 21.156 1.00 95.25 331 ALA A C 1
ATOM 2540 O O . ALA A 1 331 ? -9.734 -12.571 21.033 1.00 95.25 331 ALA A O 1
ATOM 2541 N N . GLU A 1 332 ? -11.524 -13.788 20.404 1.00 95.44 332 GLU A N 1
ATOM 2542 C CA . GLU A 1 332 ? -11.989 -12.868 19.365 1.00 95.44 332 GLU A CA 1
ATOM 2543 C C . GLU A 1 332 ? -12.389 -11.517 19.953 1.00 95.44 332 GLU A C 1
ATOM 2545 O O . GLU A 1 332 ? -11.899 -10.488 19.494 1.00 95.44 332 GLU A O 1
ATOM 2550 N N . LEU A 1 333 ? -13.222 -11.506 21.000 1.00 94.69 333 LEU A N 1
ATOM 2551 C CA . LEU A 1 333 ? -13.684 -10.266 21.622 1.00 94.69 333 LEU A CA 1
ATOM 2552 C C . LEU A 1 333 ? -12.516 -9.467 22.210 1.00 94.69 333 LEU A C 1
ATOM 2554 O O . LEU A 1 333 ? -12.444 -8.255 22.033 1.00 94.69 333 LEU A O 1
ATOM 2558 N N . THR A 1 334 ? -11.561 -10.141 22.851 1.00 94.25 334 THR A N 1
ATOM 2559 C CA . THR A 1 334 ? -10.358 -9.498 23.393 1.00 94.25 334 THR A CA 1
ATOM 2560 C C . THR A 1 334 ? -9.495 -8.893 22.281 1.00 94.25 334 THR A C 1
ATOM 2562 O O . THR A 1 334 ? -8.941 -7.810 22.463 1.00 94.25 334 THR A O 1
ATOM 2565 N N . ALA A 1 335 ? -9.376 -9.562 21.129 1.00 95.25 335 ALA A N 1
ATOM 2566 C CA . ALA A 1 335 ? -8.685 -9.009 19.968 1.00 95.25 335 ALA A CA 1
ATOM 2567 C C . ALA A 1 335 ? -9.444 -7.806 19.384 1.00 95.25 335 ALA A C 1
ATOM 2569 O O . ALA A 1 335 ? -8.826 -6.775 19.141 1.00 95.25 335 ALA A O 1
ATOM 2570 N N . ILE A 1 336 ? -10.771 -7.875 19.249 1.00 94.44 336 ILE A N 1
ATOM 2571 C CA . ILE A 1 336 ? -11.589 -6.739 18.795 1.00 94.44 336 ILE A CA 1
ATOM 2572 C C . ILE A 1 336 ? -11.362 -5.530 19.711 1.00 94.44 336 ILE A C 1
ATOM 2574 O O . ILE A 1 336 ? -10.854 -4.511 19.253 1.00 94.44 336 ILE A O 1
ATOM 2578 N N . LEU A 1 337 ? -11.609 -5.684 21.018 1.00 93.38 337 LEU A N 1
ATOM 2579 C CA . LEU A 1 337 ? -11.457 -4.625 22.026 1.00 93.38 337 LEU A CA 1
ATOM 2580 C C . LEU A 1 337 ? -10.043 -4.040 22.113 1.00 93.38 337 LEU A C 1
ATOM 2582 O O . LEU A 1 337 ? -9.863 -2.980 22.696 1.00 93.38 337 LEU A O 1
ATOM 2586 N N . ARG A 1 338 ? -9.028 -4.752 21.614 1.00 92.50 338 ARG A N 1
ATOM 2587 C CA . ARG A 1 338 ? -7.635 -4.300 21.605 1.00 92.50 338 ARG A CA 1
ATOM 2588 C C . ARG A 1 338 ? -7.274 -3.527 20.342 1.00 92.50 338 ARG A C 1
ATOM 2590 O O . ARG A 1 338 ? -6.451 -2.617 20.404 1.00 92.50 338 ARG A O 1
ATOM 2597 N N . PHE A 1 339 ? -7.784 -3.972 19.197 1.00 92.88 339 PHE A N 1
ATOM 2598 C CA . PHE A 1 339 ? -7.384 -3.483 17.877 1.00 92.88 339 PHE A CA 1
ATOM 2599 C C . PHE A 1 339 ? -8.323 -2.397 17.336 1.00 92.88 339 PHE A C 1
ATOM 2601 O O . PHE A 1 339 ? -7.938 -1.693 16.407 1.00 92.88 339 PHE A O 1
ATOM 2608 N N . SER A 1 340 ? -9.524 -2.245 17.902 1.00 87.31 340 SER A N 1
ATOM 2609 C CA . SER A 1 340 ? -10.557 -1.317 17.419 1.00 87.31 340 SER A CA 1
ATOM 2610 C C . SER A 1 340 ? -10.753 -0.082 18.307 1.00 87.31 340 SER A C 1
ATOM 2612 O O . SER A 1 340 ? -11.710 0.661 18.153 1.00 87.31 340 SER A O 1
ATOM 2614 N N . GLY A 1 341 ? -9.911 0.111 19.309 1.00 70.75 341 GLY A N 1
ATOM 2615 C CA . GLY A 1 341 ? -10.173 1.016 20.423 1.00 70.75 341 GLY A CA 1
ATOM 2616 C C . GLY A 1 341 ? -9.558 0.414 21.670 1.00 70.75 341 GLY A C 1
ATOM 2617 O O . GLY A 1 341 ? -8.899 -0.622 21.587 1.00 70.75 341 GLY A O 1
ATOM 2618 N N . GLY A 1 342 ? -9.674 1.066 22.814 1.00 68.94 342 GLY A N 1
ATOM 2619 C CA . GLY A 1 342 ? -9.015 0.543 23.992 1.00 68.94 342 GLY A CA 1
ATOM 2620 C C . GLY A 1 342 ? -9.517 1.133 25.287 1.00 68.94 342 GLY A C 1
ATOM 2621 O O . GLY A 1 342 ? -10.695 1.427 25.479 1.00 68.94 342 GLY A O 1
ATOM 2622 N N . LEU A 1 343 ? -8.578 1.217 26.217 1.00 79.81 343 LEU A N 1
ATOM 2623 C CA . LEU A 1 343 ? -8.804 1.669 27.571 1.00 79.81 343 LEU A CA 1
ATOM 2624 C C . LEU A 1 343 ? -8.785 3.199 27.626 1.00 79.81 343 LEU A C 1
ATOM 2626 O O . LEU A 1 343 ? -7.759 3.813 27.335 1.00 79.81 343 LEU A O 1
ATOM 2630 N N . HIS A 1 344 ? -9.880 3.799 28.074 1.00 81.69 344 HIS A N 1
ATOM 2631 C CA . HIS A 1 344 ? -9.978 5.228 28.343 1.00 81.69 344 HIS A CA 1
ATOM 2632 C C . HIS A 1 344 ? -10.079 5.462 29.851 1.00 81.69 344 HIS A C 1
ATOM 2634 O O . HIS A 1 344 ? -10.741 4.717 30.571 1.00 81.69 344 HIS A O 1
ATOM 2640 N N . SER A 1 345 ? -9.414 6.503 30.347 1.00 72.00 345 SER A N 1
ATOM 2641 C CA . SER A 1 345 ? -9.604 6.984 31.716 1.00 72.00 345 SER A CA 1
ATOM 2642 C C . SER A 1 345 ? -10.390 8.285 31.645 1.00 72.00 345 SER A C 1
ATOM 2644 O O . SER A 1 345 ? -9.884 9.279 31.129 1.00 72.00 345 SER A O 1
ATOM 2646 N N . ILE A 1 346 ? -11.636 8.272 32.114 1.00 68.38 346 ILE A N 1
ATOM 2647 C CA . ILE A 1 346 ? -12.536 9.430 32.101 1.00 68.38 346 ILE A CA 1
ATOM 264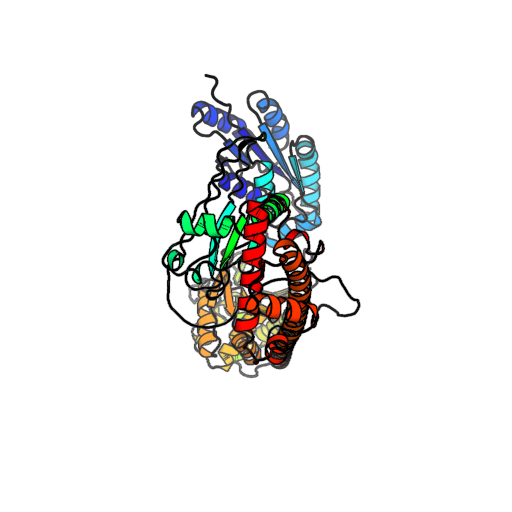8 C C . ILE A 1 346 ? -12.823 9.794 33.556 1.00 68.38 346 ILE A C 1
ATOM 2650 O O . ILE A 1 346 ? -13.417 9.002 34.285 1.00 68.38 346 ILE A O 1
ATOM 2654 N N . ALA A 1 347 ? -12.368 10.971 33.999 1.00 63.88 347 ALA A N 1
ATOM 2655 C CA . ALA A 1 347 ? -12.562 11.462 35.371 1.00 63.88 347 ALA A CA 1
ATOM 2656 C C . ALA A 1 347 ? -12.175 10.436 36.469 1.00 63.88 347 ALA A C 1
ATOM 2658 O O . ALA A 1 347 ? -12.865 10.282 37.475 1.00 63.88 347 ALA A O 1
ATOM 2659 N N . GLY A 1 348 ? -11.087 9.683 36.256 1.00 68.94 348 GLY A N 1
ATOM 2660 C CA . GLY A 1 348 ? -10.603 8.655 37.191 1.00 68.94 348 GLY A CA 1
ATOM 2661 C C . GLY A 1 348 ? -11.344 7.311 37.135 1.00 68.94 348 GLY A C 1
ATOM 2662 O O . GLY A 1 348 ? -10.970 6.382 37.855 1.00 68.94 348 GLY A O 1
ATOM 2663 N N . ARG A 1 349 ? -12.357 7.175 36.269 1.00 78.94 349 ARG A N 1
ATOM 2664 C CA . ARG A 1 349 ? -13.053 5.914 35.984 1.00 78.94 349 ARG A CA 1
ATOM 2665 C C . ARG A 1 349 ? -12.509 5.286 34.707 1.00 78.94 349 ARG A C 1
ATOM 2667 O O . ARG A 1 349 ? -12.275 5.966 33.710 1.00 78.94 349 ARG A O 1
ATOM 2674 N N . VAL A 1 350 ? -12.311 3.973 34.746 1.00 85.88 350 VAL A N 1
ATOM 2675 C CA . VAL A 1 350 ? -11.864 3.192 33.591 1.00 85.88 350 VAL A CA 1
ATOM 2676 C C . VAL A 1 350 ? -13.067 2.883 32.707 1.00 85.88 350 VAL A C 1
ATOM 2678 O O . VAL A 1 350 ? -13.992 2.210 33.157 1.00 85.88 350 VAL A O 1
ATOM 2681 N N . ALA A 1 351 ? -13.021 3.327 31.456 1.00 88.25 351 ALA A N 1
ATOM 2682 C CA . ALA A 1 351 ? -13.973 2.983 30.412 1.00 88.25 351 ALA A CA 1
ATOM 2683 C C . ALA A 1 351 ? -13.285 2.149 29.322 1.00 88.25 351 ALA A C 1
ATOM 2685 O O . ALA A 1 351 ? -12.108 2.351 29.015 1.00 88.25 351 ALA A O 1
ATOM 2686 N N . VAL A 1 352 ? -14.015 1.204 28.737 1.00 90.62 352 VAL A N 1
ATOM 2687 C CA . VAL A 1 352 ? -13.557 0.418 27.582 1.00 90.62 352 VAL A CA 1
ATOM 2688 C C . VAL A 1 352 ? -14.396 0.817 26.381 1.00 90.62 352 VAL A C 1
ATOM 2690 O O . VAL A 1 352 ? -15.623 0.820 26.468 1.00 90.62 352 VAL A O 1
ATOM 2693 N N . GLU A 1 353 ? -13.746 1.147 25.271 1.00 90.69 353 GLU A N 1
ATOM 2694 C CA . GLU A 1 353 ? -14.421 1.552 24.041 1.00 90.69 353 GLU A CA 1
ATOM 2695 C C . GLU A 1 353 ? -13.837 0.833 22.829 1.00 90.69 353 GLU A C 1
ATOM 2697 O O . GLU A 1 353 ? -12.621 0.726 22.676 1.00 90.69 353 GLU A O 1
ATOM 2702 N N . ALA A 1 354 ? -14.721 0.343 21.965 1.00 90.56 354 ALA A N 1
ATOM 2703 C CA . ALA A 1 354 ? -14.380 -0.274 20.695 1.00 90.56 354 ALA A CA 1
ATOM 2704 C C . ALA A 1 354 ? -15.135 0.423 19.561 1.00 90.56 354 ALA A C 1
ATOM 2706 O O . ALA A 1 354 ? -16.360 0.343 19.489 1.00 90.56 354 ALA A O 1
ATOM 2707 N N . GLU A 1 355 ? -14.397 1.074 18.667 1.00 90.19 355 GLU A N 1
ATOM 2708 C CA . GLU A 1 355 ? -14.907 1.706 17.453 1.00 90.19 355 GLU A CA 1
ATOM 2709 C C . GLU A 1 355 ? -14.850 0.728 16.276 1.00 90.19 355 GLU A C 1
ATOM 2711 O O . GLU A 1 355 ? -13.794 0.225 15.900 1.00 90.19 355 GLU A O 1
ATOM 2716 N N . LEU A 1 356 ? -16.000 0.447 15.676 1.00 88.56 356 LEU A N 1
ATOM 2717 C CA . LEU A 1 356 ? -16.168 -0.598 14.673 1.00 88.56 356 LEU A CA 1
ATOM 2718 C C . LEU A 1 356 ? -16.822 -0.024 13.416 1.00 88.56 356 LEU A C 1
ATOM 2720 O O . LEU A 1 356 ? -17.670 0.860 13.478 1.00 88.56 356 LEU A O 1
ATOM 2724 N N . GLU A 1 357 ? -16.438 -0.540 12.252 1.00 84.38 357 GLU A N 1
ATOM 2725 C CA . GLU A 1 357 ? -16.932 -0.076 10.942 1.00 84.38 357 GLU A CA 1
ATOM 2726 C C . GLU A 1 357 ? -18.285 -0.697 10.543 1.00 84.38 357 GLU A C 1
ATOM 2728 O O . GLU A 1 357 ? -18.827 -0.387 9.488 1.00 84.38 357 GLU A O 1
ATOM 2733 N N . SER A 1 358 ? -18.826 -1.617 11.349 1.00 85.12 358 SER A N 1
ATOM 2734 C CA . SER A 1 358 ? -20.014 -2.408 11.012 1.00 85.12 358 SER A CA 1
ATOM 2735 C C . SER A 1 358 ? -20.980 -2.498 12.192 1.00 85.12 358 SER A C 1
ATOM 2737 O O . SER A 1 358 ? -20.590 -2.932 13.278 1.00 85.12 358 SER A O 1
ATOM 2739 N N . ASP A 1 359 ? -22.256 -2.177 11.951 1.00 86.94 359 ASP A N 1
ATOM 2740 C CA . ASP A 1 359 ? -23.353 -2.330 12.923 1.00 86.94 359 ASP A CA 1
ATOM 2741 C C . ASP A 1 359 ? -23.463 -3.778 13.416 1.00 86.94 359 ASP A C 1
ATOM 2743 O O . ASP A 1 359 ? -23.612 -4.039 14.609 1.00 86.94 359 ASP A O 1
ATOM 2747 N N . ILE A 1 360 ? -23.328 -4.737 12.494 1.00 89.25 360 ILE A N 1
ATOM 2748 C CA . ILE A 1 360 ? -23.414 -6.172 12.784 1.00 89.25 360 ILE A CA 1
ATOM 2749 C C . ILE A 1 360 ? -22.321 -6.561 13.781 1.00 89.25 360 ILE A C 1
ATOM 2751 O O . ILE A 1 360 ? -22.596 -7.236 14.777 1.00 89.25 360 ILE A O 1
ATOM 2755 N N . LEU A 1 361 ? -21.088 -6.105 13.539 1.00 91.06 361 LEU A N 1
ATOM 2756 C CA . LEU A 1 361 ? -19.956 -6.379 14.417 1.00 91.06 361 LEU A CA 1
ATOM 2757 C C . LEU A 1 361 ? -20.116 -5.687 15.776 1.00 91.06 361 LEU A C 1
ATOM 2759 O O . LEU A 1 361 ? -19.849 -6.310 16.800 1.00 91.06 361 LEU A O 1
ATOM 2763 N N . ALA A 1 362 ? -20.601 -4.444 15.804 1.00 91.56 362 ALA A N 1
ATOM 2764 C CA . ALA A 1 362 ? -20.828 -3.704 17.042 1.00 91.56 362 ALA A CA 1
ATOM 2765 C C . ALA A 1 362 ? -21.911 -4.341 17.915 1.00 91.56 362 ALA A C 1
ATOM 2767 O O . ALA A 1 362 ? -21.683 -4.599 19.097 1.00 91.56 362 ALA A O 1
ATOM 2768 N N . ARG A 1 363 ? -23.063 -4.698 17.335 1.00 92.00 363 ARG A N 1
ATOM 2769 C CA . ARG A 1 363 ? -24.123 -5.430 18.046 1.00 92.00 363 ARG A CA 1
ATOM 2770 C C . ARG A 1 363 ? -23.651 -6.793 18.531 1.00 92.00 363 ARG A C 1
ATOM 2772 O O . ARG A 1 363 ? -24.063 -7.232 19.604 1.00 92.00 363 ARG A O 1
ATOM 2779 N N . ARG A 1 364 ? -22.805 -7.476 17.753 1.00 91.94 364 ARG A N 1
ATOM 2780 C CA . ARG A 1 364 ? -22.196 -8.746 18.158 1.00 91.94 364 ARG A CA 1
ATOM 2781 C C . ARG A 1 364 ? -21.265 -8.546 19.350 1.00 91.94 364 ARG A C 1
ATOM 2783 O O . ARG A 1 364 ? -21.466 -9.212 20.356 1.00 91.94 364 ARG A O 1
ATOM 2790 N N . ALA A 1 365 ? -20.319 -7.614 19.277 1.00 92.62 365 ALA A N 1
ATOM 2791 C CA . ALA A 1 365 ? -19.411 -7.317 20.381 1.00 92.62 365 ALA A CA 1
ATOM 2792 C C . ALA A 1 365 ? -20.178 -6.905 21.648 1.00 92.62 365 ALA A C 1
ATOM 2794 O O . ALA A 1 365 ? -19.895 -7.421 22.722 1.00 92.62 365 ALA A O 1
ATOM 2795 N N . ALA A 1 366 ? -21.207 -6.063 21.519 1.00 93.50 366 ALA A N 1
ATOM 2796 C CA . ALA A 1 366 ? -22.060 -5.665 22.634 1.00 93.50 366 ALA A CA 1
ATOM 2797 C C . ALA A 1 366 ? -22.760 -6.866 23.304 1.00 93.50 366 ALA A C 1
ATOM 2799 O O . ALA A 1 366 ? -22.741 -7.009 24.526 1.00 93.50 366 ALA A O 1
ATOM 2800 N N . ARG A 1 367 ? -23.338 -7.765 22.501 1.00 92.94 367 ARG A N 1
ATOM 2801 C CA . ARG A 1 367 ? -23.970 -8.993 22.999 1.00 92.94 367 ARG A CA 1
ATOM 2802 C C . ARG A 1 367 ? -22.963 -9.905 23.700 1.00 92.94 367 ARG A C 1
ATOM 2804 O O . ARG A 1 367 ? -23.239 -10.382 24.791 1.00 92.94 367 ARG A O 1
ATOM 2811 N N . GLU A 1 368 ? -21.797 -10.109 23.096 1.00 92.94 368 GLU A N 1
ATOM 2812 C CA . GLU A 1 368 ? -20.725 -10.945 23.644 1.00 92.94 368 GLU A CA 1
ATOM 2813 C C . GLU A 1 368 ? -20.189 -10.384 24.970 1.00 92.94 368 GLU A C 1
ATOM 2815 O O . GLU A 1 368 ? -19.977 -11.141 25.911 1.00 92.94 368 GLU A O 1
ATOM 2820 N N . ILE A 1 369 ? -20.033 -9.059 25.089 1.00 94.06 369 ILE A N 1
ATOM 2821 C CA . ILE A 1 369 ? -19.635 -8.410 26.348 1.00 94.06 369 ILE A CA 1
ATOM 2822 C C . ILE A 1 369 ? -20.660 -8.694 27.450 1.00 94.06 369 ILE A C 1
ATOM 2824 O O . ILE A 1 369 ? -20.280 -9.073 28.559 1.00 94.06 369 ILE A O 1
ATOM 2828 N N . MET A 1 370 ? -21.948 -8.545 27.136 1.00 93.69 370 MET A N 1
ATOM 2829 C CA . MET A 1 370 ? -23.023 -8.782 28.094 1.00 93.69 370 MET A CA 1
ATOM 2830 C C . MET A 1 370 ? -23.120 -10.258 28.497 1.00 93.69 370 MET A C 1
ATOM 2832 O O . MET A 1 370 ? -23.216 -10.556 29.682 1.00 93.69 370 MET A O 1
ATOM 2836 N N . GLU A 1 371 ? -23.056 -11.182 27.537 1.00 92.62 371 GLU A N 1
ATOM 2837 C CA . GLU A 1 371 ? -23.168 -12.624 27.789 1.00 92.62 371 GLU A CA 1
ATOM 2838 C C . GLU A 1 371 ? -21.954 -13.203 28.531 1.00 92.62 371 GLU A C 1
ATOM 2840 O O . GLU A 1 371 ? -22.124 -14.056 29.399 1.00 92.62 371 GLU A O 1
ATOM 2845 N N . ILE A 1 372 ? -20.733 -12.769 28.197 1.00 93.06 372 ILE A N 1
ATOM 2846 C CA . ILE A 1 372 ? -19.497 -13.337 28.761 1.00 93.06 372 ILE A CA 1
ATOM 2847 C C . ILE A 1 372 ? -19.134 -12.676 30.091 1.00 93.06 372 ILE A C 1
ATOM 2849 O O . ILE A 1 372 ? -18.696 -13.359 31.017 1.00 93.06 372 ILE A O 1
ATOM 2853 N N . TYR A 1 373 ? -19.267 -11.352 30.180 1.00 92.81 373 TYR A N 1
ATOM 2854 C CA . TYR A 1 373 ? -18.753 -10.579 31.314 1.00 92.81 373 TYR A CA 1
ATOM 2855 C C . TYR A 1 373 ? -19.853 -9.991 32.201 1.00 92.81 373 TYR A C 1
ATOM 2857 O O . TYR A 1 373 ? -19.543 -9.449 33.259 1.00 92.81 373 TYR A O 1
ATOM 2865 N N . GLY A 1 374 ? -21.126 -10.088 31.803 1.00 92.12 374 GLY A N 1
ATOM 2866 C CA . GLY A 1 374 ? -22.252 -9.575 32.589 1.00 92.12 374 GLY A CA 1
ATOM 2867 C C . GLY A 1 374 ? -22.297 -8.048 32.687 1.00 92.12 374 GLY A C 1
ATOM 2868 O O . GLY A 1 374 ? -23.023 -7.512 33.519 1.00 92.12 374 GLY A O 1
ATOM 2869 N N . VAL A 1 375 ? -21.520 -7.339 31.862 1.00 92.69 375 VAL A N 1
ATOM 2870 C CA . VAL A 1 375 ? -21.464 -5.873 31.856 1.00 92.69 375 VAL A CA 1
ATOM 2871 C C . VAL A 1 375 ? -22.299 -5.343 30.700 1.00 92.69 375 VAL A C 1
ATOM 2873 O O . VAL A 1 375 ? -22.221 -5.871 29.593 1.00 92.69 375 VAL A O 1
ATOM 2876 N N . ARG A 1 376 ? -23.106 -4.305 30.938 1.00 92.38 376 ARG A N 1
ATOM 2877 C CA . ARG A 1 376 ? -23.978 -3.723 29.913 1.00 92.38 376 ARG A CA 1
ATOM 2878 C C . ARG A 1 376 ? -23.213 -2.683 29.081 1.00 92.38 376 ARG A C 1
ATOM 2880 O O . ARG A 1 376 ? -22.819 -1.660 29.636 1.00 92.38 376 ARG A O 1
ATOM 2887 N N . PRO A 1 377 ? -23.020 -2.904 27.771 1.00 93.56 377 PRO A N 1
ATOM 2888 C CA . PRO A 1 377 ? -22.441 -1.901 26.894 1.00 93.56 377 PRO A CA 1
ATOM 2889 C C . PRO A 1 377 ? -23.500 -0.932 26.361 1.00 93.56 377 PRO A C 1
ATOM 2891 O O . PRO A 1 377 ? -24.655 -1.292 26.126 1.00 93.56 377 PRO A O 1
ATOM 2894 N N . GLU A 1 378 ? -23.062 0.288 26.099 1.00 92.06 378 GLU A N 1
ATOM 2895 C CA . GLU A 1 378 ? -23.773 1.305 25.342 1.00 92.06 378 GLU A CA 1
ATOM 2896 C C . GLU A 1 378 ? -23.340 1.227 23.875 1.00 92.06 378 GLU A C 1
ATOM 2898 O O . GLU A 1 378 ? -22.149 1.200 23.559 1.00 92.06 378 GLU A O 1
ATOM 2903 N N . LEU A 1 379 ? -24.317 1.170 22.970 1.00 90.62 379 LEU A N 1
ATOM 2904 C CA . LEU A 1 379 ? -24.092 1.241 21.529 1.00 90.62 379 LEU A CA 1
ATOM 2905 C C . LEU A 1 379 ? -24.363 2.665 21.068 1.00 90.62 379 LEU A C 1
ATOM 2907 O O . LEU A 1 379 ? -25.501 3.129 21.125 1.00 90.62 379 LEU A O 1
ATOM 2911 N N . VAL A 1 380 ? -23.324 3.337 20.590 1.00 86.31 380 VAL A N 1
ATOM 2912 C CA . VAL A 1 380 ? -23.417 4.703 20.084 1.00 86.31 380 VAL A CA 1
ATOM 2913 C C . VAL A 1 380 ? -23.141 4.682 18.590 1.00 86.31 380 VAL A C 1
ATOM 2915 O O . VAL A 1 380 ? -22.099 4.202 18.142 1.00 86.31 380 VAL A O 1
ATOM 2918 N N . HIS A 1 381 ? -24.083 5.204 17.807 1.00 81.12 381 HIS A N 1
ATOM 2919 C CA . HIS A 1 381 ? -23.833 5.460 16.397 1.00 81.12 381 HIS A CA 1
ATOM 2920 C C . HIS A 1 381 ? -22.969 6.714 16.284 1.00 81.12 381 HIS A C 1
ATOM 2922 O O . HIS A 1 381 ? -23.421 7.826 16.561 1.00 81.12 381 HIS A O 1
ATOM 2928 N N . VAL A 1 382 ? -21.721 6.530 15.880 1.00 75.44 382 VAL A N 1
ATOM 2929 C CA . VAL A 1 382 ? -20.796 7.622 15.614 1.00 75.44 382 VAL A CA 1
ATOM 2930 C C . VAL A 1 382 ? -21.015 8.031 14.162 1.00 75.44 382 VAL A C 1
ATOM 2932 O O . VAL A 1 382 ? -20.669 7.307 13.225 1.00 75.44 382 VAL A O 1
ATOM 2935 N N . GLN A 1 383 ? -21.658 9.185 13.971 1.00 57.00 383 GLN A N 1
ATOM 2936 C CA . GLN A 1 383 ? -21.742 9.822 12.657 1.00 57.00 383 GLN A CA 1
ATOM 2937 C C . GLN A 1 383 ? -20.318 9.948 12.110 1.00 57.00 383 GLN A C 1
ATOM 2939 O O . GLN A 1 383 ? -19.442 10.486 12.788 1.00 57.00 383 GLN A O 1
ATOM 2944 N N . ALA A 1 384 ? -20.078 9.400 10.917 1.00 51.19 384 ALA A N 1
ATOM 2945 C CA . ALA A 1 384 ? -18.793 9.530 10.255 1.00 51.19 384 ALA A CA 1
ATOM 2946 C C . ALA A 1 384 ? -18.585 11.007 9.922 1.00 51.19 384 ALA A C 1
ATOM 2948 O O . ALA A 1 384 ? -19.148 11.541 8.969 1.00 51.19 384 ALA A O 1
ATOM 2949 N N . SER A 1 385 ? -17.799 11.677 10.750 1.00 39.00 385 SER A N 1
ATOM 2950 C CA . SER A 1 385 ? -17.273 12.995 10.465 1.00 39.00 385 SER A CA 1
ATOM 2951 C C . SER A 1 385 ? -16.227 12.796 9.354 1.00 39.00 385 SER A C 1
ATOM 2953 O O . SER A 1 385 ? -15.205 12.142 9.577 1.00 39.00 385 SER A O 1
ATOM 2955 N N . GLY A 1 386 ? -16.599 13.200 8.131 1.00 38.12 386 GLY A N 1
ATOM 2956 C CA . GLY A 1 386 ? -15.766 13.205 6.925 1.00 38.12 386 GLY A CA 1
ATOM 2957 C C . GLY A 1 386 ? -15.687 11.907 6.114 1.00 38.12 386 GLY A C 1
ATOM 2958 O O . GLY A 1 386 ? -14.935 10.987 6.420 1.00 38.12 386 GLY A O 1
ATOM 2959 N N . GLY A 1 387 ? -16.371 11.898 4.963 1.00 34.59 387 GLY A N 1
ATOM 2960 C CA . GLY A 1 387 ? -15.961 11.240 3.707 1.00 34.59 387 GLY A CA 1
ATOM 2961 C C . GLY A 1 387 ? -15.811 9.711 3.644 1.00 34.59 387 GLY A C 1
ATOM 2962 O O . GLY A 1 387 ? -15.732 9.177 2.538 1.00 34.59 387 GLY A O 1
ATOM 2963 N N . ARG A 1 388 ? -15.794 8.977 4.759 1.00 36.84 388 ARG A N 1
ATOM 2964 C CA . ARG A 1 388 ? -15.957 7.520 4.730 1.00 36.84 388 ARG A CA 1
ATOM 2965 C C . ARG A 1 388 ? -17.437 7.220 4.564 1.00 36.84 388 ARG A C 1
ATOM 2967 O O . ARG A 1 388 ? -18.239 7.498 5.449 1.00 36.84 388 ARG A O 1
ATOM 2974 N N . ALA A 1 389 ? -17.803 6.661 3.417 1.00 39.66 389 ALA A N 1
ATOM 2975 C CA . ALA A 1 389 ? -19.118 6.070 3.238 1.00 39.66 389 ALA A CA 1
ATOM 2976 C C . ALA A 1 389 ? -19.238 4.858 4.182 1.00 39.66 389 ALA A C 1
ATOM 2978 O O . ALA A 1 389 ? -18.744 3.775 3.877 1.00 39.66 389 ALA A O 1
ATOM 2979 N N . GLY A 1 390 ? -19.832 5.075 5.356 1.00 50.09 390 GLY A N 1
ATOM 2980 C CA . GLY A 1 390 ? -20.110 4.051 6.362 1.00 50.09 390 GLY A CA 1
ATOM 2981 C C . GLY A 1 390 ? -20.186 4.652 7.764 1.00 50.09 390 GLY A C 1
ATOM 2982 O O . GLY A 1 390 ? -19.259 5.329 8.193 1.00 50.09 390 GLY A O 1
ATOM 2983 N N . GLY A 1 391 ? -21.291 4.428 8.480 1.00 58.06 391 GLY A N 1
ATOM 2984 C CA . GLY A 1 391 ? -21.397 4.806 9.892 1.00 58.06 391 GLY A CA 1
ATOM 2985 C C . GLY A 1 391 ? -20.392 4.023 10.739 1.00 58.06 391 GLY A C 1
ATOM 2986 O O . GLY A 1 391 ? -20.220 2.820 10.537 1.00 58.06 391 GLY A O 1
ATOM 2987 N N . HIS A 1 392 ? -19.728 4.697 11.678 1.00 78.00 392 HIS A N 1
ATOM 2988 C CA . HIS A 1 392 ? -18.919 4.031 12.693 1.00 78.00 392 HIS A CA 1
ATOM 2989 C C . HIS A 1 392 ? -19.798 3.747 13.917 1.00 78.00 392 HIS A C 1
ATOM 2991 O O . HIS A 1 392 ? -20.689 4.515 14.269 1.00 78.00 392 HIS A O 1
ATOM 2997 N N . PHE A 1 393 ? -19.561 2.626 14.579 1.00 86.31 393 PHE A N 1
ATOM 2998 C CA . PHE A 1 393 ? -20.316 2.196 15.748 1.00 86.31 393 PHE A CA 1
ATOM 2999 C C . PHE A 1 393 ? -19.353 2.080 16.916 1.00 86.31 393 PHE A C 1
ATOM 3001 O O . PHE A 1 393 ? -18.375 1.341 16.832 1.00 86.31 393 PHE A O 1
ATOM 3008 N N . ALA A 1 394 ? -19.621 2.791 18.004 1.00 88.19 394 ALA A N 1
ATOM 3009 C CA . ALA A 1 394 ? -18.863 2.657 19.235 1.00 88.19 394 ALA A CA 1
ATOM 3010 C C . ALA A 1 394 ? -19.617 1.744 20.204 1.00 88.19 394 ALA A C 1
ATOM 3012 O O . ALA A 1 394 ? -20.793 1.959 20.502 1.00 88.19 394 ALA A O 1
ATOM 3013 N N . VAL A 1 395 ? -18.926 0.720 20.699 1.00 91.12 395 VAL A N 1
ATOM 3014 C CA . VAL A 1 395 ? -19.369 -0.112 21.818 1.00 91.12 395 VAL A CA 1
ATOM 3015 C C . VAL A 1 395 ? -18.620 0.375 23.049 1.00 91.12 395 VAL A C 1
ATOM 3017 O O . VAL A 1 395 ? -17.409 0.172 23.148 1.00 91.12 395 VAL A O 1
ATOM 3020 N N . ARG A 1 396 ? -19.321 1.038 23.970 1.00 91.81 396 ARG A N 1
ATOM 3021 C CA . ARG A 1 396 ? -18.722 1.665 25.151 1.00 91.81 396 ARG A CA 1
ATOM 3022 C C . ARG A 1 396 ? -19.201 1.003 26.433 1.00 91.81 396 ARG A C 1
ATOM 3024 O O . ARG A 1 396 ? -20.375 0.704 26.594 1.00 91.81 396 ARG A O 1
ATOM 3031 N N . VAL A 1 397 ? -18.285 0.804 27.369 1.00 91.62 397 VAL A N 1
ATOM 3032 C CA . VAL A 1 397 ? -18.565 0.284 28.705 1.00 91.62 397 VAL A CA 1
ATOM 3033 C C . VAL A 1 397 ? -17.958 1.239 29.722 1.00 91.62 397 VAL A C 1
ATOM 3035 O O . VAL A 1 397 ? -16.738 1.273 29.892 1.00 91.62 397 VAL A O 1
ATOM 3038 N N . ILE A 1 398 ? -18.811 2.035 30.368 1.00 87.38 398 ILE A N 1
ATOM 3039 C CA . ILE A 1 398 ? -18.415 2.994 31.411 1.00 87.38 398 ILE A CA 1
ATOM 3040 C C . ILE A 1 398 ? -18.582 2.341 32.784 1.00 87.38 398 ILE A C 1
ATOM 3042 O O . ILE A 1 398 ? -17.619 2.184 33.536 1.00 87.38 398 ILE A O 1
ATOM 3046 N N . GLU A 1 399 ? -19.801 1.910 33.105 1.00 87.75 399 GLU A N 1
ATOM 3047 C CA . GLU A 1 399 ? -20.075 1.146 34.318 1.00 87.75 399 GLU A CA 1
ATOM 3048 C C . GLU A 1 399 ? -19.528 -0.281 34.167 1.00 87.75 399 GLU A C 1
ATOM 3050 O O . GLU A 1 399 ? -19.771 -0.948 33.167 1.00 87.75 399 GLU A O 1
ATOM 3055 N N . GLY A 1 400 ? -18.719 -0.739 35.126 1.00 88.19 400 GLY A N 1
ATOM 3056 C CA . GLY A 1 400 ? -18.031 -2.034 35.031 1.00 88.19 400 GLY A CA 1
ATOM 3057 C C . GLY A 1 400 ? -16.837 -2.072 34.062 1.00 88.19 400 GLY A C 1
ATOM 3058 O O . GLY A 1 400 ? -16.255 -3.141 33.863 1.00 88.19 400 GLY A O 1
ATOM 3059 N N . GLY A 1 401 ? -16.419 -0.930 33.497 1.00 89.50 401 GLY A N 1
ATOM 3060 C CA . GLY A 1 401 ? -15.308 -0.853 32.539 1.00 89.50 401 GLY A CA 1
ATOM 3061 C C . GLY A 1 401 ? -13.972 -1.358 33.096 1.00 89.50 401 GLY A C 1
ATOM 3062 O O . GLY A 1 401 ? -13.238 -2.055 32.398 1.00 89.50 401 GLY A O 1
ATOM 3063 N N . GLU A 1 402 ? -13.677 -1.110 34.377 1.00 89.50 402 GLU A N 1
ATOM 3064 C CA . GLU A 1 402 ? -12.473 -1.649 35.030 1.00 89.50 402 GLU A CA 1
ATOM 3065 C C . GLU A 1 402 ? -12.484 -3.185 35.103 1.00 89.50 402 GLU A C 1
ATOM 3067 O O . GLU A 1 402 ? -11.465 -3.828 34.832 1.00 89.50 402 GLU A O 1
ATOM 3072 N N . THR A 1 403 ? -13.633 -3.779 35.435 1.00 90.19 403 THR A N 1
ATOM 3073 C CA . THR A 1 403 ? -13.812 -5.236 35.504 1.00 90.19 403 THR A CA 1
ATOM 3074 C C . THR A 1 403 ? -13.584 -5.863 34.135 1.00 90.19 403 THR A C 1
ATOM 3076 O O . THR A 1 403 ? -12.764 -6.777 34.007 1.00 90.19 403 THR A O 1
ATOM 3079 N N . LEU A 1 404 ? -14.231 -5.312 33.102 1.00 92.19 404 LEU A N 1
ATOM 3080 C CA . LEU A 1 404 ? -14.061 -5.756 31.721 1.00 92.19 404 LEU A CA 1
ATOM 3081 C C . LEU A 1 404 ? -12.600 -5.634 31.274 1.00 92.19 404 LEU A C 1
ATOM 3083 O O . LEU A 1 404 ? -12.038 -6.581 30.723 1.00 92.19 404 LEU A O 1
ATOM 3087 N N . ALA A 1 405 ? -11.954 -4.499 31.551 1.00 90.94 405 ALA A N 1
ATOM 3088 C CA . ALA A 1 405 ? -10.565 -4.248 31.188 1.00 90.94 405 ALA A CA 1
ATOM 3089 C C . ALA A 1 405 ? -9.583 -5.236 31.836 1.00 90.94 405 ALA A C 1
ATOM 3091 O O . ALA A 1 405 ? -8.663 -5.717 31.174 1.00 90.94 405 ALA A O 1
ATOM 3092 N N . ARG A 1 406 ? -9.768 -5.582 33.115 1.00 89.88 406 ARG A N 1
ATOM 3093 C CA . ARG A 1 406 ? -8.933 -6.589 33.793 1.00 89.88 406 ARG A CA 1
ATOM 3094 C C . ARG A 1 406 ? -9.173 -7.990 33.227 1.00 89.88 406 ARG A C 1
ATOM 3096 O O . ARG A 1 406 ? -8.220 -8.721 32.967 1.00 89.88 406 ARG A O 1
ATOM 3103 N N . GLN A 1 407 ? -10.431 -8.367 32.994 1.00 90.00 407 GLN A N 1
ATOM 3104 C CA . GLN A 1 407 ? -10.791 -9.706 32.510 1.00 90.00 407 GLN A CA 1
ATOM 3105 C C . GLN A 1 407 ? -10.361 -9.963 31.059 1.00 90.00 407 GLN A C 1
ATOM 3107 O O . GLN A 1 407 ? -9.960 -11.081 30.731 1.00 90.00 407 GLN A O 1
ATOM 3112 N N . THR A 1 408 ? -10.389 -8.935 30.210 1.00 89.94 408 THR A N 1
ATOM 3113 C CA . THR A 1 408 ? -9.897 -8.962 28.814 1.00 89.94 408 THR A CA 1
ATOM 3114 C C . THR A 1 408 ? -8.380 -8.756 28.721 1.00 89.94 408 THR A C 1
ATOM 3116 O O . THR A 1 408 ? -7.770 -8.972 27.675 1.00 89.94 408 THR A O 1
ATOM 3119 N N . GLY A 1 409 ? -7.732 -8.377 29.827 1.00 87.81 409 GLY A N 1
ATOM 3120 C CA . GLY A 1 409 ? -6.296 -8.121 29.889 1.00 87.81 409 GLY A CA 1
ATOM 3121 C C . GLY A 1 409 ? -5.871 -6.799 29.248 1.00 87.81 409 GLY A C 1
ATOM 3122 O O . GLY A 1 409 ? -4.706 -6.659 28.890 1.00 87.81 409 GLY A O 1
ATOM 3123 N N . LEU A 1 410 ? -6.787 -5.838 29.081 1.00 89.12 410 LEU A N 1
ATOM 3124 C CA . LEU A 1 410 ? -6.481 -4.424 28.803 1.00 89.12 410 LEU A CA 1
ATOM 3125 C C . LEU A 1 410 ? -5.777 -3.758 29.994 1.00 89.12 410 LEU A C 1
ATOM 3127 O O . LEU A 1 410 ? -4.908 -2.910 29.791 1.00 89.12 410 LEU A O 1
ATOM 3131 N N . LEU A 1 411 ? -6.097 -4.198 31.213 1.00 89.25 411 LEU A N 1
ATOM 3132 C CA . LEU A 1 411 ? -5.464 -3.784 32.463 1.00 89.25 411 LEU A CA 1
ATOM 3133 C C . LEU A 1 411 ? -4.813 -4.961 33.188 1.00 89.25 411 LEU A C 1
ATOM 3135 O O . LEU A 1 411 ? -5.343 -6.072 33.199 1.00 89.25 411 LEU A O 1
ATOM 3139 N N . ASP A 1 412 ? -3.685 -4.694 33.843 1.00 85.88 412 ASP A N 1
ATOM 3140 C CA . ASP A 1 412 ? -3.077 -5.620 34.794 1.00 85.88 412 ASP A CA 1
ATOM 3141 C C . ASP A 1 412 ? -3.742 -5.539 36.189 1.00 85.88 412 ASP A C 1
ATOM 3143 O O . ASP A 1 412 ? -4.628 -4.719 36.457 1.00 85.88 412 ASP A O 1
ATOM 3147 N N . GLN A 1 413 ? -3.301 -6.390 37.122 1.00 85.25 413 GLN A N 1
ATOM 3148 C CA . GLN A 1 413 ? -3.808 -6.388 38.503 1.00 85.25 413 GLN A CA 1
ATOM 3149 C C . GLN A 1 413 ? -3.515 -5.077 39.259 1.00 85.25 413 GLN A C 1
ATOM 3151 O O . GLN A 1 413 ? -4.245 -4.728 40.189 1.00 85.25 413 GLN A O 1
ATOM 3156 N N . ARG A 1 414 ? -2.476 -4.343 38.841 1.00 85.31 414 ARG A N 1
ATOM 3157 C CA . ARG A 1 414 ? -2.003 -3.070 39.405 1.00 85.31 414 ARG A CA 1
ATOM 3158 C C . ARG A 1 414 ? -2.615 -1.846 38.705 1.00 85.31 414 ARG A C 1
ATOM 3160 O O . ARG A 1 414 ? -2.131 -0.737 38.921 1.00 85.31 414 ARG A O 1
ATOM 3167 N N . ARG A 1 415 ? -3.672 -2.024 37.898 1.00 84.62 415 ARG A N 1
ATOM 3168 C CA . ARG A 1 415 ? -4.359 -0.967 37.125 1.00 84.62 415 ARG A CA 1
ATOM 3169 C C . ARG A 1 415 ? -3.474 -0.288 36.071 1.00 84.62 415 ARG A C 1
ATOM 3171 O O . ARG A 1 415 ? -3.733 0.850 35.690 1.00 84.62 415 ARG A O 1
ATOM 3178 N N . ARG A 1 416 ? -2.444 -0.970 35.567 1.00 85.69 416 ARG A N 1
ATOM 3179 C CA . ARG A 1 416 ? -1.601 -0.480 34.468 1.00 85.69 416 ARG A CA 1
ATOM 3180 C C . ARG A 1 416 ? -2.099 -1.017 33.125 1.00 85.69 416 ARG A C 1
ATOM 3182 O O . ARG A 1 416 ? -2.438 -2.201 33.040 1.00 85.69 416 ARG A O 1
ATOM 3189 N N . PRO A 1 417 ? -2.108 -0.192 32.064 1.00 86.44 417 PRO A N 1
ATOM 3190 C CA . PRO A 1 417 ? -2.425 -0.656 30.720 1.00 86.44 417 PRO A CA 1
ATOM 3191 C C . PRO A 1 417 ? -1.429 -1.714 30.242 1.00 86.44 417 PRO A C 1
ATOM 3193 O O . PRO A 1 417 ? -0.215 -1.502 30.254 1.00 86.44 417 PRO A O 1
ATOM 3196 N N . VAL A 1 418 ? -1.942 -2.849 29.781 1.00 88.12 418 VAL A N 1
ATOM 3197 C CA . VAL A 1 418 ? -1.144 -3.882 29.108 1.00 88.12 418 VAL A CA 1
ATOM 3198 C C . VAL A 1 418 ? -1.004 -3.484 27.641 1.00 88.12 418 VAL A C 1
ATOM 3200 O O . VAL A 1 418 ? -1.990 -3.073 27.046 1.00 88.12 418 VAL A O 1
ATOM 3203 N N . ARG A 1 419 ? 0.181 -3.592 27.027 1.00 86.12 419 ARG A N 1
ATOM 3204 C CA . ARG A 1 419 ? 0.388 -3.168 25.622 1.00 86.12 419 ARG A CA 1
ATOM 3205 C C . ARG A 1 419 ? 0.103 -4.251 24.581 1.00 86.12 419 ARG A C 1
ATOM 3207 O O . ARG A 1 419 ? -0.355 -3.926 23.490 1.00 86.12 419 ARG A O 1
ATOM 3214 N N . GLY A 1 420 ? 0.395 -5.510 24.899 1.00 87.75 420 GLY A N 1
ATOM 3215 C CA . GLY A 1 420 ? 0.226 -6.653 23.996 1.00 87.75 420 GLY A CA 1
ATOM 3216 C C . GLY A 1 420 ? -1.093 -7.407 24.188 1.00 87.75 420 GLY A C 1
ATOM 3217 O O . GLY A 1 420 ? -1.999 -6.955 24.888 1.00 87.75 420 GLY A O 1
ATOM 3218 N N . LEU A 1 421 ? -1.179 -8.592 23.580 1.00 90.12 421 LEU A N 1
ATOM 3219 C CA . LEU A 1 421 ? -2.256 -9.552 23.837 1.00 90.12 421 LEU A CA 1
ATOM 3220 C C . LEU A 1 421 ? -1.910 -10.464 25.029 1.00 90.12 421 LEU A C 1
ATOM 3222 O O . LEU A 1 421 ? -0.735 -10.780 25.225 1.00 90.12 421 LEU A O 1
ATOM 3226 N N . PRO A 1 422 ? -2.903 -10.940 25.804 1.00 87.12 422 PRO A N 1
ATOM 3227 C CA . PRO A 1 422 ? -2.661 -11.880 26.896 1.00 87.12 422 PRO A CA 1
ATOM 3228 C C . PRO A 1 422 ? -2.007 -13.183 26.413 1.00 87.12 422 PRO A C 1
ATOM 3230 O O . PRO A 1 422 ? -2.542 -13.855 25.529 1.00 87.12 422 PRO A O 1
ATOM 3233 N N . ASN A 1 423 ? -0.909 -13.596 27.056 1.00 84.81 423 ASN A N 1
ATOM 3234 C CA . ASN A 1 423 ? -0.169 -14.815 26.690 1.00 84.81 423 ASN A CA 1
ATOM 3235 C C . ASN A 1 423 ? -1.051 -16.069 26.659 1.00 84.81 423 ASN A C 1
ATOM 3237 O O . ASN A 1 423 ? -0.941 -16.872 25.741 1.00 84.81 423 ASN A O 1
ATOM 3241 N N . ARG A 1 424 ? -1.993 -16.192 27.605 1.00 85.69 424 ARG A N 1
ATOM 3242 C CA . ARG A 1 424 ? -2.951 -17.312 27.663 1.00 85.69 424 ARG A CA 1
ATOM 3243 C C . ARG A 1 424 ? -3.752 -17.502 26.368 1.00 85.69 424 ARG A C 1
ATOM 3245 O O . ARG A 1 424 ? -4.139 -18.619 26.059 1.00 85.69 424 ARG A O 1
ATOM 3252 N N . LEU A 1 425 ? -4.017 -16.416 25.637 1.00 85.12 425 LEU A N 1
ATOM 3253 C CA . LEU A 1 425 ? -4.762 -16.455 24.380 1.00 85.12 425 LEU A CA 1
ATOM 3254 C C . LEU A 1 425 ? -3.816 -16.755 23.217 1.00 85.12 425 LEU A C 1
ATOM 3256 O O . LEU A 1 425 ? -4.127 -17.567 22.351 1.00 85.12 425 LEU A O 1
ATOM 3260 N N . THR A 1 426 ? -2.630 -16.144 23.211 1.00 85.81 426 THR A N 1
ATOM 3261 C CA . THR A 1 426 ? -1.668 -16.309 22.114 1.00 85.81 426 THR A CA 1
ATOM 3262 C C . THR A 1 426 ? -1.021 -17.690 22.096 1.00 85.81 426 THR A C 1
ATOM 3264 O O . THR A 1 426 ? -0.506 -18.079 21.051 1.00 85.81 426 THR A O 1
ATOM 3267 N N . THR A 1 427 ? -1.055 -18.446 23.194 1.00 87.50 427 THR A N 1
ATOM 3268 C CA . THR A 1 427 ? -0.635 -19.857 23.273 1.00 87.50 427 THR A CA 1
ATOM 3269 C C . THR A 1 427 ? -1.818 -20.828 23.370 1.00 87.50 427 THR A C 1
ATOM 3271 O O . THR A 1 427 ? -1.629 -21.968 23.787 1.00 87.50 427 THR A O 1
ATOM 3274 N N . GLY A 1 428 ? -3.031 -20.370 23.047 1.00 89.12 428 GLY A N 1
ATOM 3275 C CA . GLY A 1 428 ? -4.248 -21.177 23.098 1.00 89.12 428 GLY A CA 1
ATOM 3276 C C . GLY A 1 428 ? -4.333 -22.239 21.998 1.00 89.12 428 GLY A C 1
ATOM 3277 O O . GLY A 1 428 ? -3.388 -22.480 21.243 1.00 89.12 428 GLY A O 1
ATOM 3278 N N . SER A 1 429 ? -5.501 -22.873 21.897 1.00 93.81 429 SER A N 1
ATOM 3279 C CA . SER A 1 429 ? -5.785 -23.852 20.846 1.00 93.81 429 SER A CA 1
ATOM 3280 C C . SER A 1 429 ? -5.797 -23.195 19.460 1.00 93.81 429 SER A C 1
ATOM 3282 O O . SER A 1 429 ? -5.973 -21.984 19.335 1.00 93.81 429 SER A O 1
ATOM 3284 N N . ARG A 1 430 ? -5.697 -23.992 18.386 1.00 93.88 430 ARG A N 1
ATOM 3285 C CA . ARG A 1 430 ? -5.807 -23.483 17.002 1.00 93.88 430 ARG A CA 1
ATOM 3286 C C . ARG A 1 430 ? -7.068 -22.627 16.793 1.00 93.88 430 ARG A C 1
ATOM 3288 O O . ARG A 1 430 ? -7.004 -21.609 16.117 1.00 93.88 430 ARG A O 1
ATOM 3295 N N . GLY A 1 431 ? -8.188 -23.003 17.423 1.00 93.56 431 GLY A N 1
ATOM 3296 C CA . GLY A 1 431 ? -9.438 -22.237 17.377 1.00 93.56 431 GLY A CA 1
ATOM 3297 C C . GLY A 1 431 ? -9.337 -20.865 18.046 1.00 93.56 431 GLY A C 1
ATOM 3298 O O . GLY A 1 431 ? -9.827 -19.882 17.495 1.00 93.56 431 GLY A O 1
ATOM 3299 N N . ASP A 1 432 ? -8.641 -20.775 19.182 1.00 95.00 432 ASP A N 1
ATOM 3300 C CA . ASP A 1 432 ? -8.420 -19.503 19.879 1.00 95.00 432 ASP A CA 1
ATOM 3301 C C . ASP A 1 432 ? -7.491 -18.588 19.069 1.00 95.00 432 ASP A C 1
ATOM 3303 O O . ASP A 1 432 ? -7.743 -17.393 18.942 1.00 95.00 432 ASP A O 1
ATOM 3307 N N . LEU A 1 433 ? -6.445 -19.145 18.451 1.00 96.06 433 LEU A N 1
ATOM 3308 C CA . LEU A 1 433 ? -5.531 -18.383 17.593 1.00 96.06 433 LEU A CA 1
ATOM 3309 C C . LEU A 1 433 ? -6.234 -17.851 16.340 1.00 96.06 433 LEU A C 1
ATOM 3311 O O . LEU A 1 433 ? -6.046 -16.689 15.975 1.00 96.06 433 LEU A O 1
ATOM 3315 N N . ALA A 1 434 ? -7.065 -18.682 15.706 1.00 96.44 434 ALA A N 1
ATOM 3316 C CA . ALA A 1 434 ? -7.899 -18.280 14.579 1.00 96.44 434 ALA A CA 1
ATOM 3317 C C . ALA A 1 434 ? -8.873 -17.161 14.976 1.00 96.44 434 ALA A C 1
ATOM 3319 O O . ALA A 1 434 ? -9.061 -16.201 14.230 1.00 96.44 434 ALA A O 1
ATOM 3320 N N . ALA A 1 435 ? -9.446 -17.248 16.178 1.00 96.81 435 ALA A N 1
ATOM 3321 C CA . ALA A 1 435 ? -10.313 -16.225 16.746 1.00 96.81 435 ALA A CA 1
ATOM 3322 C C . ALA A 1 435 ? -9.583 -14.897 17.016 1.00 96.81 435 ALA A C 1
ATOM 3324 O O . ALA A 1 435 ? -10.131 -13.839 16.710 1.00 96.81 435 ALA A O 1
ATOM 3325 N N . ILE A 1 436 ? -8.333 -14.931 17.497 1.00 96.62 436 ILE A N 1
ATOM 3326 C CA . ILE A 1 436 ? -7.489 -13.728 17.637 1.00 96.62 436 ILE A CA 1
ATOM 3327 C C . ILE A 1 436 ? -7.270 -13.064 16.279 1.00 96.62 436 ILE A C 1
ATOM 3329 O O . ILE A 1 436 ? -7.467 -11.857 16.148 1.00 96.62 436 ILE A O 1
ATOM 3333 N N . TRP A 1 437 ? -6.866 -13.843 15.272 1.00 97.25 437 TRP A N 1
ATOM 3334 C CA . TRP A 1 437 ? -6.632 -13.331 13.921 1.00 97.25 437 TRP A CA 1
ATOM 3335 C C . TRP A 1 437 ? -7.904 -12.742 13.312 1.00 97.25 437 TRP A C 1
ATOM 3337 O O . TRP A 1 437 ? -7.867 -11.626 12.795 1.00 97.25 437 TRP A O 1
ATOM 3347 N N . ARG A 1 438 ? -9.041 -13.435 13.454 1.00 97.06 438 ARG A N 1
ATOM 3348 C CA . ARG A 1 438 ? -10.349 -12.948 13.003 1.00 97.06 438 ARG A CA 1
ATOM 3349 C C . ARG A 1 438 ? -10.726 -11.638 13.692 1.00 97.06 438 ARG A C 1
ATOM 3351 O O . ARG A 1 438 ? -11.094 -10.693 13.003 1.00 97.06 438 ARG A O 1
ATOM 3358 N N . GLY A 1 439 ? -10.602 -11.555 15.017 1.00 95.69 439 GLY A N 1
ATOM 3359 C CA . GLY A 1 439 ? -10.925 -10.343 15.772 1.00 95.69 439 GLY A CA 1
ATOM 3360 C C . GLY A 1 439 ? -10.035 -9.156 15.398 1.00 95.69 439 GLY A C 1
ATOM 3361 O O . GLY A 1 439 ? -10.537 -8.054 15.186 1.00 95.69 439 GLY A O 1
ATOM 3362 N N . ALA A 1 440 ? -8.730 -9.388 15.226 1.00 96.50 440 ALA A N 1
ATOM 3363 C CA . ALA A 1 440 ? -7.785 -8.361 14.792 1.00 96.50 440 ALA A CA 1
ATOM 3364 C C . ALA A 1 440 ? -8.064 -7.886 13.352 1.00 96.50 440 ALA A C 1
ATOM 3366 O O . ALA A 1 440 ? -8.042 -6.686 13.082 1.00 96.50 440 ALA A O 1
ATOM 3367 N N . PHE A 1 441 ? -8.388 -8.801 12.431 1.00 96.94 441 PHE A N 1
ATOM 3368 C CA . PHE A 1 441 ? -8.738 -8.441 11.056 1.00 96.94 441 PHE A CA 1
ATOM 3369 C C . PHE A 1 441 ? -10.080 -7.696 10.968 1.00 96.94 441 PHE A C 1
ATOM 3371 O O . PHE A 1 441 ? -10.192 -6.703 10.251 1.00 96.94 441 PHE A O 1
ATOM 3378 N N . LEU A 1 442 ? -11.098 -8.134 11.714 1.00 94.81 442 LEU A N 1
ATOM 3379 C CA . LEU A 1 442 ? -12.392 -7.450 11.787 1.00 94.81 442 LEU A CA 1
ATOM 3380 C C . LEU A 1 442 ? -12.239 -6.008 12.295 1.00 94.81 442 LEU A C 1
ATOM 3382 O O . LEU A 1 442 ? -12.839 -5.094 11.729 1.00 94.81 442 LEU A O 1
ATOM 3386 N N . ALA A 1 443 ? -11.395 -5.810 13.311 1.00 92.88 443 ALA A N 1
ATOM 3387 C CA . ALA A 1 443 ? -11.112 -4.507 13.897 1.00 92.88 443 ALA A CA 1
ATOM 3388 C C . ALA A 1 443 ? -10.318 -3.574 12.967 1.00 92.88 443 ALA A C 1
ATOM 3390 O O . ALA A 1 443 ? -10.720 -2.434 12.756 1.00 92.88 443 ALA A O 1
ATOM 3391 N N . SER A 1 444 ? -9.193 -4.035 12.409 1.00 92.38 444 SER A N 1
ATOM 3392 C CA . SER A 1 444 ? -8.218 -3.150 11.747 1.00 92.38 444 SER A CA 1
ATOM 3393 C C . SER A 1 444 ? -7.502 -3.780 10.542 1.00 92.38 444 SER A C 1
ATOM 3395 O O . SER A 1 444 ? -6.417 -3.336 10.141 1.00 92.38 444 SER A O 1
ATOM 3397 N N . GLY A 1 445 ? -8.097 -4.828 9.972 1.00 93.19 445 GLY A N 1
ATOM 3398 C CA . GLY A 1 445 ? -7.589 -5.560 8.819 1.00 93.19 445 GLY A CA 1
ATOM 3399 C C . GLY A 1 445 ? -7.976 -4.957 7.469 1.00 93.19 445 GLY A C 1
ATOM 3400 O O . GLY A 1 445 ? -9.043 -4.356 7.317 1.00 93.19 445 GLY A O 1
ATOM 3401 N N . ALA A 1 446 ? -7.108 -5.170 6.483 1.00 92.75 446 ALA A N 1
ATOM 3402 C CA . ALA A 1 446 ? -7.310 -4.842 5.079 1.00 92.75 446 ALA A CA 1
ATOM 3403 C C . ALA A 1 446 ? -6.720 -5.936 4.176 1.00 92.75 446 ALA A C 1
ATOM 3405 O O . ALA A 1 446 ? -5.708 -6.560 4.505 1.00 92.75 446 ALA A O 1
ATOM 3406 N N . LEU A 1 447 ? -7.346 -6.148 3.021 1.00 92.56 447 LEU A N 1
ATOM 3407 C CA . LEU A 1 447 ? -6.911 -7.079 1.983 1.00 92.56 447 LEU A CA 1
ATOM 3408 C C . LEU A 1 447 ? -6.815 -6.343 0.644 1.00 92.56 447 LEU A C 1
ATOM 3410 O O . LEU A 1 447 ? -7.772 -5.688 0.227 1.00 92.56 447 LEU A O 1
ATOM 3414 N N . SER A 1 448 ? -5.675 -6.464 -0.035 1.00 87.69 448 SER A N 1
ATOM 3415 C CA . SER A 1 448 ? -5.492 -5.924 -1.383 1.00 87.69 448 SER A CA 1
ATOM 3416 C C . SER A 1 448 ? -5.849 -6.932 -2.482 1.00 87.69 448 SER A C 1
ATOM 3418 O O . SER A 1 448 ? -5.984 -8.141 -2.255 1.00 87.69 448 SER A O 1
ATOM 3420 N N . ASP A 1 449 ? -6.007 -6.414 -3.701 1.00 81.12 449 ASP A N 1
ATOM 3421 C CA . ASP A 1 449 ? -6.307 -7.220 -4.880 1.00 81.12 449 ASP A CA 1
ATOM 3422 C C . ASP A 1 449 ? -5.226 -8.280 -5.165 1.00 81.12 449 ASP A C 1
ATOM 3424 O O . ASP A 1 449 ? -4.026 -8.015 -5.009 1.00 81.12 449 ASP A O 1
ATOM 3428 N N . PRO A 1 450 ? -5.619 -9.469 -5.662 1.00 81.56 450 PRO A N 1
ATOM 3429 C CA . PRO A 1 450 ? -4.673 -10.514 -6.022 1.00 81.56 450 PRO A CA 1
ATOM 3430 C C . PRO A 1 450 ? -3.767 -10.065 -7.173 1.00 81.56 450 PRO A C 1
ATOM 3432 O O . PRO A 1 450 ? -4.215 -9.524 -8.188 1.00 81.56 450 PRO A O 1
ATOM 3435 N N . GLY A 1 451 ? -2.467 -10.307 -7.031 1.00 73.00 451 GLY A N 1
ATOM 3436 C CA . GLY A 1 451 ? -1.454 -9.888 -7.989 1.00 73.00 451 GLY A CA 1
ATOM 3437 C C . GLY A 1 451 ? -0.085 -9.772 -7.335 1.00 73.00 451 GLY A C 1
ATOM 3438 O O . GLY A 1 451 ? 0.163 -10.309 -6.259 1.00 73.00 451 GLY A O 1
ATOM 3439 N N . ARG A 1 452 ? 0.826 -9.042 -7.977 1.00 63.09 452 ARG A N 1
ATOM 3440 C CA . ARG A 1 452 ? 2.224 -8.979 -7.529 1.00 63.09 452 ARG A CA 1
ATOM 3441 C C . ARG A 1 452 ? 2.452 -8.104 -6.283 1.00 63.09 452 ARG A C 1
ATOM 3443 O O . ARG A 1 452 ? 3.480 -8.245 -5.630 1.00 63.09 452 ARG A O 1
ATOM 3450 N N . SER A 1 453 ? 1.476 -7.268 -5.931 1.00 74.88 453 SER A N 1
ATOM 3451 C CA . SER A 1 453 ? 1.450 -6.462 -4.698 1.00 74.88 453 SER A CA 1
ATOM 3452 C C . SER A 1 453 ? 0.352 -6.914 -3.724 1.00 74.88 453 SER A C 1
ATOM 3454 O O . SER A 1 453 ? -0.116 -6.120 -2.908 1.00 74.88 453 SER A O 1
ATOM 3456 N N . ALA A 1 454 ? -0.084 -8.175 -3.826 1.00 85.12 454 ALA A N 1
ATOM 3457 C CA . ALA A 1 454 ? -1.047 -8.756 -2.900 1.00 85.12 454 ALA A CA 1
ATOM 3458 C C . ALA A 1 454 ? -0.516 -8.712 -1.459 1.00 85.12 454 ALA A C 1
ATOM 3460 O O . ALA A 1 454 ? 0.626 -9.089 -1.181 1.00 85.12 454 ALA A O 1
ATOM 3461 N N . ALA A 1 455 ? -1.353 -8.237 -0.544 1.00 91.81 455 ALA A N 1
ATOM 3462 C CA . ALA A 1 455 ? -1.052 -8.135 0.867 1.00 91.81 455 ALA A CA 1
ATOM 3463 C C . ALA A 1 455 ? -2.337 -8.215 1.696 1.00 91.81 455 ALA A C 1
ATOM 3465 O O . ALA A 1 455 ? -3.342 -7.573 1.387 1.00 91.81 455 ALA A O 1
ATOM 3466 N N . LEU A 1 456 ? -2.265 -8.978 2.781 1.00 95.31 456 LEU A N 1
ATOM 3467 C CA . LEU A 1 456 ? -3.176 -8.880 3.912 1.00 95.31 456 LEU A CA 1
ATOM 3468 C C . LEU A 1 456 ? -2.449 -8.104 5.008 1.00 95.31 456 LEU A C 1
ATOM 3470 O O . LEU A 1 456 ? -1.351 -8.492 5.412 1.00 95.31 456 LEU A O 1
ATOM 3474 N N . GLU A 1 457 ? -3.048 -7.015 5.478 1.00 95.31 457 GLU A N 1
ATOM 3475 C CA . GLU A 1 457 ? -2.470 -6.134 6.491 1.00 95.31 457 GLU A CA 1
ATOM 3476 C C . GLU A 1 457 ? -3.395 -5.992 7.696 1.00 95.31 457 GLU A C 1
ATOM 3478 O O . GLU A 1 457 ? -4.604 -5.863 7.538 1.00 95.31 457 GLU A O 1
ATOM 3483 N N . ILE A 1 458 ? -2.827 -5.962 8.900 1.00 96.12 458 ILE A N 1
ATOM 3484 C CA . ILE A 1 458 ? -3.540 -5.654 10.143 1.00 96.12 458 ILE A CA 1
ATOM 3485 C C . ILE A 1 458 ? -2.786 -4.538 10.861 1.00 96.12 458 ILE A C 1
ATOM 3487 O O . ILE A 1 458 ? -1.611 -4.692 11.216 1.00 96.12 458 ILE A O 1
ATOM 3491 N N . SER A 1 459 ? -3.456 -3.405 11.076 1.00 94.31 459 SER A N 1
ATOM 3492 C CA . SER A 1 459 ? -2.880 -2.284 11.829 1.00 94.31 459 SER A CA 1
ATOM 3493 C C . SER A 1 459 ? -2.910 -2.593 13.322 1.00 94.31 459 SER A C 1
ATOM 3495 O O . SER A 1 459 ? -3.956 -2.950 13.857 1.00 94.31 459 SER A O 1
ATOM 3497 N N . CYS A 1 460 ? -1.769 -2.488 13.998 1.00 93.56 460 CYS A N 1
ATOM 3498 C CA . CYS A 1 460 ? -1.624 -2.884 15.396 1.00 93.56 460 CYS A CA 1
ATOM 3499 C C . CYS A 1 460 ? -1.514 -1.649 16.305 1.00 93.56 460 CYS A C 1
ATOM 3501 O O . CYS A 1 460 ? -0.889 -0.664 15.914 1.00 93.56 460 CYS A O 1
ATOM 3503 N N . PRO A 1 461 ? -2.050 -1.698 17.537 1.00 91.06 461 PRO A N 1
ATOM 3504 C CA . PRO A 1 461 ? -1.968 -0.577 18.478 1.00 91.06 461 PRO A CA 1
ATOM 3505 C C . PRO A 1 461 ? -0.567 -0.395 19.086 1.00 91.06 461 PRO A C 1
ATOM 3507 O O . PRO A 1 461 ? -0.244 0.676 19.590 1.00 91.06 461 PRO A O 1
ATOM 3510 N N . SER A 1 462 ? 0.263 -1.442 19.082 1.00 92.00 462 SER A N 1
ATOM 3511 C CA . SER A 1 462 ? 1.598 -1.440 19.683 1.00 92.00 462 SER A CA 1
ATOM 3512 C C . SER A 1 462 ? 2.515 -2.484 19.025 1.00 92.00 462 SER A C 1
ATOM 3514 O O . SER A 1 462 ? 2.017 -3.463 18.446 1.00 92.00 462 SER A O 1
ATOM 3516 N N . PRO A 1 463 ? 3.851 -2.318 19.100 1.00 92.62 463 PRO A N 1
ATOM 3517 C CA . PRO A 1 463 ? 4.797 -3.329 18.630 1.00 92.62 463 PRO A 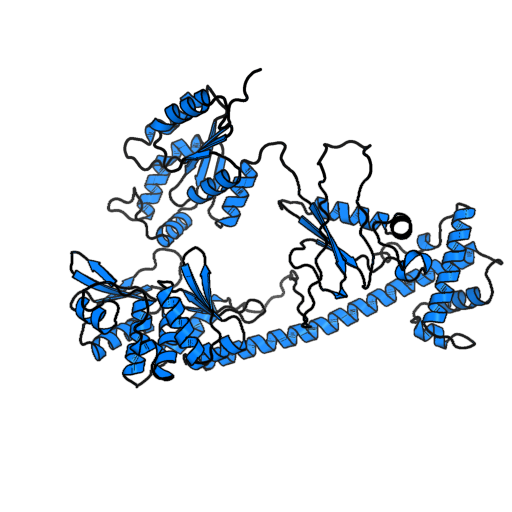CA 1
ATOM 3518 C C . PRO A 1 463 ? 4.626 -4.677 19.345 1.00 92.62 463 PRO A C 1
ATOM 3520 O O . PRO A 1 463 ? 4.752 -5.730 18.721 1.00 92.62 463 PRO A O 1
ATOM 3523 N N . GLU A 1 464 ? 4.276 -4.664 20.633 1.00 93.88 464 GLU A N 1
ATOM 3524 C CA . GLU A 1 464 ? 4.031 -5.866 21.430 1.00 93.88 464 GLU A CA 1
ATOM 3525 C C . GLU A 1 464 ? 2.781 -6.621 20.949 1.00 93.88 464 GLU A C 1
ATOM 3527 O O . GLU A 1 464 ? 2.793 -7.851 20.866 1.00 93.88 464 GLU A O 1
ATOM 3532 N N . ALA A 1 465 ? 1.712 -5.906 20.576 1.00 93.75 465 ALA A N 1
ATOM 3533 C CA . ALA A 1 465 ? 0.521 -6.510 19.980 1.00 93.75 465 ALA A CA 1
ATOM 3534 C C . ALA A 1 465 ? 0.817 -7.103 18.593 1.00 93.75 465 ALA A C 1
ATOM 3536 O O . ALA A 1 465 ? 0.368 -8.212 18.295 1.00 93.75 465 ALA A O 1
ATOM 3537 N N . ALA A 1 466 ? 1.622 -6.416 17.773 1.00 95.00 466 ALA A N 1
ATOM 3538 C CA . ALA A 1 466 ? 2.056 -6.930 16.475 1.00 95.00 466 ALA A CA 1
ATOM 3539 C C . ALA A 1 466 ? 2.882 -8.218 16.621 1.00 95.00 466 ALA A C 1
ATOM 3541 O O . ALA A 1 466 ? 2.633 -9.203 15.927 1.00 95.00 466 ALA A O 1
ATOM 3542 N N . MET A 1 467 ? 3.829 -8.244 17.563 1.00 94.38 467 MET A N 1
ATOM 3543 C CA . MET A 1 467 ? 4.655 -9.420 17.845 1.00 94.38 467 MET A CA 1
ATOM 3544 C C . MET A 1 467 ? 3.815 -10.605 18.339 1.00 94.38 467 MET A C 1
ATOM 3546 O O . MET A 1 467 ? 3.996 -11.732 17.875 1.00 94.38 467 MET A O 1
ATOM 3550 N N . ALA A 1 468 ? 2.855 -10.347 19.229 1.00 94.06 468 ALA A N 1
ATOM 3551 C CA . ALA A 1 468 ? 1.914 -11.352 19.710 1.00 94.06 468 ALA A CA 1
ATOM 3552 C C . ALA A 1 468 ? 1.064 -11.950 18.574 1.00 94.06 468 ALA A C 1
ATOM 3554 O O . ALA A 1 468 ? 0.893 -13.170 18.508 1.00 94.06 468 ALA A O 1
ATOM 3555 N N . LEU A 1 469 ? 0.577 -11.108 17.657 1.00 95.69 469 LEU A N 1
ATOM 3556 C CA . LEU A 1 469 ? -0.227 -11.531 16.510 1.00 95.69 469 LEU A CA 1
ATOM 3557 C C . LEU A 1 469 ? 0.594 -12.343 15.493 1.00 95.69 469 LEU A C 1
ATOM 3559 O O . LEU A 1 469 ? 0.119 -13.372 15.010 1.00 95.69 469 LEU A O 1
ATOM 3563 N N . VAL A 1 470 ? 1.849 -11.952 15.230 1.00 95.81 470 VAL A N 1
ATOM 3564 C CA . VAL A 1 470 ? 2.793 -12.744 14.414 1.00 95.81 470 VAL A CA 1
ATOM 3565 C C . VAL A 1 470 ? 3.042 -14.113 15.046 1.00 95.81 470 VAL A C 1
ATOM 3567 O O . VAL A 1 470 ? 2.965 -15.126 14.353 1.00 95.81 470 VAL A O 1
ATOM 3570 N N . GLY A 1 471 ? 3.276 -14.169 16.361 1.00 94.12 471 GLY A N 1
ATOM 3571 C CA . GLY A 1 471 ? 3.467 -15.429 17.082 1.00 94.12 471 GLY A CA 1
ATOM 3572 C C . GLY A 1 471 ? 2.247 -16.354 17.008 1.00 94.12 471 GLY A C 1
ATOM 3573 O O . GLY A 1 471 ? 2.402 -17.556 16.790 1.00 94.12 471 GLY A O 1
ATOM 3574 N N . ALA A 1 472 ? 1.037 -15.800 17.135 1.00 94.69 472 ALA A N 1
ATOM 3575 C CA . ALA A 1 472 ? -0.207 -16.541 16.923 1.00 94.69 472 ALA A CA 1
ATOM 3576 C C . ALA A 1 472 ? -0.340 -17.035 15.471 1.00 94.69 472 ALA A C 1
ATOM 3578 O O . ALA A 1 472 ? -0.724 -18.180 15.248 1.00 94.69 472 ALA A O 1
ATOM 3579 N N . GLY A 1 473 ? 0.044 -16.208 14.492 1.00 94.56 473 GLY A N 1
ATOM 3580 C CA . GLY A 1 473 ? 0.005 -16.555 13.069 1.00 94.56 473 GLY A CA 1
ATOM 3581 C C . GLY A 1 473 ? 0.946 -17.700 12.712 1.00 94.56 473 GLY A C 1
ATOM 3582 O O . GLY A 1 473 ? 0.532 -18.655 12.065 1.00 94.56 473 GLY A O 1
ATOM 3583 N N . HIS A 1 474 ? 2.183 -17.676 13.212 1.00 94.06 474 HIS A N 1
ATOM 3584 C CA . HIS A 1 474 ? 3.140 -18.765 12.999 1.00 94.06 474 HIS A CA 1
ATOM 3585 C C . HIS A 1 474 ? 2.619 -20.114 13.512 1.00 94.06 474 HIS A C 1
ATOM 3587 O O . HIS A 1 474 ? 2.795 -21.130 12.845 1.00 94.06 474 HIS A O 1
ATOM 3593 N N . ARG A 1 475 ? 1.928 -20.132 14.660 1.00 94.06 475 ARG A N 1
ATOM 3594 C CA . ARG A 1 475 ? 1.293 -21.348 15.200 1.00 94.06 475 ARG A CA 1
ATOM 3595 C C . ARG A 1 475 ? 0.109 -21.848 14.360 1.00 94.06 475 ARG A C 1
ATOM 3597 O O . ARG A 1 475 ? -0.206 -23.030 14.423 1.00 94.06 475 ARG A O 1
ATOM 3604 N N . LEU A 1 476 ? -0.510 -20.977 13.562 1.00 92.69 476 LEU A N 1
ATOM 3605 C CA . LEU A 1 476 ? -1.526 -21.324 12.561 1.00 92.69 476 LEU A CA 1
ATOM 3606 C C . LEU A 1 476 ? -0.927 -21.726 11.200 1.00 92.69 476 LEU A C 1
ATOM 3608 O O . LEU A 1 476 ? -1.672 -22.070 10.289 1.00 92.69 476 LEU A O 1
ATOM 3612 N N . GLY A 1 477 ? 0.399 -21.662 11.031 1.00 91.69 477 GLY A N 1
ATOM 3613 C CA . GLY A 1 477 ? 1.053 -21.856 9.733 1.00 91.69 477 GLY A CA 1
ATOM 3614 C C . GLY A 1 477 ? 0.985 -20.634 8.806 1.00 91.69 477 GLY A C 1
ATOM 3615 O O . GLY A 1 477 ? 1.276 -20.746 7.619 1.00 91.69 477 GLY A O 1
ATOM 3616 N N . ILE A 1 478 ? 0.627 -19.457 9.327 1.00 93.44 478 ILE A N 1
ATOM 3617 C CA . ILE A 1 478 ? 0.541 -18.207 8.565 1.00 93.44 478 ILE A CA 1
ATOM 3618 C C . ILE A 1 478 ? 1.892 -17.484 8.618 1.00 93.44 478 ILE A C 1
ATOM 3620 O O . ILE A 1 478 ? 2.347 -17.057 9.682 1.00 93.44 478 ILE A O 1
ATOM 3624 N N . ALA A 1 479 ? 2.519 -17.289 7.454 1.00 91.19 479 ALA A N 1
ATOM 3625 C CA . ALA A 1 479 ? 3.801 -16.592 7.310 1.00 91.19 479 ALA A CA 1
ATOM 3626 C C . ALA A 1 479 ? 3.652 -15.057 7.408 1.00 91.19 479 ALA A C 1
ATOM 3628 O O . ALA A 1 479 ? 3.791 -14.324 6.424 1.00 91.19 479 ALA A O 1
ATOM 3629 N N . ALA A 1 480 ? 3.354 -14.565 8.610 1.00 94.50 480 ALA A N 1
ATOM 3630 C CA . ALA A 1 480 ? 3.148 -13.151 8.907 1.00 94.50 480 ALA A CA 1
ATOM 3631 C C . ALA A 1 480 ? 4.440 -12.438 9.338 1.00 94.50 480 ALA A C 1
ATOM 3633 O O . ALA A 1 480 ? 5.306 -13.025 9.984 1.00 94.50 480 ALA A O 1
ATOM 3634 N N . LYS A 1 481 ? 4.575 -11.145 9.018 1.00 94.25 481 LYS A N 1
ATOM 3635 C CA . LYS A 1 481 ? 5.722 -10.321 9.441 1.00 94.25 481 LYS A CA 1
ATOM 3636 C C . LYS A 1 481 ? 5.262 -9.005 10.051 1.00 94.25 481 LYS A C 1
ATOM 3638 O O . LYS A 1 481 ? 4.422 -8.322 9.472 1.00 94.25 481 LYS A O 1
ATOM 3643 N N . ALA A 1 482 ? 5.869 -8.623 11.174 1.00 93.94 482 ALA A N 1
ATOM 3644 C CA . ALA A 1 482 ? 5.710 -7.287 11.735 1.00 93.94 482 ALA A CA 1
ATOM 3645 C C . ALA A 1 482 ? 6.536 -6.273 10.925 1.00 93.94 482 ALA A C 1
ATOM 3647 O O . ALA A 1 482 ? 7.681 -6.539 10.544 1.00 93.94 482 ALA A O 1
ATOM 3648 N N . ARG A 1 483 ? 5.942 -5.118 10.639 1.00 90.75 483 ARG A N 1
ATOM 3649 C CA . ARG A 1 483 ? 6.546 -3.978 9.942 1.00 90.75 483 ARG A CA 1
ATOM 3650 C C . ARG A 1 483 ? 6.088 -2.690 10.604 1.00 90.75 483 ARG A C 1
ATOM 3652 O O . ARG A 1 483 ? 4.996 -2.638 11.151 1.00 90.75 483 ARG A O 1
ATOM 3659 N N . GLU A 1 484 ? 6.899 -1.651 10.512 1.00 86.31 484 GLU A N 1
ATOM 3660 C CA . GLU A 1 484 ? 6.523 -0.315 10.959 1.00 86.31 484 GLU A CA 1
ATOM 3661 C C . GLU A 1 484 ? 6.288 0.564 9.733 1.00 86.31 484 GLU A C 1
ATOM 3663 O O . GLU A 1 484 ? 7.110 0.601 8.817 1.00 86.31 484 GLU A O 1
ATOM 3668 N N . VAL A 1 485 ? 5.129 1.216 9.680 1.00 78.12 485 VAL A N 1
ATOM 3669 C CA . VAL A 1 485 ? 4.730 2.084 8.570 1.00 78.12 485 VAL A CA 1
ATOM 3670 C C . VAL A 1 485 ? 4.270 3.406 9.164 1.00 78.12 485 VAL A C 1
ATOM 3672 O O . VAL A 1 485 ? 3.261 3.445 9.862 1.00 78.12 485 VAL A O 1
ATOM 3675 N N . ARG A 1 486 ? 5.006 4.492 8.886 1.00 76.81 486 ARG A N 1
ATOM 3676 C CA . ARG A 1 486 ? 4.728 5.845 9.416 1.00 76.81 486 ARG A CA 1
ATOM 3677 C C . ARG A 1 486 ? 4.620 5.884 10.953 1.00 76.81 486 ARG A C 1
ATOM 3679 O O . ARG A 1 486 ? 3.719 6.517 11.490 1.00 76.81 486 ARG A O 1
ATOM 3686 N N . GLY A 1 487 ? 5.497 5.159 11.651 1.00 76.19 487 GLY A N 1
ATOM 3687 C CA . GLY A 1 487 ? 5.494 5.081 13.119 1.00 76.19 487 GLY A CA 1
ATOM 3688 C C . GLY A 1 487 ? 4.418 4.165 13.719 1.00 76.19 487 GLY A C 1
ATOM 3689 O O . GLY A 1 487 ? 4.339 4.033 14.936 1.00 76.19 487 GLY A O 1
ATOM 3690 N N . ALA A 1 488 ? 3.579 3.529 12.891 1.00 84.75 488 ALA A N 1
ATOM 3691 C CA . ALA A 1 488 ? 2.543 2.607 13.345 1.00 84.75 488 ALA A CA 1
ATOM 3692 C C . ALA A 1 488 ? 2.930 1.148 13.033 1.00 84.75 488 ALA A C 1
ATOM 3694 O O . ALA A 1 488 ? 3.249 0.826 11.879 1.00 84.75 488 ALA A O 1
ATOM 3695 N N . PRO A 1 489 ? 2.884 0.239 14.021 1.00 91.50 489 PRO A N 1
ATOM 3696 C CA . PRO A 1 489 ? 3.181 -1.167 13.802 1.00 91.50 489 PRO A CA 1
ATOM 3697 C C . PRO A 1 489 ? 2.045 -1.845 13.024 1.00 91.50 489 PRO A C 1
ATOM 3699 O O . PRO A 1 489 ? 0.859 -1.623 13.268 1.00 91.50 489 PRO A O 1
ATOM 3702 N N . ARG A 1 490 ? 2.408 -2.705 12.076 1.00 94.88 490 ARG A N 1
ATOM 3703 C CA . ARG A 1 490 ? 1.502 -3.481 11.225 1.00 94.88 490 ARG A CA 1
ATOM 3704 C C . ARG A 1 490 ? 1.977 -4.918 11.110 1.00 94.88 490 ARG A C 1
ATOM 3706 O O . ARG A 1 490 ? 3.178 -5.182 11.090 1.00 94.88 490 ARG A O 1
ATOM 3713 N N . VAL A 1 491 ? 1.040 -5.844 10.963 1.00 96.62 491 VAL A N 1
ATOM 3714 C CA . VAL A 1 491 ? 1.323 -7.234 10.591 1.00 96.62 491 VAL A CA 1
ATOM 3715 C C . VAL A 1 491 ? 0.903 -7.445 9.146 1.00 96.62 491 VAL A C 1
ATOM 3717 O O . VAL A 1 491 ? -0.210 -7.092 8.776 1.00 96.62 491 VAL A O 1
ATOM 3720 N N . VAL A 1 492 ? 1.806 -7.988 8.327 1.00 95.69 492 VAL A N 1
ATOM 3721 C CA . VAL A 1 492 ? 1.615 -8.129 6.878 1.00 95.69 492 VAL A CA 1
ATOM 3722 C C . VAL A 1 492 ? 1.887 -9.569 6.441 1.00 95.69 492 VAL A C 1
ATOM 3724 O O . VAL A 1 492 ? 2.915 -10.149 6.805 1.00 95.69 492 VAL A O 1
ATOM 3727 N N . VAL A 1 493 ? 0.999 -10.117 5.611 1.00 95.06 493 VAL A N 1
ATOM 3728 C CA . VAL A 1 493 ? 1.164 -11.377 4.871 1.00 95.06 493 VAL A CA 1
ATOM 3729 C C . VAL A 1 493 ? 1.175 -11.042 3.378 1.00 95.06 493 VAL A C 1
ATOM 3731 O O . VAL A 1 493 ? 0.266 -10.368 2.907 1.00 95.06 493 VAL A O 1
ATOM 3734 N N . ARG A 1 494 ? 2.211 -11.457 2.637 1.00 88.44 494 ARG A N 1
ATOM 3735 C CA . ARG A 1 494 ? 2.389 -11.109 1.204 1.00 88.44 494 ARG A CA 1
ATOM 3736 C C . ARG A 1 494 ? 2.325 -12.292 0.247 1.00 88.44 494 ARG A C 1
ATOM 3738 O O . ARG A 1 494 ? 2.145 -12.103 -0.949 1.00 88.44 494 ARG A O 1
ATOM 3745 N N . ASP A 1 495 ? 2.559 -13.495 0.751 1.00 89.19 495 ASP A N 1
ATOM 3746 C CA . ASP A 1 495 ? 2.501 -14.691 -0.077 1.00 89.19 495 ASP A CA 1
ATOM 3747 C C . ASP A 1 495 ? 1.037 -15.062 -0.346 1.00 89.19 495 ASP A C 1
ATOM 3749 O O . ASP A 1 495 ? 0.229 -15.066 0.580 1.00 89.19 495 ASP A O 1
ATOM 3753 N N . GLY A 1 496 ? 0.687 -15.335 -1.605 1.00 87.94 496 GLY A N 1
ATOM 3754 C CA . GLY A 1 496 ? -0.707 -15.557 -2.000 1.00 87.94 496 GLY A CA 1
ATOM 3755 C C . GLY A 1 496 ? -1.323 -16.797 -1.353 1.00 87.94 496 GLY A C 1
ATOM 3756 O O . GLY A 1 496 ? -2.477 -16.758 -0.931 1.00 87.94 496 GLY A O 1
ATOM 3757 N N . GLU A 1 497 ? -0.535 -17.862 -1.199 1.00 90.12 497 GLU A N 1
ATOM 3758 C CA . GLU A 1 497 ? -0.976 -19.083 -0.524 1.00 90.12 497 GLU A CA 1
ATOM 3759 C C . GLU A 1 497 ? -1.163 -18.831 0.979 1.00 90.12 497 GLU A C 1
ATOM 3761 O O . GLU A 1 497 ? -2.187 -19.199 1.553 1.00 90.12 497 GLU A O 1
ATOM 3766 N N . ALA A 1 498 ? -0.240 -18.099 1.607 1.00 92.38 498 ALA A N 1
ATOM 3767 C CA . ALA A 1 498 ? -0.372 -17.692 3.003 1.00 92.38 498 ALA A CA 1
ATOM 3768 C C . ALA A 1 498 ? -1.559 -16.738 3.250 1.00 92.38 498 ALA A C 1
ATOM 3770 O O . ALA A 1 498 ? -2.195 -16.830 4.299 1.00 92.38 498 ALA A O 1
ATOM 3771 N N . ILE A 1 499 ? -1.880 -15.837 2.311 1.00 94.56 499 ILE A N 1
ATOM 3772 C CA . ILE A 1 499 ? -3.066 -14.964 2.383 1.00 94.56 499 ILE A CA 1
ATOM 3773 C C . ILE A 1 499 ? -4.338 -15.815 2.337 1.00 94.56 499 ILE A C 1
ATOM 3775 O O . ILE A 1 499 ? -5.197 -15.676 3.207 1.00 94.56 499 ILE A O 1
ATOM 3779 N N . ARG A 1 500 ? -4.439 -16.734 1.369 1.00 94.00 500 ARG A N 1
ATOM 3780 C CA . ARG A 1 500 ? -5.561 -17.674 1.248 1.00 94.00 500 ARG A CA 1
ATOM 3781 C C . ARG A 1 500 ? -5.740 -18.499 2.523 1.00 94.00 500 ARG A C 1
ATOM 3783 O O . ARG A 1 500 ? -6.853 -18.587 3.041 1.00 94.00 500 ARG A O 1
ATOM 3790 N N . ALA A 1 501 ? -4.648 -19.060 3.045 1.00 93.69 501 ALA A N 1
ATOM 3791 C CA . ALA A 1 501 ? -4.648 -19.828 4.284 1.00 93.69 501 ALA A CA 1
ATOM 3792 C C . ALA A 1 501 ? -5.103 -18.975 5.477 1.00 93.69 501 ALA A C 1
ATOM 3794 O O . ALA A 1 501 ? -5.975 -19.401 6.226 1.00 93.69 501 ALA A O 1
ATOM 3795 N N . ALA A 1 502 ? -4.598 -17.745 5.619 1.00 96.12 502 ALA A N 1
ATOM 3796 C CA . ALA A 1 502 ? -5.011 -16.839 6.689 1.00 96.12 502 ALA A CA 1
ATOM 3797 C C . ALA A 1 502 ? -6.514 -16.519 6.637 1.00 96.12 502 ALA A C 1
ATOM 3799 O O . ALA A 1 502 ? -7.190 -16.580 7.663 1.00 96.12 502 ALA A O 1
ATOM 3800 N N . LEU A 1 503 ? -7.056 -16.222 5.450 1.00 96.50 503 LEU A N 1
ATOM 3801 C CA . LEU A 1 503 ? -8.490 -15.977 5.263 1.00 96.50 503 LEU A CA 1
ATOM 3802 C C . LEU A 1 503 ? -9.328 -17.209 5.638 1.00 96.50 503 LEU A C 1
ATOM 3804 O O . LEU A 1 503 ? -10.327 -17.081 6.347 1.00 96.50 503 LEU A O 1
ATOM 3808 N N . ALA A 1 504 ? -8.897 -18.400 5.215 1.00 95.19 504 ALA A N 1
ATOM 3809 C CA . ALA A 1 504 ? -9.575 -19.653 5.527 1.00 95.19 504 ALA A CA 1
ATOM 3810 C C . ALA A 1 504 ? -9.539 -19.985 7.030 1.00 95.19 504 ALA A C 1
ATOM 3812 O O . ALA A 1 504 ? -10.583 -20.307 7.592 1.00 95.19 504 ALA A O 1
ATOM 3813 N N . GLU A 1 505 ? -8.385 -19.845 7.693 1.00 95.44 505 GLU A N 1
ATOM 3814 C CA . GLU A 1 505 ? -8.245 -20.073 9.140 1.00 95.44 505 GLU A CA 1
ATOM 3815 C C . GLU A 1 505 ? -9.120 -19.113 9.953 1.00 95.44 505 GLU A C 1
ATOM 3817 O O . GLU A 1 505 ? -9.731 -19.520 10.939 1.00 95.44 505 GLU A O 1
ATOM 3822 N N . MET A 1 506 ? -9.244 -17.849 9.530 1.00 96.31 506 MET A N 1
ATOM 3823 C CA . MET A 1 506 ? -10.156 -16.900 10.178 1.00 96.31 506 MET A CA 1
ATOM 3824 C C . MET A 1 506 ? -11.632 -17.290 10.005 1.00 96.31 506 MET A C 1
ATOM 3826 O O . MET A 1 506 ? -12.451 -16.903 10.839 1.00 96.31 506 MET A O 1
ATOM 3830 N N . GLY A 1 507 ? -11.973 -18.067 8.973 1.00 95.12 507 GLY A N 1
ATOM 3831 C CA . GLY A 1 507 ? -13.332 -18.519 8.661 1.00 95.12 507 GLY A CA 1
ATOM 3832 C C . GLY A 1 507 ? -13.943 -17.890 7.403 1.00 95.12 507 GLY A C 1
ATOM 3833 O O . GLY A 1 507 ? -15.095 -18.181 7.091 1.00 95.12 507 GLY A O 1
ATOM 3834 N N . ALA A 1 508 ? -13.197 -17.068 6.656 1.00 95.81 508 ALA A N 1
ATOM 3835 C CA . ALA A 1 508 ? -13.641 -16.448 5.403 1.00 95.81 508 ALA A CA 1
ATOM 3836 C C . ALA A 1 508 ? -13.472 -17.404 4.208 1.00 95.81 508 ALA A C 1
ATOM 3838 O O . ALA A 1 508 ? -12.748 -17.120 3.252 1.00 95.81 508 ALA A O 1
ATOM 3839 N N . VAL A 1 509 ? -14.081 -18.589 4.286 1.00 94.38 509 VAL A N 1
ATOM 3840 C CA . VAL A 1 509 ? -13.845 -19.687 3.334 1.00 94.38 509 VAL A CA 1
ATOM 3841 C C . VAL A 1 509 ? -14.319 -19.331 1.925 1.00 94.38 509 VAL A C 1
ATOM 3843 O O . VAL A 1 509 ? -13.632 -19.656 0.953 1.00 94.38 509 VAL A O 1
ATOM 3846 N N . ARG A 1 510 ? -15.474 -18.666 1.782 1.00 93.31 510 ARG A N 1
ATOM 3847 C CA . ARG A 1 510 ? -15.999 -18.282 0.463 1.00 93.31 510 ARG A CA 1
ATOM 3848 C C . ARG A 1 510 ? -15.127 -17.209 -0.166 1.00 93.31 510 ARG A C 1
ATOM 3850 O O . ARG A 1 510 ? -14.742 -17.344 -1.326 1.00 93.31 510 ARG A O 1
ATOM 3857 N N . THR A 1 511 ? -14.763 -16.189 0.604 1.00 92.75 511 THR A N 1
ATOM 3858 C CA . THR A 1 511 ? -13.945 -15.084 0.100 1.00 92.75 511 THR A CA 1
ATOM 3859 C C . THR A 1 511 ? -12.519 -15.539 -0.210 1.00 92.75 511 THR A C 1
ATOM 3861 O O . THR A 1 511 ? -11.963 -15.131 -1.224 1.00 92.75 511 THR A O 1
ATOM 3864 N N . ALA A 1 512 ? -11.949 -16.461 0.576 1.00 93.19 512 ALA A N 1
ATOM 3865 C CA . ALA A 1 512 ? -10.656 -17.078 0.277 1.00 93.19 512 ALA A CA 1
ATOM 3866 C C . ALA A 1 512 ? -10.660 -17.823 -1.071 1.00 93.19 512 ALA A C 1
ATOM 3868 O O . ALA A 1 512 ? -9.715 -17.690 -1.848 1.00 93.19 512 ALA A O 1
ATOM 3869 N N . ARG A 1 513 ? -11.730 -18.578 -1.376 1.00 91.62 513 ARG A N 1
ATOM 3870 C CA . ARG A 1 513 ? -11.893 -19.259 -2.675 1.00 91.62 513 ARG A CA 1
ATOM 3871 C C . ARG A 1 513 ? -12.023 -18.261 -3.822 1.00 91.62 513 ARG A C 1
ATOM 3873 O O . ARG A 1 513 ? -11.303 -18.382 -4.806 1.00 91.62 513 ARG A O 1
ATOM 3880 N N . ALA A 1 514 ? -12.879 -17.250 -3.670 1.00 88.69 514 ALA A N 1
ATOM 3881 C CA . ALA A 1 514 ? -13.068 -16.217 -4.687 1.00 88.69 514 ALA A CA 1
ATOM 3882 C C . ALA A 1 514 ? -11.771 -15.437 -4.972 1.00 88.69 514 ALA A C 1
ATOM 3884 O O . ALA A 1 514 ? -11.447 -15.157 -6.127 1.00 88.69 514 ALA A O 1
ATOM 3885 N N . TRP A 1 515 ? -10.999 -15.119 -3.929 1.00 90.56 515 TRP A N 1
ATOM 3886 C CA . TRP A 1 515 ? -9.707 -14.448 -4.058 1.00 90.56 515 TRP A CA 1
ATOM 3887 C C . TRP A 1 515 ? -8.684 -15.310 -4.816 1.00 90.56 515 TRP A C 1
ATOM 3889 O O . TRP A 1 515 ? -7.985 -14.807 -5.697 1.00 90.56 515 TRP A O 1
ATOM 3899 N N . GLU A 1 516 ? -8.639 -16.616 -4.535 1.00 89.56 516 GLU A N 1
ATOM 3900 C CA . GLU A 1 516 ? -7.769 -17.569 -5.235 1.00 89.56 516 GLU A CA 1
ATOM 3901 C C . GLU A 1 516 ? -8.177 -17.757 -6.707 1.00 89.56 516 GLU A C 1
ATOM 3903 O O . GLU A 1 516 ? -7.324 -17.719 -7.592 1.00 89.56 516 GLU A O 1
ATOM 3908 N N . GLU A 1 517 ? -9.474 -17.858 -7.012 1.00 86.38 517 GLU A N 1
ATOM 3909 C CA . GLU A 1 517 ? -9.962 -17.910 -8.398 1.00 86.38 517 GLU A CA 1
ATOM 3910 C C . GLU A 1 517 ? -9.571 -16.654 -9.190 1.00 86.38 517 GLU A C 1
ATOM 3912 O O . GLU A 1 517 ? -9.129 -16.740 -10.339 1.00 86.38 517 GLU A O 1
ATOM 3917 N N . LEU A 1 518 ? -9.697 -15.472 -8.578 1.00 84.06 518 LEU A N 1
ATOM 3918 C CA . LEU A 1 518 ? -9.274 -14.210 -9.187 1.00 84.06 518 LEU A CA 1
ATOM 3919 C C . LEU A 1 518 ? -7.768 -14.191 -9.462 1.00 84.06 518 LEU A C 1
ATOM 3921 O O . LEU A 1 518 ? -7.345 -13.729 -10.528 1.00 84.06 518 LEU A O 1
ATOM 3925 N N . ARG A 1 519 ? -6.960 -14.709 -8.532 1.00 84.88 519 ARG A N 1
ATOM 3926 C CA . ARG A 1 519 ? -5.512 -14.847 -8.707 1.00 84.88 519 ARG A CA 1
ATOM 3927 C C . ARG A 1 519 ? -5.178 -15.763 -9.887 1.00 84.88 519 ARG A C 1
ATOM 3929 O O . ARG A 1 519 ? -4.439 -15.342 -10.776 1.00 84.88 519 ARG A O 1
ATOM 3936 N N . GLN A 1 520 ? -5.770 -16.955 -9.947 1.00 82.62 520 GLN A N 1
ATOM 3937 C CA . GLN A 1 520 ? -5.527 -17.927 -11.019 1.00 82.62 520 GLN A CA 1
ATOM 3938 C C . GLN A 1 520 ? -5.928 -17.381 -12.393 1.00 82.62 520 GLN A C 1
ATOM 3940 O O . GLN A 1 520 ? -5.156 -17.464 -13.348 1.00 82.62 520 GLN A O 1
ATOM 3945 N N . ARG A 1 521 ? -7.097 -16.732 -12.498 1.00 75.19 521 ARG A N 1
ATOM 3946 C CA . ARG A 1 521 ? -7.543 -16.090 -13.748 1.00 75.19 521 ARG A CA 1
ATOM 3947 C C . ARG A 1 521 ? -6.553 -15.028 -14.233 1.00 75.19 521 ARG A C 1
ATOM 3949 O O . ARG A 1 521 ? -6.271 -14.953 -15.431 1.00 75.19 521 ARG A O 1
ATOM 3956 N N . ARG A 1 522 ? -6.009 -14.213 -13.321 1.00 73.44 522 ARG A N 1
ATOM 3957 C CA . ARG A 1 522 ? -5.002 -13.188 -13.651 1.00 73.44 522 ARG A CA 1
ATOM 3958 C C . ARG A 1 522 ? -3.674 -13.811 -14.092 1.00 73.44 522 ARG A C 1
ATOM 3960 O O . ARG A 1 522 ? -3.068 -13.310 -15.036 1.00 73.44 522 ARG A O 1
ATOM 3967 N N . GLU A 1 523 ? -3.248 -14.908 -13.469 1.00 71.38 523 GLU A N 1
ATOM 3968 C CA . GLU A 1 523 ? -2.029 -15.635 -13.850 1.00 71.38 523 GLU A CA 1
ATOM 3969 C C . GLU A 1 523 ? -2.147 -16.278 -15.248 1.00 71.38 523 GLU A C 1
ATOM 3971 O O . GLU A 1 523 ? -1.246 -16.109 -16.072 1.00 71.38 523 GLU A O 1
ATOM 3976 N N . VAL A 1 524 ? -3.279 -16.921 -15.567 1.00 63.41 524 VAL A N 1
ATOM 3977 C CA . VAL A 1 524 ? -3.525 -17.543 -16.887 1.00 63.41 524 VAL A CA 1
ATOM 3978 C C . VAL A 1 524 ? -3.581 -16.499 -18.003 1.00 63.41 524 VAL A C 1
ATOM 3980 O O . VAL A 1 524 ? -2.898 -16.642 -19.020 1.00 63.41 524 VAL A O 1
ATOM 3983 N N . ARG A 1 525 ? -4.335 -15.407 -17.811 1.00 57.78 525 ARG A N 1
ATOM 3984 C CA . ARG A 1 525 ? -4.444 -14.324 -18.806 1.00 57.78 525 ARG A CA 1
ATOM 3985 C C . ARG A 1 525 ? -3.089 -13.668 -19.080 1.00 57.78 525 ARG A C 1
ATOM 3987 O O . ARG A 1 525 ? -2.766 -13.367 -20.227 1.00 57.78 525 ARG A O 1
ATOM 3994 N N . ALA A 1 526 ? -2.268 -13.503 -18.041 1.00 52.16 526 ALA A N 1
ATOM 3995 C CA . ALA A 1 526 ? -0.904 -13.012 -18.193 1.00 52.16 526 ALA A CA 1
ATOM 3996 C C . ALA A 1 526 ? -0.009 -13.982 -18.987 1.00 52.16 526 ALA A C 1
ATOM 3998 O O . ALA A 1 526 ? 0.920 -13.527 -19.649 1.00 52.16 526 ALA A O 1
ATOM 3999 N N . GLY A 1 527 ? -0.265 -15.292 -18.936 1.00 48.81 527 GLY A N 1
ATOM 4000 C CA . GLY A 1 527 ? 0.441 -16.297 -19.734 1.00 48.81 527 GLY A CA 1
ATOM 4001 C C . GLY A 1 527 ? 0.101 -16.229 -21.225 1.00 48.81 527 GLY A C 1
ATOM 4002 O O . GLY A 1 527 ? 1.009 -16.168 -22.050 1.00 48.81 527 GLY A O 1
ATOM 4003 N N . VAL A 1 528 ? -1.191 -16.172 -21.562 1.00 44.53 528 VAL A N 1
ATOM 4004 C CA . VAL A 1 528 ? -1.678 -16.154 -22.956 1.00 44.53 528 VAL A CA 1
ATOM 4005 C C . VAL A 1 528 ? -1.250 -14.885 -23.692 1.00 44.53 528 VAL A C 1
ATOM 4007 O O . VAL A 1 528 ? -0.677 -14.964 -24.776 1.00 44.53 528 VAL A O 1
ATOM 4010 N N . ASN A 1 529 ? -1.431 -13.713 -23.076 1.00 42.91 529 ASN A N 1
ATOM 4011 C CA . ASN A 1 529 ? -1.062 -12.443 -23.709 1.00 42.91 529 ASN A CA 1
ATOM 4012 C C . ASN A 1 529 ? 0.444 -12.342 -23.998 1.00 42.91 529 ASN A C 1
ATOM 4014 O O . ASN A 1 529 ? 0.848 -11.692 -24.957 1.00 42.91 529 ASN A O 1
ATOM 4018 N N . ARG A 1 530 ? 1.293 -12.998 -23.194 1.00 47.62 530 ARG A N 1
ATOM 4019 C CA . ARG A 1 530 ? 2.742 -13.031 -23.448 1.00 47.62 530 ARG A CA 1
ATOM 4020 C C . ARG A 1 530 ? 3.092 -13.815 -24.705 1.00 47.62 530 ARG A C 1
ATOM 4022 O O . ARG A 1 530 ? 4.022 -13.413 -25.390 1.00 47.62 530 ARG A O 1
ATOM 4029 N N . LEU A 1 531 ? 2.392 -14.917 -24.969 1.00 47.78 531 LEU A N 1
ATOM 4030 C CA . LEU A 1 531 ? 2.657 -15.763 -26.130 1.00 47.78 531 LEU A CA 1
ATOM 4031 C C . LEU A 1 531 ? 2.263 -15.041 -27.422 1.00 47.78 531 LEU A C 1
ATOM 4033 O O . LEU A 1 531 ? 3.088 -14.890 -28.312 1.00 47.78 531 LEU A O 1
ATOM 4037 N N . VAL A 1 532 ? 1.052 -14.484 -27.460 1.00 46.69 532 VAL A N 1
ATOM 4038 C CA . VAL A 1 532 ? 0.535 -13.771 -28.640 1.00 46.69 532 VAL A CA 1
ATOM 4039 C C . VAL A 1 532 ? 1.395 -12.553 -28.989 1.00 46.69 532 VAL A C 1
ATOM 4041 O O . VAL A 1 532 ? 1.770 -12.369 -30.143 1.00 46.69 532 VAL A O 1
ATOM 4044 N N . ASN A 1 533 ? 1.780 -11.754 -27.989 1.00 46.88 533 ASN A N 1
ATOM 4045 C CA . ASN A 1 533 ? 2.639 -10.591 -28.222 1.00 46.88 533 ASN A CA 1
ATOM 4046 C C . ASN A 1 533 ? 4.057 -10.987 -28.662 1.00 46.88 533 ASN A C 1
ATOM 4048 O O . ASN A 1 533 ? 4.714 -10.236 -29.379 1.00 46.88 533 ASN A O 1
ATOM 4052 N N . PHE A 1 534 ? 4.550 -12.145 -28.214 1.00 48.75 534 PHE A N 1
ATOM 4053 C CA . PHE A 1 534 ? 5.854 -12.656 -28.624 1.00 48.75 534 PHE A CA 1
ATOM 4054 C C . PHE A 1 534 ? 5.851 -13.092 -30.092 1.00 48.75 534 PHE A C 1
ATOM 4056 O O . PHE A 1 534 ? 6.796 -12.779 -30.817 1.00 48.75 534 PHE A O 1
ATOM 4063 N N . ASP A 1 535 ? 4.786 -13.760 -30.530 1.00 59.97 535 ASP A N 1
ATOM 4064 C CA . ASP A 1 535 ? 4.659 -14.237 -31.905 1.00 59.97 535 ASP A CA 1
ATOM 4065 C C . ASP A 1 535 ? 4.493 -13.068 -32.892 1.00 59.97 535 ASP A C 1
ATOM 4067 O O . ASP A 1 535 ? 5.240 -12.993 -33.868 1.00 59.97 535 ASP A O 1
ATOM 4071 N N . ASP A 1 536 ? 3.627 -12.088 -32.596 1.00 64.06 536 ASP A N 1
ATOM 4072 C CA . ASP A 1 536 ? 3.442 -10.889 -33.439 1.00 64.06 536 ASP A CA 1
ATOM 4073 C C . ASP A 1 536 ? 4.740 -10.066 -33.562 1.00 64.06 536 ASP A C 1
ATOM 4075 O O . ASP A 1 536 ? 5.159 -9.699 -34.663 1.00 64.06 536 ASP A O 1
ATOM 4079 N N . ALA A 1 537 ? 5.460 -9.856 -32.453 1.00 62.25 537 ALA A N 1
ATOM 4080 C CA . ALA A 1 537 ? 6.729 -9.125 -32.463 1.00 62.25 537 ALA A CA 1
ATOM 4081 C C . ALA A 1 537 ? 7.860 -9.862 -33.210 1.00 62.25 537 ALA A C 1
ATOM 4083 O O . ALA A 1 537 ? 8.792 -9.229 -33.714 1.00 62.25 537 ALA A O 1
ATOM 4084 N N . ASN A 1 538 ? 7.831 -11.196 -33.270 1.00 65.94 538 ASN A N 1
ATOM 4085 C CA . ASN A 1 538 ? 8.818 -11.972 -34.026 1.00 65.94 538 ASN A CA 1
ATOM 4086 C C . ASN A 1 538 ? 8.520 -11.984 -35.524 1.00 65.94 538 ASN A C 1
ATOM 4088 O O . ASN A 1 538 ? 9.455 -11.867 -36.321 1.00 65.94 538 ASN A O 1
ATOM 4092 N N . LEU A 1 539 ? 7.244 -12.096 -35.900 1.00 70.62 539 LEU A N 1
ATOM 4093 C CA . LEU A 1 539 ? 6.811 -12.067 -37.295 1.00 70.62 539 LEU A CA 1
ATOM 4094 C C . LEU A 1 539 ? 7.121 -10.709 -37.932 1.00 70.62 539 LEU A C 1
ATOM 4096 O O . LEU A 1 539 ? 7.763 -10.664 -38.980 1.00 70.62 539 LEU A O 1
ATOM 4100 N N . ARG A 1 540 ? 6.778 -9.604 -37.252 1.00 73.56 540 ARG A N 1
ATOM 4101 C CA . ARG A 1 540 ? 7.057 -8.245 -37.747 1.00 73.56 540 ARG A CA 1
ATOM 4102 C C . ARG A 1 540 ? 8.546 -7.986 -37.948 1.00 73.56 540 ARG A C 1
ATOM 4104 O O . ARG A 1 540 ? 8.942 -7.582 -39.036 1.00 73.56 540 ARG A O 1
ATOM 4111 N N . ARG A 1 541 ? 9.384 -8.300 -36.952 1.00 75.56 541 ARG A N 1
ATOM 4112 C CA . ARG A 1 541 ? 10.843 -8.108 -37.064 1.00 75.56 541 ARG A CA 1
ATOM 4113 C C . ARG A 1 541 ? 11.461 -8.934 -38.186 1.00 75.56 541 ARG A C 1
ATOM 4115 O O . ARG A 1 541 ? 12.371 -8.466 -38.860 1.00 75.56 541 ARG A O 1
ATOM 4122 N N . SER A 1 542 ? 10.982 -10.160 -38.384 1.00 74.69 542 SER A N 1
ATOM 4123 C CA . SER A 1 542 ? 11.489 -11.029 -39.450 1.00 74.69 542 SER A CA 1
ATOM 4124 C C . SER A 1 542 ? 11.106 -10.496 -40.833 1.00 74.69 542 SER A C 1
ATOM 4126 O O . SER A 1 542 ? 11.951 -10.494 -41.724 1.00 74.69 542 SER A O 1
ATOM 4128 N N . ALA A 1 543 ? 9.884 -9.976 -40.992 1.00 76.62 543 ALA A N 1
ATOM 4129 C CA . ALA A 1 543 ? 9.430 -9.342 -42.228 1.00 76.62 543 ALA A CA 1
ATOM 4130 C C . ALA A 1 543 ? 10.186 -8.032 -42.530 1.00 76.62 543 ALA A C 1
ATOM 4132 O O . ALA A 1 543 ? 10.644 -7.834 -43.651 1.00 76.62 543 ALA A O 1
ATOM 4133 N N . GLN A 1 544 ? 10.396 -7.164 -41.535 1.00 81.38 544 GLN A N 1
ATOM 4134 C CA . GLN A 1 544 ? 11.153 -5.916 -41.719 1.00 81.38 544 GLN A CA 1
ATOM 4135 C C . GLN A 1 544 ? 12.616 -6.191 -42.094 1.00 81.38 544 GLN A C 1
ATOM 4137 O O . GLN A 1 544 ? 13.119 -5.646 -43.076 1.00 81.38 544 GLN A O 1
ATOM 4142 N N . ALA A 1 545 ? 13.277 -7.111 -41.379 1.00 81.12 545 ALA A N 1
ATOM 4143 C CA . ALA A 1 545 ? 14.650 -7.514 -41.682 1.00 81.12 545 ALA A CA 1
ATOM 4144 C C . ALA A 1 545 ? 14.778 -8.131 -43.083 1.00 81.12 545 ALA A C 1
ATOM 4146 O O . ALA A 1 545 ? 15.783 -7.931 -43.765 1.00 81.12 545 ALA A O 1
ATOM 4147 N N . ALA A 1 546 ? 13.757 -8.867 -43.523 1.00 83.94 546 ALA A N 1
ATOM 4148 C CA . ALA A 1 546 ? 13.684 -9.429 -44.859 1.00 83.94 546 ALA A CA 1
ATOM 4149 C C . ALA A 1 546 ? 13.631 -8.338 -45.946 1.00 83.94 546 ALA A C 1
ATOM 4151 O O . ALA A 1 546 ? 14.389 -8.413 -46.921 1.00 83.94 546 ALA A O 1
ATOM 4152 N N . VAL A 1 547 ? 12.784 -7.320 -45.778 1.00 85.81 547 VAL A N 1
ATOM 4153 C CA . VAL A 1 547 ? 12.657 -6.208 -46.733 1.00 85.81 547 VAL A CA 1
ATOM 4154 C C . VAL A 1 547 ? 13.942 -5.378 -46.788 1.00 85.81 547 VAL A C 1
ATOM 4156 O O . VAL A 1 547 ? 14.472 -5.159 -47.878 1.00 85.81 547 VAL A O 1
ATOM 4159 N N . ALA A 1 548 ? 14.497 -5.007 -45.630 1.00 86.69 548 ALA A N 1
ATOM 4160 C CA . ALA A 1 548 ? 15.752 -4.261 -45.550 1.00 86.69 548 ALA A CA 1
ATOM 4161 C C . ALA A 1 548 ? 16.917 -5.033 -46.193 1.00 86.69 548 ALA A C 1
ATOM 4163 O O . ALA A 1 548 ? 17.675 -4.482 -46.989 1.00 86.69 548 ALA A O 1
ATOM 4164 N N . ALA A 1 549 ? 17.025 -6.341 -45.932 1.00 88.31 549 ALA A N 1
ATOM 4165 C CA . ALA A 1 549 ? 18.052 -7.175 -46.550 1.00 88.31 549 ALA A CA 1
ATOM 4166 C C . ALA A 1 549 ? 17.930 -7.235 -48.082 1.00 88.31 549 ALA A C 1
ATOM 4168 O O . ALA A 1 549 ? 18.955 -7.259 -48.754 1.00 88.31 549 ALA A O 1
ATOM 4169 N N . CYS A 1 550 ? 16.715 -7.248 -48.646 1.00 91.69 550 CYS A N 1
ATOM 4170 C CA . CYS A 1 550 ? 16.542 -7.236 -50.104 1.00 91.69 550 CYS A CA 1
ATOM 4171 C C . CYS A 1 550 ? 17.029 -5.922 -50.712 1.00 91.69 550 CYS A C 1
ATOM 4173 O O . CYS A 1 550 ? 17.833 -5.953 -51.637 1.00 91.69 550 CYS A O 1
ATOM 4175 N N . ALA A 1 551 ? 16.594 -4.789 -50.156 1.00 90.75 551 ALA A N 1
ATOM 4176 C CA . ALA A 1 551 ? 16.976 -3.469 -50.650 1.00 90.75 551 ALA A CA 1
ATOM 4177 C C . ALA A 1 551 ? 18.499 -3.262 -50.624 1.00 90.75 551 ALA A C 1
ATOM 4179 O O . ALA A 1 551 ? 19.104 -2.809 -51.595 1.00 90.75 551 ALA A O 1
ATOM 4180 N N . ARG A 1 552 ? 19.142 -3.694 -49.535 1.00 93.56 552 ARG A N 1
ATOM 4181 C CA . ARG A 1 552 ? 20.596 -3.612 -49.385 1.00 93.56 552 ARG A CA 1
ATOM 4182 C C . ARG A 1 552 ? 21.350 -4.535 -50.334 1.00 93.56 552 ARG A C 1
ATOM 4184 O O . ARG A 1 552 ? 22.392 -4.149 -50.851 1.00 93.56 552 ARG A O 1
ATOM 4191 N N . VAL A 1 553 ? 20.860 -5.757 -50.548 1.00 95.06 553 VAL A N 1
ATOM 4192 C CA . VAL A 1 553 ? 21.486 -6.716 -51.473 1.00 95.06 553 VAL A CA 1
ATOM 4193 C C . VAL A 1 553 ? 21.376 -6.233 -52.915 1.00 95.06 553 VAL A C 1
ATOM 4195 O O . VAL A 1 553 ? 22.362 -6.308 -53.642 1.00 95.06 553 VAL A O 1
ATOM 4198 N N . GLU A 1 554 ? 20.218 -5.704 -53.308 1.00 94.00 554 GLU A N 1
ATOM 4199 C CA . GLU A 1 554 ? 19.995 -5.096 -54.624 1.00 94.00 554 GLU A CA 1
ATOM 4200 C C . GLU A 1 554 ? 21.018 -3.982 -54.868 1.00 94.00 554 GLU A C 1
ATOM 4202 O O . GLU A 1 554 ? 21.797 -4.038 -55.820 1.00 94.00 554 GLU A O 1
ATOM 4207 N N . ARG A 1 555 ? 21.152 -3.069 -53.900 1.00 92.81 555 ARG A N 1
ATOM 4208 C CA . ARG A 1 555 ? 22.147 -1.998 -53.946 1.00 92.81 555 ARG A CA 1
ATOM 4209 C C . ARG A 1 555 ? 23.597 -2.499 -53.936 1.00 92.81 555 ARG A C 1
ATOM 4211 O O . ARG A 1 555 ? 24.457 -1.928 -54.603 1.00 92.81 555 ARG A O 1
ATOM 4218 N N . ALA A 1 556 ? 23.891 -3.567 -53.198 1.00 93.44 556 ALA A N 1
ATOM 4219 C CA . ALA A 1 556 ? 25.235 -4.136 -53.127 1.00 93.44 556 ALA A CA 1
ATOM 4220 C C . ALA A 1 556 ? 25.701 -4.704 -54.471 1.00 93.44 556 ALA A C 1
ATOM 4222 O O . ALA A 1 556 ? 26.867 -4.546 -54.837 1.00 93.44 556 ALA A O 1
ATOM 4223 N N . LEU A 1 557 ? 24.792 -5.350 -55.205 1.00 93.56 557 LEU A N 1
ATOM 4224 C CA . LEU A 1 557 ? 25.076 -5.883 -56.534 1.00 93.56 557 LEU A CA 1
ATOM 4225 C C . LEU A 1 557 ? 25.287 -4.759 -57.558 1.00 93.56 557 LEU A C 1
ATOM 4227 O O . LEU A 1 557 ? 26.188 -4.877 -58.386 1.00 93.56 557 LEU A O 1
ATOM 4231 N N . GLU A 1 558 ? 24.547 -3.648 -57.458 1.00 92.62 558 GLU A N 1
ATOM 4232 C CA . GLU A 1 558 ? 24.771 -2.453 -58.290 1.00 92.62 558 GLU A CA 1
ATOM 4233 C C . GLU A 1 558 ? 26.162 -1.838 -58.076 1.00 92.62 558 GLU A C 1
ATOM 4235 O O . GLU A 1 558 ? 26.850 -1.514 -59.040 1.00 92.62 558 GLU A O 1
ATOM 4240 N N . ILE A 1 559 ? 26.585 -1.683 -56.816 1.00 90.94 559 ILE A N 1
ATOM 4241 C CA . ILE A 1 559 ? 27.873 -1.061 -56.461 1.00 90.94 559 ILE A CA 1
ATOM 4242 C C . ILE A 1 559 ? 29.051 -1.925 -56.930 1.00 90.94 559 ILE A C 1
ATOM 4244 O O . ILE A 1 559 ? 30.059 -1.430 -57.440 1.00 90.94 559 ILE A O 1
ATOM 4248 N N . LEU A 1 560 ? 28.959 -3.237 -56.720 1.00 90.94 560 LEU A N 1
ATOM 4249 C CA . LEU A 1 560 ? 30.063 -4.146 -57.006 1.00 90.94 560 LEU A CA 1
ATOM 4250 C C . LEU A 1 560 ? 30.133 -4.550 -58.484 1.00 90.94 560 LEU A C 1
ATOM 4252 O O . LEU A 1 560 ? 31.236 -4.786 -58.971 1.00 90.94 560 LEU A O 1
ATOM 4256 N N . GLY A 1 561 ? 29.011 -4.581 -59.210 1.00 89.81 561 GLY A N 1
ATOM 4257 C CA . GLY A 1 561 ? 28.990 -4.905 -60.637 1.00 89.81 561 GLY A CA 1
ATOM 4258 C C . GLY A 1 561 ? 29.617 -6.272 -60.922 1.00 89.81 561 GLY A C 1
ATOM 4259 O O . GLY A 1 561 ? 29.222 -7.270 -60.323 1.00 89.81 561 GLY A O 1
ATOM 4260 N N . GLU A 1 562 ? 30.611 -6.325 -61.809 1.00 86.12 562 GLU A N 1
ATOM 4261 C CA . GLU A 1 562 ? 31.343 -7.552 -62.178 1.00 86.12 562 GLU A CA 1
ATOM 4262 C C . GLU A 1 562 ? 32.364 -8.012 -61.119 1.00 86.12 562 GLU A C 1
ATOM 4264 O O . GLU A 1 562 ? 32.807 -9.157 -61.145 1.00 86.12 562 GLU A O 1
ATOM 4269 N N . ASP A 1 563 ? 32.693 -7.173 -60.130 1.00 86.69 563 ASP A N 1
ATOM 4270 C CA . ASP A 1 563 ? 33.725 -7.475 -59.125 1.00 86.69 563 ASP A CA 1
ATOM 4271 C C . ASP A 1 563 ? 33.238 -8.428 -58.010 1.00 86.69 563 ASP A C 1
ATOM 4273 O O . ASP A 1 563 ? 34.002 -8.781 -57.106 1.00 86.69 563 ASP A O 1
ATOM 4277 N N . VAL A 1 564 ? 31.963 -8.844 -58.028 1.00 91.38 564 VAL A N 1
ATOM 4278 C CA . VAL A 1 564 ? 31.377 -9.715 -56.995 1.00 91.38 564 VAL A CA 1
ATOM 4279 C C . VAL A 1 564 ? 31.875 -11.158 -57.151 1.00 91.38 564 VAL A C 1
ATOM 4281 O O . VAL A 1 564 ? 31.637 -11.775 -58.190 1.00 91.38 564 VAL A O 1
ATOM 4284 N N . PRO A 1 565 ? 32.448 -11.776 -56.100 1.00 94.12 565 PRO A N 1
ATOM 4285 C CA . PRO A 1 565 ? 32.741 -13.205 -56.112 1.00 94.12 565 PRO A CA 1
ATOM 4286 C C . PRO A 1 565 ? 31.478 -14.061 -56.295 1.00 94.12 565 PRO A C 1
ATOM 4288 O O . PRO A 1 565 ? 30.491 -13.872 -55.584 1.00 94.12 565 PRO A O 1
ATOM 4291 N N . GLU A 1 566 ? 31.552 -15.082 -57.152 1.00 88.81 566 GLU A N 1
ATOM 4292 C CA . GLU A 1 566 ? 30.413 -15.930 -57.552 1.00 88.81 566 GLU A CA 1
ATOM 4293 C C . GLU A 1 566 ? 29.596 -16.485 -56.371 1.00 88.81 566 GLU A C 1
ATOM 4295 O O . GLU A 1 566 ? 28.374 -16.398 -56.324 1.00 88.81 566 GLU A O 1
ATOM 4300 N N . HIS A 1 567 ? 30.273 -16.979 -55.333 1.00 87.88 567 HIS A N 1
ATOM 4301 C CA . HIS A 1 567 ? 29.623 -17.545 -54.148 1.00 87.88 567 HIS A CA 1
ATOM 4302 C C . HIS A 1 567 ? 28.857 -16.514 -53.291 1.00 87.88 567 HIS A C 1
ATOM 4304 O O . HIS A 1 567 ? 28.011 -16.908 -52.482 1.00 87.88 567 HIS A O 1
ATOM 4310 N N . LEU A 1 568 ? 29.174 -15.218 -53.415 1.00 92.50 568 LEU A N 1
ATOM 4311 C CA . LEU A 1 568 ? 28.452 -14.114 -52.772 1.00 92.50 568 LEU A CA 1
ATOM 4312 C C . LEU A 1 568 ? 27.318 -13.610 -53.663 1.00 92.50 568 LEU A C 1
ATOM 4314 O O . LEU A 1 568 ? 26.228 -13.374 -53.145 1.00 92.50 568 LEU A O 1
ATOM 4318 N N . ARG A 1 569 ? 27.559 -13.527 -54.979 1.00 92.81 569 ARG A N 1
ATOM 4319 C CA . ARG A 1 569 ? 26.536 -13.219 -55.987 1.00 92.81 569 ARG A CA 1
ATOM 4320 C C . ARG A 1 569 ? 25.374 -14.206 -55.894 1.00 92.81 569 ARG A C 1
ATOM 4322 O O . ARG A 1 569 ? 24.249 -13.782 -55.670 1.00 92.81 569 ARG A O 1
ATOM 4329 N N . GLN A 1 570 ? 25.673 -15.507 -55.861 1.00 91.00 570 GLN A N 1
ATOM 4330 C CA . GLN A 1 570 ? 24.685 -16.577 -55.692 1.00 91.00 570 GLN A CA 1
ATOM 4331 C C . GLN A 1 570 ? 23.769 -16.359 -54.473 1.00 91.00 570 GLN A C 1
ATOM 4333 O O . GLN A 1 570 ? 22.567 -16.578 -54.553 1.00 91.00 570 GLN A O 1
ATOM 4338 N N . ALA A 1 571 ? 24.314 -15.925 -53.330 1.00 91.12 571 ALA A N 1
ATOM 4339 C CA . ALA A 1 571 ? 23.517 -15.682 -52.124 1.00 91.12 571 ALA A CA 1
ATOM 4340 C C . ALA A 1 571 ? 22.691 -14.387 -52.204 1.00 91.12 571 ALA A C 1
ATOM 4342 O O . ALA A 1 571 ? 21.613 -14.316 -51.611 1.00 91.12 571 ALA A O 1
ATOM 4343 N N . GLY A 1 572 ? 23.198 -13.375 -52.913 1.00 91.31 572 GLY A N 1
ATOM 4344 C CA . GLY A 1 572 ? 22.474 -12.140 -53.192 1.00 91.31 572 GLY A CA 1
ATOM 4345 C C . GLY A 1 572 ? 21.286 -12.383 -54.120 1.00 91.31 572 GLY A C 1
ATOM 4346 O O . GLY A 1 572 ? 20.154 -12.060 -53.769 1.00 91.31 572 GLY A O 1
ATOM 4347 N N . ASP A 1 573 ? 21.522 -13.062 -55.239 1.00 93.19 573 ASP A N 1
ATOM 4348 C CA . ASP A 1 573 ? 20.483 -13.408 -56.211 1.00 93.19 573 ASP A CA 1
ATOM 4349 C C . ASP A 1 573 ? 19.409 -14.296 -55.584 1.00 93.19 573 ASP A C 1
ATOM 4351 O O . ASP A 1 573 ? 18.217 -14.063 -55.769 1.00 93.19 573 ASP A O 1
ATOM 4355 N N . LEU A 1 574 ? 19.812 -15.255 -54.745 1.00 92.94 574 LEU A N 1
ATOM 4356 C CA . LEU A 1 574 ? 18.880 -16.105 -54.009 1.00 92.94 574 LEU A CA 1
ATOM 4357 C C . LEU A 1 574 ? 17.987 -15.301 -53.056 1.00 92.94 574 LEU A C 1
ATOM 4359 O O . LEU A 1 574 ? 16.797 -15.588 -52.921 1.00 92.94 574 LEU A O 1
ATOM 4363 N N . ARG A 1 575 ? 18.540 -14.268 -52.408 1.00 93.81 575 ARG A N 1
ATOM 4364 C CA . ARG A 1 575 ? 17.772 -13.370 -51.541 1.00 93.81 575 ARG A CA 1
ATOM 4365 C C . ARG A 1 575 ? 16.777 -12.521 -52.333 1.00 93.81 575 ARG A C 1
ATOM 4367 O O . ARG A 1 575 ? 15.668 -12.304 -51.852 1.00 93.81 575 ARG A O 1
ATOM 4374 N N . LEU A 1 576 ? 17.158 -12.058 -53.524 1.00 93.38 576 LEU A N 1
ATOM 4375 C CA . LEU A 1 576 ? 16.296 -11.255 -54.395 1.00 93.38 576 LEU A CA 1
ATOM 4376 C C . LEU A 1 576 ? 15.223 -12.088 -55.105 1.00 93.38 576 LEU A C 1
ATOM 4378 O O . LEU A 1 576 ? 14.119 -11.586 -55.312 1.00 93.38 576 LEU A O 1
ATOM 4382 N N . ALA A 1 577 ? 15.516 -13.350 -55.425 1.00 92.69 577 ALA A N 1
ATOM 4383 C CA . ALA A 1 577 ? 14.564 -14.302 -55.994 1.00 92.69 577 ALA A CA 1
ATOM 4384 C C . ALA A 1 577 ? 13.490 -14.731 -54.979 1.00 92.69 577 ALA A C 1
ATOM 4386 O O . ALA A 1 577 ? 12.347 -14.989 -55.351 1.00 92.69 577 ALA A O 1
ATOM 4387 N N . HIS A 1 578 ? 13.839 -14.761 -53.689 1.00 91.31 578 HIS A N 1
ATOM 4388 C CA . HIS A 1 578 ? 12.955 -15.184 -52.604 1.00 91.31 578 HIS A CA 1
ATOM 4389 C C . HIS A 1 578 ? 12.866 -14.113 -51.505 1.00 91.31 578 HIS A C 1
ATOM 4391 O O . HIS A 1 578 ? 13.319 -14.305 -50.372 1.00 91.31 578 HIS A O 1
ATOM 4397 N N . ARG A 1 579 ? 12.260 -12.968 -51.846 1.00 89.25 579 ARG A N 1
ATOM 4398 C CA . ARG A 1 579 ? 12.179 -11.786 -50.965 1.00 89.25 579 ARG A CA 1
ATOM 4399 C C . ARG A 1 579 ? 11.441 -12.054 -49.645 1.00 89.25 579 ARG A C 1
ATOM 4401 O O . ARG A 1 579 ? 11.848 -11.535 -48.607 1.00 89.25 579 ARG A O 1
ATOM 4408 N N . ASP A 1 580 ? 10.433 -12.922 -49.653 1.00 85.38 580 ASP A N 1
ATOM 4409 C CA . ASP A 1 580 ? 9.614 -13.224 -48.466 1.00 85.38 580 ASP A CA 1
ATOM 4410 C C . ASP A 1 580 ? 10.104 -14.443 -47.671 1.00 85.38 580 ASP A C 1
ATOM 4412 O O . ASP A 1 580 ? 9.620 -14.706 -46.571 1.00 85.38 580 ASP A O 1
ATOM 4416 N N . ALA A 1 581 ? 11.082 -15.183 -48.201 1.00 86.25 581 ALA A N 1
ATOM 4417 C CA . ALA A 1 581 ? 11.592 -16.381 -47.552 1.00 86.25 581 ALA A CA 1
ATOM 4418 C C . ALA A 1 581 ? 12.434 -16.032 -46.320 1.00 86.25 581 ALA A C 1
ATOM 4420 O O . ALA A 1 581 ? 13.221 -15.079 -46.306 1.00 86.25 581 ALA A O 1
ATOM 4421 N N . SER A 1 582 ? 12.316 -16.848 -45.281 1.00 86.94 582 SER A N 1
ATOM 4422 C CA . SER A 1 582 ? 13.225 -16.831 -44.145 1.00 86.94 582 SER A CA 1
ATOM 4423 C C . SER A 1 582 ? 14.632 -17.266 -44.569 1.00 86.94 582 SER A C 1
ATOM 4425 O O . SER A 1 582 ? 14.830 -17.992 -45.539 1.00 86.94 582 SER A O 1
ATOM 4427 N N . LEU A 1 583 ? 15.648 -16.870 -43.801 1.00 86.38 583 LEU A N 1
ATOM 4428 C CA . LEU A 1 583 ? 17.036 -17.285 -44.051 1.00 86.38 583 LEU A CA 1
ATOM 4429 C C . LEU A 1 583 ? 17.225 -18.817 -44.045 1.00 86.38 583 LEU A C 1
ATOM 4431 O O . LEU A 1 583 ? 18.187 -19.309 -44.628 1.00 86.38 583 LEU A O 1
ATOM 4435 N N . ASP A 1 584 ? 16.344 -19.549 -43.359 1.00 86.31 584 ASP A N 1
ATOM 4436 C CA . ASP A 1 584 ? 16.361 -21.014 -43.325 1.00 86.31 584 ASP A CA 1
ATOM 4437 C C . ASP A 1 584 ? 15.808 -21.610 -44.629 1.00 86.31 584 ASP A C 1
ATOM 4439 O O . ASP A 1 584 ? 16.414 -22.508 -45.209 1.00 86.31 584 ASP A O 1
ATOM 4443 N N . GLU A 1 585 ? 14.721 -21.042 -45.157 1.00 87.62 585 GLU A N 1
ATOM 4444 C CA . GLU A 1 585 ? 14.169 -21.398 -46.472 1.00 87.62 585 GLU A CA 1
ATOM 4445 C C . GLU A 1 585 ? 15.140 -21.046 -47.605 1.00 87.62 585 GLU A C 1
ATOM 4447 O O . GLU A 1 585 ? 15.367 -21.868 -48.490 1.00 87.62 585 GLU A O 1
ATOM 4452 N N . LEU A 1 586 ? 15.811 -19.888 -47.541 1.00 89.75 586 LEU A N 1
ATOM 4453 C CA . LEU A 1 586 ? 16.883 -19.554 -48.490 1.00 89.75 586 LEU A CA 1
ATOM 4454 C C . LEU A 1 586 ? 17.997 -20.608 -48.487 1.00 89.75 586 LEU A C 1
ATOM 4456 O O . LEU A 1 586 ? 18.549 -20.924 -49.532 1.00 89.75 586 LEU A O 1
ATOM 4460 N N . GLY A 1 587 ? 18.326 -21.174 -47.325 1.00 88.88 587 GLY A N 1
ATOM 4461 C CA . GLY A 1 587 ? 19.335 -22.227 -47.219 1.00 88.88 587 GLY A CA 1
ATOM 4462 C C . GLY A 1 587 ? 18.973 -23.493 -47.997 1.00 88.88 587 GLY A C 1
ATOM 4463 O O . GLY A 1 587 ? 19.842 -24.101 -48.625 1.00 88.88 587 GLY A O 1
ATOM 4464 N N . HIS A 1 588 ? 17.686 -23.845 -48.006 1.00 90.38 588 HIS A N 1
ATOM 4465 C CA . HIS A 1 588 ? 17.149 -24.981 -48.757 1.00 90.38 588 HIS A CA 1
ATOM 4466 C C . HIS A 1 588 ? 17.055 -24.714 -50.262 1.00 90.38 588 HIS A C 1
ATOM 4468 O O . HIS A 1 588 ? 17.195 -25.648 -51.046 1.00 90.38 588 HIS A O 1
ATOM 4474 N N . HIS A 1 589 ? 16.830 -23.462 -50.669 1.00 88.44 589 HIS A N 1
ATOM 4475 C CA . HIS A 1 589 ? 16.771 -23.075 -52.081 1.00 88.44 589 HIS A CA 1
ATOM 4476 C C . HIS A 1 589 ? 18.148 -22.944 -52.749 1.00 88.44 589 HIS A C 1
ATOM 4478 O O . HIS A 1 589 ? 18.222 -22.829 -53.970 1.00 88.44 589 HIS A O 1
ATOM 4484 N N . ALA A 1 590 ? 19.237 -22.952 -51.978 1.00 88.00 590 ALA A N 1
ATOM 4485 C CA . ALA A 1 590 ? 20.581 -22.875 -52.529 1.00 88.00 590 ALA A CA 1
ATOM 4486 C C . ALA A 1 590 ? 21.058 -24.224 -53.096 1.00 88.00 590 ALA A C 1
ATOM 4488 O O . ALA A 1 590 ? 20.748 -25.276 -52.541 1.00 88.00 590 ALA A O 1
ATOM 4489 N N . ASP A 1 591 ? 21.882 -24.187 -54.147 1.00 83.19 591 ASP A N 1
ATOM 4490 C CA . ASP A 1 591 ? 22.537 -25.372 -54.713 1.00 83.19 591 ASP A CA 1
ATOM 4491 C C . ASP A 1 591 ? 24.073 -25.196 -54.729 1.00 83.19 591 ASP A C 1
ATOM 4493 O O . ASP A 1 591 ? 24.581 -24.301 -55.417 1.00 83.19 591 ASP A O 1
ATOM 4497 N N . PRO A 1 592 ? 24.840 -25.986 -53.951 1.00 86.44 592 PRO A N 1
ATOM 4498 C CA . PRO A 1 592 ? 24.376 -26.986 -52.985 1.00 86.44 592 PRO A CA 1
ATOM 4499 C C . PRO A 1 592 ? 23.658 -26.357 -51.768 1.00 86.44 592 PRO A C 1
ATOM 4501 O O . PRO A 1 592 ? 23.967 -25.211 -51.409 1.00 86.44 592 PRO A O 1
ATOM 4504 N N . PRO A 1 593 ? 22.761 -27.108 -51.086 1.00 88.25 593 PRO A N 1
ATOM 4505 C CA . PRO A 1 593 ? 22.037 -26.629 -49.911 1.00 88.25 593 PRO A CA 1
ATOM 4506 C C . PRO A 1 593 ? 22.983 -26.136 -48.827 1.00 88.25 593 PRO A C 1
ATOM 4508 O O . PRO A 1 593 ? 24.041 -26.722 -48.575 1.00 88.25 593 PRO A O 1
ATOM 4511 N N . MET A 1 594 ? 22.590 -25.068 -48.146 1.00 90.19 594 MET A N 1
ATOM 4512 C CA . MET A 1 594 ? 23.411 -24.466 -47.105 1.00 90.19 594 MET A CA 1
ATOM 4513 C C . MET A 1 594 ? 22.588 -24.111 -45.871 1.00 90.19 594 MET A C 1
ATOM 4515 O O . MET A 1 594 ? 21.377 -23.945 -45.926 1.00 90.19 594 MET A O 1
ATOM 4519 N N . THR A 1 595 ? 23.245 -24.003 -44.718 1.00 91.69 595 THR A N 1
ATOM 4520 C CA . THR A 1 595 ? 22.557 -23.644 -43.473 1.00 91.69 595 THR A CA 1
ATOM 4521 C C . THR A 1 595 ? 22.140 -22.173 -43.479 1.00 91.69 595 THR A C 1
ATOM 4523 O O . THR A 1 595 ? 22.782 -21.335 -44.119 1.00 91.69 595 THR A O 1
ATOM 4526 N N . LYS A 1 596 ? 21.125 -21.832 -42.676 1.00 86.69 596 LYS A N 1
ATOM 4527 C CA . LYS A 1 596 ? 20.714 -20.447 -42.398 1.00 86.69 596 LYS A CA 1
ATOM 4528 C C . LYS A 1 596 ? 21.900 -19.503 -42.147 1.00 86.69 596 LYS A C 1
ATOM 4530 O O . LYS A 1 596 ? 21.964 -18.404 -42.699 1.00 86.69 596 LYS A O 1
ATOM 4535 N N . ASP A 1 597 ? 22.856 -19.937 -41.326 1.00 89.12 597 ASP A N 1
ATOM 4536 C CA . ASP A 1 597 ? 24.032 -19.140 -40.961 1.00 89.12 597 ASP A CA 1
ATOM 4537 C C . ASP A 1 597 ? 25.020 -18.974 -42.123 1.00 89.12 597 ASP A C 1
ATOM 4539 O O . ASP A 1 597 ? 25.684 -17.939 -42.225 1.00 89.12 597 ASP A O 1
ATOM 4543 N N . ALA A 1 598 ? 25.100 -19.959 -43.023 1.00 88.00 598 ALA A N 1
ATOM 4544 C CA . ALA A 1 598 ? 25.919 -19.879 -44.225 1.00 88.00 598 ALA A CA 1
ATOM 4545 C C . ALA A 1 598 ? 25.350 -18.857 -45.222 1.00 88.00 598 ALA A C 1
ATOM 4547 O O . ALA A 1 598 ? 26.114 -18.009 -45.695 1.00 88.00 598 ALA A O 1
ATOM 4548 N N . VAL A 1 599 ? 24.030 -18.862 -45.468 1.00 90.38 599 VAL A N 1
ATOM 4549 C CA . VAL A 1 599 ? 23.355 -17.836 -46.291 1.00 90.38 599 VAL A CA 1
ATOM 4550 C C . VAL A 1 599 ? 23.547 -16.453 -45.671 1.00 90.38 599 VAL A C 1
ATOM 4552 O O . VAL A 1 599 ? 24.056 -15.538 -46.318 1.00 90.38 599 VAL A O 1
ATOM 4555 N N . ALA A 1 600 ? 23.224 -16.306 -44.382 1.00 88.56 600 ALA A N 1
ATOM 4556 C CA . ALA A 1 600 ? 23.342 -15.037 -43.667 1.00 88.56 600 ALA A CA 1
ATOM 4557 C C . ALA A 1 600 ? 24.791 -14.523 -43.613 1.00 88.56 600 ALA A C 1
ATOM 4559 O O . ALA A 1 600 ? 25.043 -13.318 -43.620 1.00 88.56 600 ALA A O 1
ATOM 4560 N N . GLY A 1 601 ? 25.768 -15.428 -43.535 1.00 90.69 601 GLY A N 1
ATOM 4561 C CA . GLY A 1 601 ? 27.188 -15.100 -43.601 1.00 90.69 601 GLY A CA 1
ATOM 4562 C C . GLY A 1 601 ? 27.618 -14.602 -44.981 1.00 90.69 601 GLY A C 1
ATOM 4563 O O . GLY A 1 601 ? 28.388 -13.648 -45.058 1.00 90.69 601 GLY A O 1
ATOM 4564 N N . ARG A 1 602 ? 27.116 -15.213 -46.063 1.00 93.81 602 ARG A N 1
ATOM 4565 C CA . ARG A 1 602 ? 27.398 -14.781 -47.442 1.00 93.81 602 ARG A CA 1
ATOM 4566 C C . ARG A 1 602 ? 26.771 -13.419 -47.742 1.00 93.81 602 ARG A C 1
ATOM 4568 O O . ARG A 1 602 ? 27.494 -12.535 -48.185 1.00 93.81 602 ARG A O 1
ATOM 4575 N N . ILE A 1 603 ? 25.498 -13.216 -47.395 1.00 93.31 603 ILE A N 1
ATOM 4576 C CA . ILE A 1 603 ? 24.814 -11.921 -47.555 1.00 93.31 603 ILE A CA 1
ATOM 4577 C C . ILE A 1 603 ? 25.567 -10.816 -46.802 1.00 93.31 603 ILE A C 1
ATOM 4579 O O . ILE A 1 603 ? 25.899 -9.794 -47.387 1.00 93.31 603 ILE A O 1
ATOM 4583 N N . ARG A 1 604 ? 25.946 -11.030 -45.534 1.00 92.94 604 ARG A N 1
ATOM 4584 C CA . ARG A 1 604 ? 26.710 -10.021 -44.774 1.00 92.94 604 ARG A CA 1
ATOM 4585 C C . ARG A 1 604 ? 28.062 -9.679 -45.400 1.00 92.94 604 ARG A C 1
ATOM 4587 O O . ARG A 1 604 ? 28.463 -8.523 -45.362 1.00 92.94 604 ARG A O 1
ATOM 4594 N N . ARG A 1 605 ? 28.771 -10.665 -45.961 1.00 95.31 605 ARG A N 1
ATOM 4595 C CA . ARG A 1 605 ? 30.045 -10.418 -46.659 1.00 95.31 605 ARG A CA 1
ATOM 4596 C C . ARG A 1 605 ? 29.848 -9.655 -47.966 1.00 95.31 605 ARG A C 1
ATOM 4598 O O . ARG A 1 605 ? 30.675 -8.803 -48.263 1.00 95.31 605 ARG A O 1
ATOM 4605 N N . LEU A 1 606 ? 28.773 -9.940 -48.704 1.00 94.00 606 LEU A N 1
ATOM 4606 C CA . LEU A 1 606 ? 28.393 -9.189 -49.902 1.00 94.00 606 LEU A CA 1
ATOM 4607 C C . LEU A 1 606 ? 28.155 -7.710 -49.562 1.00 94.00 606 LEU A C 1
ATOM 4609 O O . LEU A 1 606 ? 28.778 -6.844 -50.166 1.00 94.00 606 LEU A O 1
ATOM 4613 N N . LEU A 1 607 ? 27.333 -7.438 -48.543 1.00 94.25 607 LEU A N 1
ATOM 4614 C CA . LEU A 1 607 ? 27.041 -6.074 -48.085 1.00 94.25 607 LEU A CA 1
ATOM 4615 C C . LEU A 1 607 ? 28.310 -5.345 -47.627 1.00 94.25 607 LEU A C 1
ATOM 4617 O O . LEU A 1 607 ? 28.612 -4.268 -48.122 1.00 94.25 607 LEU A O 1
ATOM 4621 N N . ALA A 1 608 ? 29.124 -5.978 -46.775 1.00 92.75 608 ALA A N 1
ATOM 4622 C CA . ALA A 1 608 ? 30.366 -5.377 -46.287 1.00 92.75 608 ALA A CA 1
ATOM 4623 C C . ALA A 1 608 ? 31.373 -5.070 -47.412 1.00 92.75 608 ALA A C 1
ATOM 4625 O O . ALA A 1 608 ? 32.137 -4.108 -47.320 1.00 92.75 608 ALA A O 1
ATOM 4626 N N . MET A 1 609 ? 31.400 -5.890 -48.468 1.00 92.69 609 MET A N 1
ATOM 4627 C CA . MET A 1 609 ? 32.236 -5.645 -49.642 1.00 92.69 609 MET A CA 1
ATOM 4628 C C . MET A 1 609 ? 31.732 -4.433 -50.435 1.00 92.69 609 MET A C 1
ATOM 4630 O O . MET A 1 609 ? 32.541 -3.584 -50.810 1.00 92.69 609 MET A O 1
ATOM 4634 N N . ALA A 1 610 ? 30.417 -4.329 -50.636 1.00 92.62 610 ALA A N 1
ATOM 4635 C CA . ALA A 1 610 ? 29.794 -3.201 -51.320 1.00 92.62 610 ALA A CA 1
ATOM 4636 C C . ALA A 1 610 ? 29.967 -1.891 -50.544 1.00 92.62 610 ALA A C 1
ATOM 4638 O O . ALA A 1 610 ? 30.423 -0.911 -51.123 1.00 92.62 610 ALA A O 1
ATOM 4639 N N . ASP A 1 611 ? 29.714 -1.888 -49.234 1.00 92.06 611 ASP A N 1
ATOM 4640 C CA . ASP A 1 611 ? 29.866 -0.699 -48.385 1.00 92.06 611 ASP A CA 1
ATOM 4641 C C . ASP A 1 611 ? 31.323 -0.200 -48.375 1.00 92.06 611 ASP A C 1
ATOM 4643 O O . ASP A 1 611 ? 31.588 1.002 -48.414 1.00 92.06 611 ASP A O 1
ATOM 4647 N N . LYS A 1 612 ? 32.302 -1.119 -48.414 1.00 92.50 612 LYS A N 1
ATOM 4648 C CA . LYS A 1 612 ? 33.724 -0.763 -48.523 1.00 92.50 612 LYS A CA 1
ATOM 4649 C C . LYS A 1 612 ? 34.066 -0.113 -49.869 1.00 92.50 612 LYS A C 1
ATOM 4651 O O . LYS A 1 612 ? 34.855 0.832 -49.887 1.00 92.50 612 LYS A O 1
ATOM 4656 N N . LYS A 1 613 ? 33.509 -0.611 -50.980 1.00 91.19 613 LYS A N 1
ATOM 4657 C CA . LYS A 1 613 ? 33.691 -0.009 -52.314 1.00 91.19 613 LYS A CA 1
ATOM 4658 C C . LYS A 1 613 ? 33.004 1.357 -52.391 1.00 91.19 613 LYS A C 1
ATOM 4660 O O . LYS A 1 613 ? 33.630 2.319 -52.823 1.00 91.19 613 LYS A O 1
ATOM 4665 N N . ALA A 1 614 ? 31.787 1.466 -51.859 1.00 90.75 614 ALA A N 1
ATOM 4666 C CA . ALA A 1 614 ? 31.034 2.715 -51.793 1.00 90.75 614 ALA A CA 1
ATOM 4667 C C . ALA A 1 614 ? 31.800 3.818 -51.045 1.00 90.75 614 ALA A C 1
ATOM 4669 O O . ALA A 1 614 ? 31.925 4.935 -51.544 1.00 90.75 614 ALA A O 1
ATOM 4670 N N . ALA A 1 615 ? 32.404 3.480 -49.901 1.00 90.12 615 ALA A N 1
ATOM 4671 C CA . ALA A 1 615 ? 33.237 4.401 -49.132 1.00 90.12 615 ALA A CA 1
ATOM 4672 C C . ALA A 1 615 ? 34.511 4.845 -49.877 1.00 90.12 615 ALA A C 1
ATOM 4674 O O . ALA A 1 615 ? 34.946 5.983 -49.716 1.00 90.12 615 ALA A O 1
ATOM 4675 N N . ALA A 1 616 ? 35.113 3.967 -50.688 1.00 90.38 616 ALA A N 1
ATOM 4676 C CA . ALA A 1 616 ? 36.298 4.298 -51.481 1.00 90.38 616 ALA A CA 1
ATOM 4677 C C . ALA A 1 616 ? 35.971 5.213 -52.676 1.00 90.38 616 ALA A C 1
ATOM 4679 O O . ALA A 1 616 ? 36.781 6.067 -53.030 1.00 90.38 616 ALA A O 1
ATOM 4680 N N . GLU A 1 617 ? 34.791 5.045 -53.274 1.00 89.62 617 GLU A N 1
ATOM 4681 C CA . GLU A 1 617 ? 34.325 5.811 -54.439 1.00 89.62 617 GLU A CA 1
ATOM 4682 C C . GLU A 1 617 ? 33.508 7.061 -54.064 1.00 89.62 617 GLU A C 1
ATOM 4684 O O . GLU A 1 617 ? 33.196 7.880 -54.927 1.00 89.62 617 GLU A O 1
ATOM 4689 N N . GLY A 1 618 ? 33.178 7.240 -52.781 1.00 88.19 618 GLY A N 1
ATOM 4690 C CA . GLY A 1 618 ? 32.410 8.384 -52.286 1.00 88.19 618 GLY A CA 1
ATOM 4691 C C . GLY A 1 618 ? 30.928 8.364 -52.680 1.00 88.19 618 GLY A C 1
ATOM 4692 O O . GLY A 1 618 ? 30.304 9.423 -52.739 1.00 88.19 618 GLY A O 1
ATOM 4693 N N . ILE A 1 619 ? 30.364 7.185 -52.957 1.00 91.19 619 ILE A N 1
ATOM 4694 C CA . ILE A 1 619 ? 28.947 6.996 -53.312 1.00 91.19 619 ILE A CA 1
ATOM 4695 C C . ILE A 1 619 ? 28.127 6.503 -52.103 1.00 91.19 619 ILE A C 1
ATOM 4697 O O . ILE A 1 619 ? 28.700 5.932 -51.175 1.00 91.19 619 ILE A O 1
ATOM 4701 N N . PRO A 1 620 ? 26.790 6.691 -52.090 1.00 88.31 620 PRO A N 1
ATOM 4702 C CA . PRO A 1 620 ? 25.931 6.181 -51.019 1.00 88.31 620 PRO A CA 1
ATOM 4703 C C . PRO A 1 620 ? 26.017 4.655 -50.865 1.00 88.31 620 PRO A C 1
ATOM 4705 O O . PRO A 1 620 ? 25.992 3.928 -51.867 1.00 88.31 620 PRO A O 1
ATOM 4708 N N . ASP A 1 621 ? 26.100 4.202 -49.612 1.00 91.44 621 ASP A N 1
ATOM 4709 C CA . ASP A 1 621 ? 26.250 2.798 -49.209 1.00 91.44 621 ASP A CA 1
ATOM 4710 C C . ASP A 1 621 ? 24.971 1.965 -49.418 1.00 91.44 621 ASP A C 1
ATOM 4712 O O . ASP A 1 621 ? 23.961 2.449 -49.940 1.00 91.44 621 ASP A O 1
ATOM 4716 N N . THR A 1 622 ? 25.003 0.682 -49.042 1.00 88.50 622 THR A N 1
ATOM 4717 C CA . THR A 1 622 ? 23.859 -0.221 -49.250 1.00 88.50 622 THR A CA 1
ATOM 4718 C C . THR A 1 622 ? 22.617 0.167 -48.455 1.00 88.50 622 THR A C 1
ATOM 4720 O O . THR A 1 622 ? 21.507 -0.185 -48.850 1.00 88.50 622 THR A O 1
ATOM 4723 N N . GLU A 1 623 ? 22.774 0.903 -47.361 1.00 86.50 623 GLU A N 1
ATOM 4724 C CA . GLU A 1 623 ? 21.691 1.240 -46.436 1.00 86.50 623 GLU A CA 1
ATOM 4725 C C . GLU A 1 623 ? 20.884 2.445 -46.902 1.00 86.50 623 GLU A C 1
ATOM 4727 O O . GLU A 1 623 ? 19.702 2.551 -46.593 1.00 86.50 623 GLU A O 1
ATOM 4732 N N . SER A 1 624 ? 21.461 3.270 -47.777 1.00 86.75 624 SER A N 1
ATOM 4733 C CA . SER A 1 624 ? 20.720 4.309 -48.501 1.00 86.75 624 SER A CA 1
ATOM 4734 C C . SER A 1 624 ? 19.527 3.786 -49.322 1.00 86.75 624 SER A C 1
ATOM 4736 O O . SER A 1 624 ? 18.655 4.570 -49.694 1.00 86.75 624 SER A O 1
ATOM 4738 N N . ALA A 1 625 ? 19.471 2.478 -49.603 1.00 85.19 625 ALA A N 1
ATOM 4739 C CA . ALA A 1 625 ? 18.384 1.841 -50.343 1.00 85.19 625 ALA A CA 1
ATOM 4740 C C . ALA A 1 625 ? 17.232 1.331 -49.455 1.00 85.19 625 ALA A C 1
ATOM 4742 O O . ALA A 1 625 ? 16.195 0.929 -49.989 1.00 85.19 625 ALA A O 1
ATOM 4743 N N . VAL A 1 626 ? 17.377 1.314 -48.124 1.00 85.69 626 VAL A N 1
ATOM 4744 C CA . VAL A 1 626 ? 16.330 0.801 -47.225 1.00 85.69 626 VAL A CA 1
ATOM 4745 C C . VAL A 1 626 ? 15.153 1.793 -47.164 1.00 85.69 626 VAL A C 1
ATOM 4747 O O . VAL A 1 626 ? 15.369 2.991 -46.980 1.00 85.69 626 VAL A O 1
ATOM 4750 N N . PRO A 1 627 ? 13.891 1.346 -47.346 1.00 77.12 627 PRO A N 1
ATOM 4751 C CA . PRO A 1 627 ? 12.740 2.243 -47.271 1.00 77.12 627 PRO A CA 1
ATOM 4752 C C . PRO A 1 627 ? 12.602 2.900 -45.891 1.00 77.12 627 PRO A C 1
ATOM 4754 O O . PRO A 1 627 ? 12.577 2.213 -44.868 1.00 77.12 627 PRO A O 1
ATOM 4757 N N . ALA A 1 628 ? 12.426 4.225 -45.875 1.00 59.94 628 ALA A N 1
ATOM 4758 C CA . ALA A 1 628 ? 12.251 5.001 -44.649 1.00 59.94 628 ALA A CA 1
ATOM 4759 C C . ALA A 1 628 ? 11.078 4.465 -43.801 1.00 59.94 628 ALA A C 1
ATOM 4761 O O . ALA A 1 628 ? 9.947 4.361 -44.283 1.00 59.94 628 ALA A O 1
ATOM 4762 N N . GLY A 1 629 ? 11.350 4.139 -42.533 1.00 59.06 629 GLY A N 1
ATOM 4763 C CA . GLY A 1 629 ? 10.380 3.568 -41.585 1.00 59.06 629 GLY A CA 1
ATOM 4764 C C . GLY A 1 629 ? 10.483 2.050 -41.369 1.00 59.06 629 GLY A C 1
ATOM 4765 O O . GLY A 1 629 ? 9.688 1.492 -40.615 1.00 59.06 629 GLY A O 1
ATOM 4766 N N . LEU A 1 630 ? 11.446 1.374 -42.006 1.00 54.16 630 LEU A N 1
ATOM 4767 C CA . LEU A 1 630 ? 11.833 -0.011 -41.686 1.00 54.16 630 LEU A CA 1
ATOM 4768 C C . LEU A 1 630 ? 13.099 -0.103 -40.816 1.00 54.16 630 LEU A C 1
ATOM 4770 O O . LEU A 1 630 ? 13.456 -1.205 -40.399 1.00 54.16 630 LEU A O 1
ATOM 4774 N N . ASP A 1 631 ? 13.719 1.043 -40.526 1.00 43.47 631 ASP A N 1
ATOM 4775 C CA . ASP A 1 631 ? 14.965 1.180 -39.760 1.00 43.47 631 ASP A CA 1
ATOM 4776 C C . ASP A 1 631 ? 14.765 1.369 -38.238 1.00 43.47 631 ASP A C 1
ATOM 4778 O O . ASP A 1 631 ? 15.743 1.601 -37.526 1.00 43.47 631 ASP A O 1
ATOM 4782 N N . ASP A 1 632 ? 13.531 1.233 -37.726 1.00 36.00 632 ASP A N 1
ATOM 4783 C CA . ASP A 1 632 ? 13.172 1.434 -36.304 1.00 36.00 632 ASP A CA 1
ATOM 4784 C C . ASP A 1 632 ? 13.036 0.136 -35.479 1.00 36.00 632 ASP A C 1
ATOM 4786 O O . ASP A 1 632 ? 12.163 -0.713 -35.800 1.00 36.00 632 ASP A O 1
#

Foldseek 3Di:
DDQAQAEEEEEEEFVLLCSVLLQVLVVVVVAAEDEADQQVCPVVVSVVCVVVSNPHRHYYYYHDCLDPPRLVVNVVSQVVPVVPHNYAYEYGYEDLQQSLVSCVVVVDDQSQQPVHDPSVSRVVRCVSCVVVCVVHPHYDYCHPPDSVRSSVVSNVVPPDPPPLQAAEAEEEDEPVVPDDPPADAEDEPAPWDDCCVPPVCVVDACQDCVNVVVRCPTPCSVVSVVVVVVVVVVVPPDDSYHYYYYYHHDDGDDDPYDPDDDDDDDDDDNPHDHDYDDDDDDDDDDDDDDDDDDDDDDDDDDDPDALVNLLVLLLVQLLPDDDPDLLLLLLLLLLQQFQQFAWDQDPNFIKGKGKAQDPSNLVVSQVSCCVNVVFHWDWDFADPRHDPPTIIIMTMGRDCNQVSCPSSVCADPVRDGDQAGDPCQLPDDLSSLLSSLSSQCRRAWGFGAADQATKIKGWGPDPRHLVSNCSSCVVLVQNWDWDADPNTIMIMGGDLVSVLSSSVSNPVPVSSVVRVVSNVVVVVVVVVVVVVVVVVVVLLLQLLVLQQLLQLLVLLCVQCPPVDDPLLVQLSVLSNVCSRDGLQVSQCVDVVRHHSVSSVVSSVVSQVVSQVSCVVVVHDGSNVRRDPPSPD

pLDDT: mean 74.6, std 20.94, range [20.81, 97.25]